Protein 4BKR (pdb70)

Radius of gyration: 20.58 Å; Cα contacts (8 Å, |Δi|>4): 963; chains: 1; bounding box: 48×58×63 Å

Sequence (404 aa):
SHMLEMIIKPRVRGFICVTAHPTGCEANVKKQIDYVTTEGPIANGPKRVLVIGASTGYGLAARITAAFGCGADTLGVFFERPGEEGKPGTSSGWYNSAAFHKFAAQKGLYAKSINGDAFSDEIKQLTIDAIKQDLGQVDQVIYSSLASPRRTHPKTGEVFNSALKPIGNAVVNLRGLDTDKEVIKESVLQPATQSEIDSTVAVMGGEDWQMWIDALLDAGVVLAAEEGGAAQQTTAFTYLGEKITHDIYWNGSIGAAKKDLDQKKVVLLAAIIRREESSLLAAAAHHGGGGGGDDAARRVSVLKAVVTQQASSAIPMMPLYLSLLFKVMKEKGTHEGCIEQVYSLYKDSLCGDSPHMDQEGRLRADYKELDPEVQNQVQQLWDQVVTNDNIYQLTDFVGYKSSEFLNLFGFGIDGVDYDADVNPDVKIPNLIQG

CATH classification: 3.40.50.720

Foldseek 3Di:
DLQQWDQWDWDDDQLDTQAFDLVLLLLLLVVLLVVQVVVHAFPQAWAEEEQEACQFFQNVLLQSCCCSHDVHAYEYEHAWAFFGGPGFTFSSNSNLQSVLVVSVVVVHHYFYEHDDLQEPVSLVVVLVVLVVPPQATQEYEYEDDDQWHQHRPPRDIFGADQAFADAWDWAWAARLVVLFIDTDIGGADDPSNLVSLLVVQACPSVLVNLVSSVVSVRHDQQGEYEYEDECAEPSCCRRDCRGSNVSNRVNNLVSQVVSQVSRCVRNHHHYAYEYFADADISRQSPGGRRLVLVQQLQVLCVVVVRDDGSNVQSSCCVRAAVRHPHFDADPSRHGYSHVSRHPPVSSVLSVVLVVVDGSPCSPVRTNSVVSVCVSCSSSSPPHPPDDSVDIDRSRRDHPNYHYD

Structure (mmCIF, N/CA/C/O backbone):
data_4BKR
#
_entry.id   4BKR
#
_cell.length_a   102.590
_cell.length_b   102.590
_cell.length_c   84.990
_cell.angle_alpha   90.00
_cell.angle_beta   90.00
_cell.angle_gamma   120.00
#
_symmetry.space_group_name_H-M   'P 31 2 1'
#
loop_
_entity.id
_entity.type
_entity.pdbx_description
1 polymer 'PUTATIVE REDUCTASE YPZ3_3519'
2 non-polymer '1,4-DIHYDRONICOTINAMIDE ADENINE DINUCLEOTIDE'
3 non-polymer GLYCEROL
4 non-polymer 'DIMETHYL SULFOXIDE'
5 non-polymer 'SODIUM ION'
6 water water
#
loop_
_atom_site.group_PDB
_atom_site.id
_atom_site.type_symbol
_atom_site.label_atom_id
_atom_site.label_alt_id
_atom_site.label_comp_id
_atom_site.label_asym_id
_atom_site.label_entity_id
_atom_site.label_seq_id
_atom_site.pdbx_PDB_ins_code
_atom_site.Cartn_x
_atom_site.Cartn_y
_atom_site.Cartn_z
_atom_site.occupancy
_atom_site.B_iso_or_equiv
_atom_site.auth_seq_id
_atom_site.auth_comp_id
_atom_site.auth_asym_id
_atom_site.auth_atom_id
_atom_site.pdbx_PDB_model_num
ATOM 1 N N . SER A 1 3 ? 41.466 -11.674 45.410 1.00 25.14 -4 SER A N 1
ATOM 2 C CA . SER A 1 3 ? 42.894 -11.509 45.681 1.00 39.84 -4 SER A CA 1
ATOM 3 C C . SER A 1 3 ? 43.696 -11.653 44.391 1.00 32.87 -4 SER A C 1
ATOM 4 O O . SER A 1 3 ? 44.268 -10.679 43.891 1.00 30.90 -4 SER A O 1
ATOM 7 N N . HIS A 1 4 ? 43.728 -12.868 43.847 1.00 34.81 -3 HIS A N 1
ATOM 8 C CA . HIS A 1 4 ? 44.333 -13.095 42.531 1.00 40.10 -3 HIS A CA 1
ATOM 9 C C . HIS A 1 4 ? 43.253 -13.366 41.491 1.00 32.17 -3 HIS A C 1
ATOM 10 O O . HIS A 1 4 ? 43.543 -13.764 40.351 1.00 30.14 -3 HIS A O 1
ATOM 17 N N . MET A 1 5 ? 42.003 -13.141 41.896 1.00 31.50 -2 MET A N 1
ATOM 18 C CA . MET A 1 5 ? 40.831 -13.486 41.078 1.00 33.07 -2 MET A CA 1
ATOM 19 C C . MET A 1 5 ? 40.725 -12.694 39.792 1.00 26.97 -2 MET A C 1
ATOM 20 O O . MET A 1 5 ? 39.984 -13.088 38.870 1.00 28.94 -2 MET A O 1
ATOM 25 N N . LEU A 1 6 ? 41.449 -11.579 39.696 1.00 19.75 -1 LEU A N 1
ATOM 26 C CA . LEU A 1 6 ? 41.321 -10.768 38.481 1.00 18.33 -1 LEU A CA 1
ATOM 27 C C . LEU A 1 6 ? 42.048 -11.361 37.279 1.00 17.39 -1 LEU A C 1
ATOM 28 O O . LEU A 1 6 ? 41.755 -11.003 36.141 1.00 18.88 -1 LEU A O 1
ATOM 33 N N . GLU A 1 7 ? 43.006 -12.245 37.521 1.00 18.17 0 GLU A N 1
ATOM 34 C CA . GLU A 1 7 ? 43.741 -12.832 36.403 1.00 17.53 0 GLU A CA 1
ATOM 35 C C . GLU A 1 7 ? 43.567 -14.335 36.321 1.00 20.42 0 GLU A C 1
ATOM 36 O O . GLU A 1 7 ? 43.089 -14.971 37.260 1.00 22.14 0 GLU A O 1
ATOM 42 N N . MET A 1 8 ? 43.959 -14.904 35.189 1.00 18.89 1 MET A N 1
ATOM 43 C CA . MET A 1 8 ? 43.844 -16.341 35.016 1.00 20.21 1 MET A CA 1
ATOM 44 C C . MET A 1 8 ? 44.868 -16.855 34.011 1.00 17.15 1 MET A C 1
ATOM 45 O O . MET A 1 8 ? 45.425 -16.090 33.214 1.00 15.58 1 MET A O 1
ATOM 50 N N . ILE A 1 9 ? 45.116 -18.162 34.068 1.00 16.18 2 ILE A N 1
ATOM 51 C CA . ILE A 1 9 ? 45.890 -18.843 33.039 1.00 21.50 2 ILE A CA 1
ATOM 52 C C . ILE A 1 9 ? 44.875 -19.393 32.037 1.00 18.74 2 ILE A C 1
ATOM 53 O O . ILE A 1 9 ? 43.934 -20.102 32.407 1.00 23.34 2 ILE A O 1
ATOM 58 N N . ILE A 1 10 ? 45.045 -19.040 30.774 1.00 15.06 3 ILE A N 1
ATOM 59 C CA . ILE A 1 10 ? 44.059 -19.377 29.762 1.00 13.35 3 ILE A CA 1
ATOM 60 C C . ILE A 1 10 ? 44.632 -20.451 28.851 1.00 15.85 3 ILE A C 1
ATOM 61 O O . ILE A 1 10 ? 45.699 -20.269 28.278 1.00 14.31 3 ILE A O 1
ATOM 66 N N . LYS A 1 11 ? 43.926 -21.570 28.744 1.00 13.22 4 LYS A N 1
ATOM 67 C CA . LYS A 1 11 ? 44.340 -22.673 27.870 1.00 13.05 4 LYS A CA 1
ATOM 68 C C . LYS A 1 11 ? 43.224 -22.935 26.857 1.00 12.43 4 LYS A C 1
ATOM 69 O O . LYS A 1 11 ? 42.079 -22.514 27.066 1.00 15.37 4 LYS A O 1
ATOM 75 N N . PRO A 1 12 ? 43.552 -23.602 25.741 1.00 12.78 5 PRO A N 1
ATOM 76 C CA . PRO A 1 12 ? 42.490 -23.892 24.773 1.00 15.20 5 PRO A CA 1
ATOM 77 C C . PRO A 1 12 ? 41.469 -24.896 25.316 1.00 16.44 5 PRO A C 1
ATOM 78 O O . PRO A 1 12 ? 41.819 -25.822 26.055 1.00 14.26 5 PRO A O 1
ATOM 82 N N . ARG A 1 13 ? 40.211 -24.688 24.939 1.00 16.19 6 ARG A N 1
ATOM 83 C CA . ARG A 1 13 ? 39.129 -25.617 25.249 1.00 21.93 6 ARG A CA 1
ATOM 84 C C . ARG A 1 13 ? 38.369 -25.871 23.954 1.00 27.58 6 ARG A C 1
ATOM 85 O O . ARG A 1 13 ? 37.495 -25.087 23.575 1.00 22.27 6 ARG A O 1
ATOM 93 N N . VAL A 1 14 ? 38.737 -26.951 23.266 1.00 26.78 7 VAL A N 1
ATOM 94 C CA . VAL A 1 14 ? 38.309 -27.188 21.889 1.00 25.56 7 VAL A CA 1
ATOM 95 C C . VAL A 1 14 ? 37.395 -28.389 21.764 1.00 27.48 7 VAL A C 1
ATOM 96 O O . VAL A 1 14 ? 37.687 -29.466 22.288 1.00 26.51 7 VAL A O 1
ATOM 100 N N . ARG A 1 15 ? 36.284 -28.185 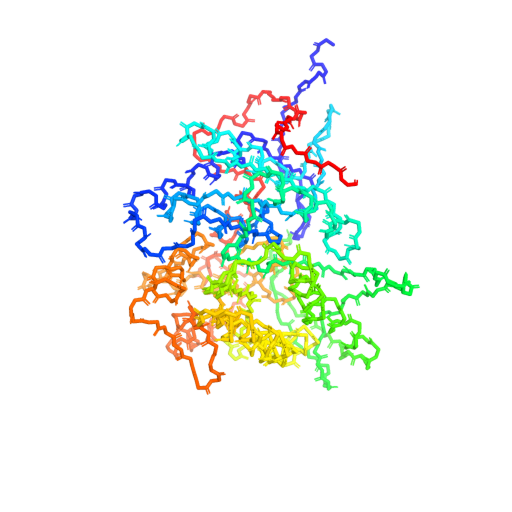21.064 1.00 27.50 8 ARG A N 1
ATOM 101 C CA . ARG A 1 15 ? 35.357 -29.249 20.711 1.00 31.95 8 ARG A CA 1
ATOM 102 C C . ARG A 1 15 ? 35.035 -29.061 19.240 1.00 24.20 8 ARG A C 1
ATOM 103 O O . ARG A 1 15 ? 34.457 -28.046 18.854 1.00 26.24 8 ARG A O 1
ATOM 111 N N . GLY A 1 16 ? 35.417 -30.027 18.420 1.00 24.75 9 GLY A N 1
ATOM 112 C CA . GLY A 1 16 ? 35.179 -29.924 16.993 1.00 22.46 9 GLY A CA 1
ATOM 113 C C . GLY A 1 16 ? 35.873 -28.701 16.430 1.00 21.67 9 GLY A C 1
ATOM 114 O O . GLY A 1 16 ? 37.088 -28.541 16.576 1.00 18.11 9 GLY A O 1
ATOM 115 N N . PHE A 1 17 ? 35.098 -27.825 15.799 1.00 24.97 10 PHE A N 1
ATOM 116 C CA . PHE A 1 17 ? 35.658 -26.603 15.229 1.00 22.42 10 PHE A CA 1
ATOM 117 C C . PHE A 1 17 ? 35.381 -25.402 16.127 1.00 16.22 10 PHE A C 1
ATOM 118 O O . PHE A 1 17 ? 35.445 -24.254 15.685 1.00 20.93 10 PHE A O 1
ATOM 126 N N . ILE A 1 18 ? 35.098 -25.685 17.396 1.00 20.17 11 ILE A N 1
ATOM 127 C CA . ILE A 1 18 ? 34.814 -24.644 18.384 1.00 17.60 11 ILE A CA 1
ATOM 128 C C . ILE A 1 18 ? 35.890 -24.585 19.471 1.00 20.20 11 ILE A C 1
ATOM 129 O O . ILE A 1 18 ? 36.155 -25.583 20.133 1.00 26.35 11 ILE A O 1
ATOM 134 N N . CYS A 1 19 ? 36.488 -23.409 19.666 1.00 15.76 12 CYS A N 1
ATOM 135 C CA . CYS A 1 19 ? 37.344 -23.161 20.830 1.00 14.06 12 CYS A CA 1
ATOM 136 C C . CYS A 1 19 ? 36.692 -22.078 21.674 1.00 10.70 12 CYS A C 1
ATOM 137 O O . CYS A 1 19 ? 36.514 -20.954 21.216 1.00 12.23 12 CYS A O 1
ATOM 14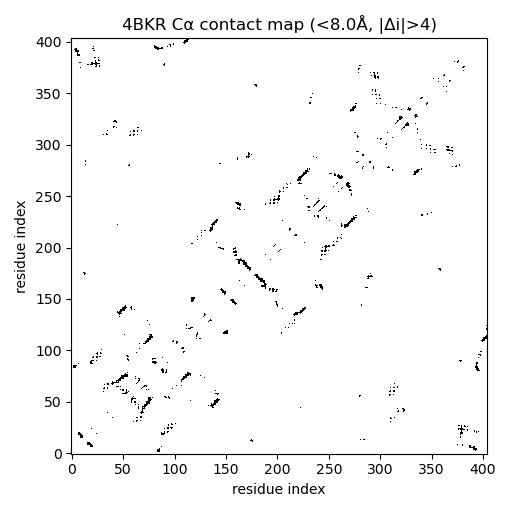0 N N . VAL A 1 20 ? 36.320 -22.404 22.907 1.00 10.96 13 VAL A N 1
ATOM 141 C CA . VAL A 1 20 ? 35.550 -21.451 23.709 1.00 15.00 13 VAL A CA 1
ATOM 142 C C . VAL A 1 20 ? 36.416 -20.469 24.509 1.00 17.45 13 VAL A C 1
ATOM 143 O O . VAL A 1 20 ? 35.894 -19.600 25.216 1.00 14.52 13 VAL A O 1
ATOM 147 N N . THR A 1 21 ? 37.733 -20.592 24.374 1.00 13.13 14 THR A N 1
ATOM 148 C CA . THR A 1 21 ? 38.649 -19.624 24.988 1.00 11.16 14 THR A CA 1
ATOM 149 C C . THR A 1 21 ? 39.508 -18.915 23.948 1.00 13.55 14 THR A C 1
ATOM 150 O O . THR A 1 21 ? 39.644 -19.376 22.807 1.00 11.42 14 THR A O 1
ATOM 154 N N . ALA A 1 22 ? 40.085 -17.780 24.339 1.00 11.86 15 ALA A N 1
ATOM 155 C CA . ALA A 1 22 ? 41.013 -17.052 23.473 1.00 10.65 15 ALA A CA 1
ATOM 156 C C . ALA A 1 22 ? 42.037 -16.390 24.380 1.00 11.72 15 ALA A C 1
ATOM 157 O O . ALA A 1 22 ? 41.709 -15.984 25.504 1.00 10.45 15 ALA A O 1
ATOM 159 N N . HIS A 1 23 ? 43.270 -16.280 23.895 1.00 11.37 16 HIS A N 1
ATOM 160 C CA . HIS A 1 23 ? 44.362 -15.764 24.715 1.00 12.13 16 HIS A CA 1
ATOM 161 C C . HIS A 1 23 ? 44.737 -14.349 24.283 1.00 13.13 16 HIS A C 1
ATOM 162 O O . HIS A 1 23 ? 45.191 -14.144 23.163 1.00 14.25 16 HIS A O 1
ATOM 169 N N . PRO A 1 24 ? 44.561 -13.369 25.181 1.00 13.74 17 PRO A N 1
ATOM 170 C CA . PRO A 1 24 ? 44.779 -11.974 24.774 1.00 18.20 17 PRO A CA 1
ATOM 171 C C . PRO A 1 24 ? 46.210 -11.697 24.299 1.00 19.52 17 PRO A C 1
ATOM 172 O O . PRO A 1 24 ? 46.393 -11.007 23.286 1.00 13.57 17 PRO A O 1
ATOM 176 N N . THR A 1 25 ? 47.207 -12.238 24.996 1.00 16.74 18 THR A N 1
ATOM 177 C CA . THR A 1 25 ? 48.603 -12.003 24.624 1.00 15.43 18 THR A CA 1
ATOM 178 C C . THR A 1 25 ? 48.910 -12.667 23.291 1.00 15.14 18 THR A C 1
ATOM 179 O O . THR A 1 25 ? 49.604 -12.101 22.430 1.00 14.59 18 THR A O 1
ATOM 183 N N . GLY A 1 26 ? 48.391 -13.879 23.126 1.00 12.74 19 GLY A N 1
ATOM 184 C CA . GLY A 1 26 ? 48.614 -14.640 21.910 1.00 11.27 19 GLY A CA 1
ATOM 185 C C . GLY A 1 26 ? 47.937 -13.979 20.716 1.00 10.73 19 GLY A C 1
ATOM 186 O O . GLY A 1 26 ? 48.487 -13.939 19.617 1.00 12.51 19 GLY A O 1
ATOM 187 N N . CYS A 1 27 ? 46.731 -13.465 20.921 1.00 10.18 20 CYS A N 1
ATOM 188 C CA . CYS A 1 27 ? 46.042 -12.782 19.822 1.00 8.93 20 CYS A CA 1
ATOM 189 C C . CYS A 1 27 ? 46.807 -11.525 19.443 1.00 9.60 20 CYS A C 1
ATOM 190 O O . CYS A 1 27 ? 46.913 -11.190 18.258 1.00 11.50 20 CYS A O 1
ATOM 193 N N . GLU A 1 28 ? 47.336 -10.822 20.446 1.00 16.07 21 GLU A N 1
ATOM 194 C CA . GLU A 1 28 ? 48.133 -9.630 20.164 1.00 13.28 21 GLU A CA 1
ATOM 195 C C . GLU A 1 28 ? 49.353 -9.999 19.329 1.00 11.81 21 GLU A C 1
ATOM 196 O O . GLU A 1 28 ? 49.688 -9.314 18.370 1.00 14.22 21 GLU A O 1
ATOM 202 N N . ALA A 1 29 ? 50.002 -11.103 19.674 1.00 16.25 22 ALA A N 1
ATOM 203 C CA . ALA A 1 29 ? 51.205 -11.509 18.966 1.00 16.65 22 ALA A CA 1
ATOM 204 C C . ALA A 1 29 ? 50.884 -11.980 17.551 1.00 16.92 22 ALA A C 1
ATOM 205 O O . ALA A 1 29 ? 51.702 -11.865 16.642 1.00 15.61 22 ALA A O 1
ATOM 207 N N . ASN A 1 30 ? 49.694 -12.548 17.384 1.00 14.19 23 ASN A N 1
ATOM 208 C CA . ASN A 1 30 ? 49.242 -13.002 16.078 1.00 12.93 23 ASN A CA 1
ATOM 209 C C . ASN A 1 30 ? 48.969 -11.801 15.171 1.00 15.16 23 ASN A C 1
ATOM 210 O O . ASN A 1 30 ? 49.323 -11.798 13.993 1.00 11.58 23 ASN A O 1
ATOM 215 N N . VAL A 1 31 ? 48.356 -10.765 15.733 1.00 12.67 24 VAL A N 1
ATOM 216 C CA . VAL A 1 31 ? 48.126 -9.544 14.980 1.00 11.17 24 VAL A CA 1
ATOM 217 C C . VAL A 1 31 ? 49.456 -8.898 14.631 1.00 18.18 24 VAL A C 1
ATOM 218 O O . VAL A 1 31 ? 49.634 -8.413 13.519 1.00 13.90 24 VAL A O 1
ATOM 222 N N . LYS A 1 32 ? 50.407 -8.925 15.566 1.00 14.99 25 LYS A N 1
ATOM 223 C CA . LYS A 1 32 ? 51.708 -8.307 15.309 1.00 14.17 25 LYS A CA 1
ATOM 224 C C . LYS A 1 32 ? 52.432 -9.044 14.179 1.00 15.18 25 LYS A C 1
ATOM 225 O O . LYS A 1 32 ? 53.066 -8.420 13.326 1.00 15.40 25 LYS A O 1
ATOM 231 N N . LYS A 1 33 ? 52.340 -10.373 14.187 1.00 14.65 26 LYS A N 1
ATOM 232 C CA . LYS A 1 33 ? 52.928 -11.192 13.123 1.00 15.19 26 LYS A CA 1
ATOM 233 C C . LYS A 1 33 ? 52.399 -10.803 11.739 1.00 10.69 26 LYS A C 1
ATOM 234 O O . LYS A 1 33 ? 53.169 -10.672 10.788 1.00 17.52 26 LYS A O 1
ATOM 240 N N . GLN A 1 34 ? 51.085 -10.614 11.624 1.00 12.00 27 GLN A N 1
ATOM 241 C CA . GLN A 1 34 ? 50.477 -10.210 10.353 1.00 13.00 27 GLN A CA 1
ATOM 242 C C . GLN A 1 34 ? 50.905 -8.792 9.948 1.00 18.13 27 GLN A C 1
ATOM 243 O O . GLN A 1 34 ? 51.205 -8.537 8.777 1.00 14.02 27 GLN A O 1
ATOM 249 N N . ILE A 1 35 ? 50.949 -7.876 10.923 1.00 14.47 28 ILE A N 1
ATOM 250 C CA . ILE A 1 35 ? 51.462 -6.534 10.671 1.00 12.05 28 ILE A CA 1
ATOM 251 C C . ILE A 1 35 ? 52.906 -6.586 10.159 1.00 17.88 28 ILE A C 1
ATOM 252 O O . ILE A 1 35 ? 53.243 -5.950 9.156 1.00 18.43 28 ILE A O 1
ATOM 257 N N . ASP A 1 36 ? 53.746 -7.361 10.833 1.00 17.00 29 ASP A N 1
ATOM 258 C CA . ASP A 1 36 ? 55.152 -7.464 10.446 1.00 20.91 29 ASP A CA 1
ATOM 259 C C . ASP A 1 36 ? 55.326 -8.111 9.076 1.00 22.77 29 ASP A C 1
ATOM 260 O O . ASP A 1 36 ? 56.280 -7.794 8.364 1.00 20.53 29 ASP A O 1
ATOM 265 N N . TYR A 1 37 ? 54.423 -9.024 8.705 1.00 19.25 30 TYR A N 1
ATOM 266 C CA . TYR A 1 37 ? 54.450 -9.546 7.346 1.00 17.54 30 TYR A CA 1
ATOM 267 C C . TYR A 1 37 ? 54.257 -8.420 6.332 1.00 15.93 30 TYR A C 1
ATOM 268 O O . TYR A 1 37 ? 55.010 -8.300 5.364 1.00 17.87 30 TYR A O 1
ATOM 277 N N . VAL A 1 38 ? 53.230 -7.604 6.546 1.00 14.55 31 VAL A N 1
ATOM 278 C CA . VAL A 1 38 ? 52.925 -6.504 5.639 1.00 16.86 31 VAL A CA 1
ATOM 279 C C . VAL A 1 38 ? 54.077 -5.496 5.553 1.00 20.48 31 VAL A C 1
ATOM 280 O O . VAL A 1 38 ? 54.495 -5.126 4.462 1.00 19.27 31 VAL A O 1
ATOM 284 N N . THR A 1 39 ? 54.595 -5.062 6.695 1.00 21.19 32 THR A N 1
ATOM 285 C CA . THR A 1 39 ? 55.674 -4.072 6.658 1.00 24.41 32 THR A CA 1
ATOM 286 C C . THR A 1 39 ? 56.963 -4.649 6.058 1.00 25.71 32 THR A C 1
ATOM 287 O O . THR A 1 39 ? 57.733 -3.923 5.444 1.00 21.10 32 THR A O 1
ATOM 291 N N . THR A 1 40 ? 57.183 -5.953 6.214 1.00 22.77 33 THR A N 1
ATOM 292 C CA . THR A 1 40 ? 58.349 -6.604 5.622 1.00 24.75 33 THR A CA 1
ATOM 293 C C . THR A 1 40 ? 58.203 -6.725 4.106 1.00 27.22 33 THR A C 1
ATOM 294 O O . THR A 1 40 ? 59.159 -6.508 3.367 1.00 29.30 33 THR A O 1
ATOM 298 N N . GLU A 1 41 ? 57.005 -7.063 3.639 1.00 24.15 34 GLU A N 1
ATOM 299 C CA . GLU A 1 41 ? 56.758 -7.091 2.204 1.00 24.46 34 GLU A CA 1
ATOM 300 C C . GLU A 1 41 ? 56.885 -5.679 1.628 1.00 28.32 34 GLU A C 1
ATOM 301 O O . GLU A 1 41 ? 57.400 -5.491 0.523 1.00 27.78 34 GLU A O 1
ATOM 307 N N . GLY A 1 42 ? 56.407 -4.691 2.381 1.00 20.07 35 GLY A N 1
ATOM 308 C CA . GLY A 1 42 ? 56.618 -3.302 2.007 1.00 20.02 35 GLY A CA 1
ATOM 309 C C . GLY A 1 42 ? 55.346 -2.556 1.662 1.00 22.10 35 GLY A C 1
ATOM 310 O O . GLY A 1 42 ? 54.272 -3.154 1.562 1.00 21.50 35 GLY A O 1
ATOM 311 N N . PRO A 1 43 ? 55.461 -1.233 1.470 1.00 21.26 36 PRO A N 1
ATOM 312 C CA . PRO A 1 43 ? 54.298 -0.382 1.215 1.00 21.92 36 PRO A CA 1
ATOM 313 C C . PRO A 1 43 ? 53.572 -0.769 -0.065 1.00 17.97 36 PRO A C 1
ATOM 314 O O . PRO A 1 43 ? 54.167 -1.345 -0.982 1.00 20.95 36 PRO A O 1
ATOM 318 N N . ILE A 1 44 ? 52.287 -0.440 -0.126 1.00 18.27 37 ILE A N 1
ATOM 319 C CA . ILE A 1 44 ? 51.508 -0.588 -1.349 1.00 20.37 37 ILE A CA 1
ATOM 320 C C . ILE A 1 44 ? 51.083 0.797 -1.839 1.00 20.03 37 ILE A C 1
ATOM 321 O O . ILE A 1 44 ? 50.395 1.534 -1.118 1.00 19.80 37 ILE A O 1
ATOM 326 N N . ALA A 1 45 ? 51.510 1.158 -3.051 1.00 19.78 38 ALA A N 1
ATOM 327 C CA . ALA A 1 45 ? 51.231 2.482 -3.598 1.00 25.98 38 ALA A CA 1
ATOM 328 C C . ALA A 1 45 ? 49.821 2.614 -4.169 1.00 22.01 38 ALA A C 1
ATOM 329 O O . ALA A 1 45 ? 49.244 1.640 -4.669 1.00 21.49 38 ALA A O 1
ATOM 331 N N . ASN A 1 46 ? 49.289 3.829 -4.079 1.00 22.80 39 ASN A N 1
ATOM 332 C CA . ASN A 1 46 ? 47.984 4.191 -4.625 1.00 23.92 39 ASN A CA 1
ATOM 333 C C . ASN A 1 46 ? 46.789 3.463 -3.998 1.00 26.64 39 ASN A C 1
ATOM 334 O O . ASN A 1 46 ? 45.782 3.205 -4.658 1.00 26.28 39 ASN A O 1
ATOM 339 N N . GLY A 1 47 ? 46.908 3.162 -2.711 1.00 27.33 40 GLY A N 1
ATOM 340 C CA . GLY A 1 47 ? 45.815 2.572 -1.962 1.00 30.13 40 GLY A CA 1
ATOM 341 C C . GLY A 1 47 ? 44.853 3.617 -1.426 1.00 27.48 40 GLY A C 1
ATOM 342 O O . GLY A 1 47 ? 45.115 4.820 -1.498 1.00 23.65 40 GLY A O 1
ATOM 343 N N . PRO A 1 48 ? 43.717 3.163 -0.886 1.00 23.24 41 PRO A N 1
ATOM 344 C CA . PRO A 1 48 ? 42.753 4.093 -0.295 1.00 17.54 41 PRO A CA 1
ATOM 345 C C . PRO A 1 48 ? 43.354 4.630 0.988 1.00 21.62 41 PRO A C 1
ATOM 346 O O . PRO A 1 48 ? 44.145 3.932 1.619 1.00 23.26 41 PRO A O 1
ATOM 350 N N . LYS A 1 49 ? 43.014 5.852 1.364 1.00 24.94 42 LYS A N 1
ATOM 351 C CA . LYS A 1 49 ? 43.589 6.399 2.590 1.00 23.92 42 LYS A CA 1
ATOM 352 C C . LYS A 1 49 ? 42.599 6.416 3.756 1.00 16.65 42 LYS A C 1
ATOM 353 O O . LYS A 1 49 ? 42.982 6.668 4.902 1.00 16.27 42 LYS A O 1
ATOM 359 N N . ARG A 1 50 ? 41.334 6.147 3.446 1.00 22.98 43 ARG A N 1
ATOM 360 C CA . ARG A 1 50 ? 40.272 6.101 4.440 1.00 16.19 43 ARG A CA 1
ATOM 361 C C . ARG A 1 50 ? 39.388 4.893 4.155 1.00 17.80 43 ARG A C 1
ATOM 362 O O . ARG A 1 50 ? 38.675 4.852 3.148 1.00 17.03 43 ARG A O 1
ATOM 370 N N . VAL A 1 51 ? 39.456 3.895 5.032 1.00 16.13 44 VAL A N 1
ATOM 371 C CA . VAL A 1 51 ? 38.878 2.588 4.736 1.00 14.31 44 VAL A CA 1
ATOM 372 C C . VAL A 1 51 ? 37.896 2.137 5.806 1.00 13.84 44 VAL A C 1
ATOM 373 O O . VAL A 1 51 ? 38.214 2.184 7.002 1.00 13.33 44 VAL A O 1
ATOM 377 N N . LEU A 1 52 ? 36.707 1.730 5.372 1.00 14.03 45 LEU A N 1
ATOM 378 C CA . LEU A 1 52 ? 35.754 1.049 6.241 1.00 13.76 45 LEU A CA 1
ATOM 379 C C . LEU A 1 52 ? 35.804 -0.457 5.980 1.00 15.64 45 LEU A C 1
ATOM 380 O O . LEU A 1 52 ? 35.603 -0.902 4.843 1.00 14.77 45 LEU A O 1
ATOM 385 N N . VAL A 1 53 ? 36.083 -1.241 7.018 1.00 12.29 46 VAL A N 1
ATOM 386 C CA . VAL A 1 53 ? 36.031 -2.700 6.895 1.00 11.79 46 VAL A CA 1
ATOM 387 C C . VAL A 1 53 ? 34.860 -3.243 7.716 1.00 16.41 46 VAL A C 1
ATOM 388 O O . VAL A 1 53 ? 34.807 -3.063 8.937 1.00 12.10 46 VAL A O 1
ATOM 392 N N . ILE A 1 54 ? 33.927 -3.902 7.036 1.00 11.97 47 ILE A N 1
ATOM 393 C CA . ILE A 1 54 ? 32.788 -4.523 7.685 1.00 12.02 47 ILE A CA 1
ATOM 394 C C . ILE A 1 54 ? 33.103 -6.007 7.906 1.00 14.18 47 ILE A C 1
ATOM 395 O O . ILE A 1 54 ? 33.193 -6.764 6.952 1.00 12.57 47 ILE A O 1
ATOM 400 N N . GLY A 1 55 ? 33.315 -6.399 9.167 1.00 10.91 48 GLY A N 1
ATOM 401 C CA . GLY A 1 55 ? 33.843 -7.716 9.498 1.00 10.33 48 GLY A CA 1
ATOM 402 C C . GLY A 1 55 ? 35.354 -7.623 9.704 1.00 9.83 48 GLY A C 1
ATOM 403 O O . GLY A 1 55 ? 36.122 -8.331 9.056 1.00 11.43 48 GLY A O 1
ATOM 404 N N . ALA A 1 56 ? 35.789 -6.744 10.605 1.00 9.77 49 ALA A N 1
ATOM 405 C CA . ALA A 1 56 ? 37.198 -6.345 10.645 1.00 9.53 49 ALA A CA 1
ATOM 406 C C . ALA A 1 56 ? 38.063 -7.038 11.706 1.00 9.25 49 ALA A C 1
ATOM 407 O O . ALA A 1 56 ? 39.264 -6.769 11.827 1.00 8.95 49 ALA A O 1
ATOM 409 N N . SER A 1 57 ? 37.470 -7.935 12.479 1.00 9.06 50 SER A N 1
ATOM 410 C CA . SER A 1 57 ? 38.142 -8.409 13.685 1.00 10.15 50 SER A CA 1
ATOM 411 C C . SER A 1 57 ? 38.915 -9.728 13.547 1.00 8.32 50 SER A C 1
ATOM 412 O O . SER A 1 57 ? 39.795 -10.008 14.361 1.00 8.22 50 SER A O 1
ATOM 415 N N . THR A 1 58 ? 38.554 -10.562 12.574 1.00 8.28 51 THR A N 1
ATOM 416 C CA . THR A 1 58 ? 39.225 -11.854 12.430 1.00 8.05 51 THR A CA 1
ATOM 417 C C . THR A 1 58 ? 39.375 -12.162 10.946 1.00 8.11 51 THR A C 1
ATOM 418 O O . THR A 1 58 ? 38.811 -11.462 10.121 1.00 8.35 51 THR A O 1
ATOM 422 N N . GLY A 1 59 ? 40.135 -13.207 10.630 1.00 7.97 52 GLY A N 1
ATOM 423 C CA . GLY A 1 59 ? 40.185 -13.743 9.279 1.00 8.08 52 GLY A CA 1
ATOM 424 C C . GLY A 1 59 ? 40.556 -12.757 8.195 1.00 8.34 52 GLY A C 1
ATOM 425 O O . GLY A 1 59 ? 41.460 -11.943 8.365 1.00 9.06 52 GLY A O 1
ATOM 426 N N . TYR A 1 60 ? 39.876 -12.864 7.056 1.00 8.60 53 TYR A N 1
ATOM 427 C CA . TYR A 1 60 ? 40.225 -12.049 5.901 1.00 8.98 53 TYR A CA 1
ATOM 428 C C . TYR A 1 60 ? 39.994 -10.537 6.098 1.00 9.20 53 TYR A C 1
ATOM 429 O O . TYR A 1 60 ? 40.713 -9.699 5.557 1.00 9.48 53 TYR A O 1
ATOM 438 N N . GLY A 1 61 ? 38.975 -10.187 6.858 1.00 9.16 54 GLY A N 1
ATOM 439 C CA . GLY A 1 61 ? 38.641 -8.788 7.108 1.00 9.43 54 GLY A CA 1
ATOM 440 C C . GLY A 1 61 ? 39.683 -8.142 8.000 1.00 9.24 54 GLY A C 1
ATOM 441 O O . GLY A 1 61 ? 40.068 -6.998 7.769 1.00 9.54 54 GLY A O 1
ATOM 442 N N . LEU A 1 62 ? 40.134 -8.867 9.028 1.00 8.83 55 LEU A N 1
ATOM 443 C CA . LEU A 1 62 ? 41.262 -8.392 9.843 1.00 10.19 55 LEU A CA 1
ATOM 444 C C . LEU A 1 62 ? 42.486 -8.194 8.952 1.00 8.95 55 LEU A C 1
ATOM 445 O O . LEU A 1 62 ? 43.194 -7.182 9.048 1.00 9.19 55 LEU A O 1
ATOM 450 N N . ALA A 1 63 ? 42.735 -9.164 8.071 1.00 8.94 56 ALA A N 1
ATOM 451 C CA . ALA A 1 63 ? 43.858 -9.052 7.140 1.00 11.47 56 ALA A CA 1
ATOM 452 C C . ALA A 1 63 ? 43.698 -7.846 6.198 1.00 9.84 56 ALA A C 1
ATOM 453 O O . ALA A 1 63 ? 44.680 -7.165 5.886 1.00 10.15 56 ALA A O 1
ATOM 455 N N . ALA A 1 64 ? 42.474 -7.578 5.737 1.00 9.91 57 ALA A N 1
ATOM 456 C CA . ALA A 1 64 ? 42.235 -6.376 4.941 1.00 10.49 57 ALA A CA 1
ATOM 457 C C . ALA A 1 64 ? 42.490 -5.103 5.757 1.00 15.69 57 ALA A C 1
ATOM 458 O O . ALA A 1 64 ? 43.085 -4.147 5.261 1.00 14.97 57 ALA A O 1
ATOM 460 N N . ARG A 1 65 ? 42.051 -5.083 7.010 1.00 10.22 58 ARG A N 1
ATOM 461 C CA . ARG A 1 65 ? 42.301 -3.902 7.839 1.00 10.36 58 ARG A CA 1
ATOM 462 C C . ARG A 1 65 ? 43.789 -3.658 8.058 1.00 10.47 58 ARG A C 1
ATOM 463 O O . ARG A 1 65 ? 44.260 -2.511 8.012 1.00 13.05 58 ARG A O 1
ATOM 471 N N . ILE A 1 66 ? 44.521 -4.736 8.312 1.00 10.14 59 ILE A N 1
ATOM 472 C CA . ILE A 1 66 ? 45.968 -4.658 8.525 1.00 11.00 59 ILE A CA 1
ATOM 473 C C . ILE A 1 66 ? 46.674 -4.253 7.221 1.00 17.00 59 ILE A C 1
ATOM 474 O O . ILE A 1 66 ? 47.560 -3.394 7.208 1.00 12.02 59 ILE A O 1
ATOM 479 N N . THR A 1 67 ? 46.265 -4.863 6.113 1.00 15.57 60 THR A N 1
ATOM 480 C CA . THR A 1 67 ? 46.833 -4.490 4.818 1.00 12.28 60 THR A CA 1
ATOM 481 C C . THR A 1 67 ? 46.577 -3.022 4.493 1.00 13.30 60 THR A C 1
ATOM 482 O O . THR A 1 67 ? 47.500 -2.293 4.121 1.00 15.42 60 THR A O 1
ATOM 486 N N . ALA A 1 68 ? 45.335 -2.577 4.646 1.00 12.29 61 ALA A N 1
ATOM 487 C CA . ALA A 1 68 ? 45.012 -1.172 4.362 1.00 14.07 61 ALA A CA 1
ATOM 488 C C . ALA A 1 68 ? 45.791 -0.217 5.251 1.00 15.48 61 ALA A C 1
ATOM 489 O O . ALA A 1 68 ? 46.354 0.770 4.778 1.00 13.74 61 ALA A O 1
ATOM 491 N N . ALA A 1 69 ? 45.830 -0.509 6.545 1.00 12.75 62 ALA A N 1
ATOM 492 C CA . ALA A 1 69 ? 46.520 0.369 7.486 1.00 12.55 62 ALA A CA 1
ATOM 493 C C . ALA A 1 69 ? 48.040 0.358 7.361 1.00 13.36 62 ALA A C 1
ATOM 494 O O . ALA A 1 69 ? 48.656 1.408 7.190 1.00 16.07 62 ALA A O 1
ATOM 496 N N . PHE A 1 70 ? 48.650 -0.822 7.458 1.00 15.86 63 PHE A N 1
ATOM 497 C CA . PHE A 1 70 ? 50.106 -0.910 7.542 1.00 13.51 63 PHE A CA 1
ATOM 498 C C . PHE A 1 70 ? 50.787 -1.090 6.192 1.00 17.83 63 PHE A C 1
ATOM 499 O O . PHE A 1 70 ? 52.004 -0.908 6.073 1.00 17.60 63 PHE A O 1
ATOM 507 N N . GLY A 1 71 ? 49.986 -1.424 5.186 1.00 17.64 64 GLY A N 1
ATOM 508 C CA . GLY A 1 71 ? 50.446 -1.501 3.812 1.00 19.37 64 GLY A CA 1
ATOM 509 C C . GLY A 1 71 ? 50.147 -0.248 3.015 1.00 19.38 64 GLY A C 1
ATOM 510 O O . GLY A 1 71 ? 51.052 0.322 2.403 1.00 20.77 64 GLY A O 1
ATOM 511 N N . CYS A 1 72 ? 48.890 0.189 3.009 1.00 17.60 65 CYS A N 1
ATOM 512 C CA . CYS A 1 72 ? 48.500 1.380 2.234 1.00 16.80 65 CYS A CA 1
ATOM 513 C C . CYS A 1 72 ? 48.565 2.680 3.029 1.00 23.10 65 CYS A C 1
ATOM 514 O O . CYS A 1 72 ? 48.407 3.759 2.455 1.00 23.80 65 CYS A O 1
ATOM 517 N N . GLY A 1 73 ? 48.759 2.578 4.343 1.00 15.72 66 GLY A N 1
ATOM 518 C CA . GLY A 1 73 ? 48.816 3.750 5.202 1.00 17.46 66 GLY A CA 1
ATOM 519 C C . GLY A 1 73 ? 47.469 4.383 5.513 1.00 22.37 66 GLY A C 1
ATOM 520 O O . GLY A 1 73 ? 47.393 5.576 5.834 1.00 19.19 66 GLY A O 1
ATOM 521 N N . ALA A 1 74 ? 46.406 3.586 5.464 1.00 14.76 67 ALA A N 1
ATOM 522 C CA . ALA A 1 74 ? 45.058 4.119 5.622 1.00 14.74 67 ALA A CA 1
ATOM 523 C C . ALA A 1 74 ? 44.625 4.294 7.078 1.00 14.21 67 ALA A C 1
ATOM 524 O O . ALA A 1 74 ? 45.025 3.513 7.958 1.00 16.61 67 ALA A O 1
ATOM 526 N N . ASP A 1 75 ? 43.823 5.336 7.314 1.00 16.40 68 ASP A N 1
ATOM 527 C CA . ASP A 1 75 ? 42.982 5.413 8.507 1.00 16.18 68 ASP A CA 1
ATOM 528 C C . ASP A 1 75 ? 41.898 4.358 8.344 1.00 13.65 68 ASP A C 1
ATOM 529 O O . ASP A 1 75 ? 41.300 4.249 7.261 1.00 13.97 68 ASP A O 1
ATOM 534 N N . THR A 1 76 ? 41.623 3.591 9.401 1.00 12.96 69 THR A N 1
ATOM 535 C CA . THR A 1 76 ? 40.627 2.517 9.293 1.00 12.51 69 THR A CA 1
ATOM 536 C C . THR A 1 76 ? 39.525 2.544 10.354 1.00 12.35 69 THR A C 1
ATOM 537 O O . THR A 1 76 ? 39.773 2.753 11.540 1.00 12.16 69 THR A O 1
ATOM 541 N N . LEU A 1 77 ? 38.302 2.325 9.894 1.00 12.52 70 LEU A N 1
ATOM 542 C CA . LEU A 1 77 ? 37.141 2.209 10.756 1.00 12.49 70 LEU A CA 1
ATOM 543 C C . LEU A 1 77 ? 36.642 0.790 10.562 1.00 12.03 70 LEU A C 1
ATOM 544 O O . LEU A 1 77 ? 36.339 0.388 9.435 1.00 12.20 70 LEU A O 1
ATOM 549 N N . GLY A 1 78 ? 36.586 0.026 11.649 1.00 11.53 71 GLY A N 1
ATOM 550 C CA . GLY A 1 78 ? 36.154 -1.359 11.582 1.00 11.13 71 GLY A CA 1
ATOM 551 C C . GLY A 1 78 ? 34.824 -1.592 12.272 1.00 12.49 71 GLY A C 1
ATOM 552 O O . GLY A 1 78 ? 34.505 -0.950 13.291 1.00 13.20 71 GLY A O 1
ATOM 553 N N . VAL A 1 79 ? 34.050 -2.506 11.704 1.00 11.78 72 VAL A N 1
ATOM 554 C CA . VAL A 1 79 ? 32.809 -2.976 12.294 1.00 11.59 72 VAL A CA 1
ATOM 555 C C . VAL A 1 79 ? 32.954 -4.469 12.506 1.00 11.06 72 VAL A C 1
ATOM 556 O O . VAL A 1 79 ? 33.458 -5.188 11.638 1.00 10.77 72 VAL A O 1
ATOM 560 N N . PHE A 1 80 ? 32.525 -4.934 13.672 1.00 11.01 73 PHE A N 1
ATOM 561 C CA . PHE A 1 80 ? 32.572 -6.356 13.962 1.00 10.63 73 PHE A CA 1
ATOM 562 C C . PHE A 1 80 ? 31.576 -6.682 15.061 1.00 15.10 73 PHE A C 1
ATOM 563 O O . PHE A 1 80 ? 30.899 -5.789 15.574 1.00 15.52 73 PHE A O 1
ATOM 571 N N . PHE A 1 81 ? 31.488 -7.963 15.411 1.00 11.58 74 PHE A N 1
ATOM 572 C CA . PHE A 1 81 ? 30.519 -8.424 16.399 1.00 12.33 74 PHE A CA 1
ATOM 573 C C . PHE A 1 81 ? 31.249 -9.403 17.308 1.00 14.39 74 PHE A C 1
ATOM 574 O O . PHE A 1 81 ? 31.376 -10.594 16.989 1.00 15.14 74 PHE A O 1
ATOM 582 N N . GLU A 1 82 ? 31.758 -8.890 18.427 1.00 11.19 75 GLU A N 1
ATOM 583 C CA . GLU A 1 82 ? 32.659 -9.655 19.288 1.00 10.99 75 GLU A CA 1
ATOM 584 C C . GLU A 1 82 ? 32.285 -9.499 20.764 1.00 14.77 75 GLU A C 1
ATOM 585 O O . GLU A 1 82 ? 31.572 -8.570 21.133 1.00 13.62 75 GLU A O 1
ATOM 591 N N . ARG A 1 83 ? 32.773 -10.411 21.599 1.00 10.78 76 ARG A N 1
ATOM 592 C CA . ARG A 1 83 ? 32.444 -10.379 23.026 1.00 11.31 76 ARG A CA 1
ATOM 593 C C . ARG A 1 83 ? 33.645 -9.887 23.816 1.00 11.13 76 ARG A C 1
ATOM 594 O O . ARG A 1 83 ? 34.710 -10.480 23.763 1.00 10.72 76 ARG A O 1
ATOM 602 N N . PRO A 1 84 ? 33.479 -8.780 24.554 1.00 11.56 77 PRO A N 1
ATOM 603 C CA . PRO A 1 84 ? 34.572 -8.323 25.408 1.00 11.87 77 PRO A CA 1
ATOM 604 C C . PRO A 1 84 ? 34.901 -9.357 26.472 1.00 13.90 77 PRO A C 1
ATOM 605 O O . PRO A 1 84 ? 34.050 -10.177 26.834 1.00 14.55 77 PRO A O 1
ATOM 609 N N . GLY A 1 85 ? 36.130 -9.326 26.964 1.00 11.63 78 GLY A N 1
ATOM 610 C CA . GLY A 1 85 ? 36.498 -10.159 28.096 1.00 12.46 78 GLY A CA 1
ATOM 611 C C . GLY A 1 85 ? 35.914 -9.621 29.383 1.00 16.85 78 GLY A C 1
ATOM 612 O O . GLY A 1 85 ? 35.533 -8.457 29.470 1.00 17.67 78 GLY A O 1
ATOM 613 N N . GLU A 1 86 ? 35.820 -10.493 30.382 1.00 18.78 79 GLU A N 1
ATOM 614 C CA . GLU A 1 86 ? 35.535 -10.068 31.735 1.00 22.64 79 GLU A CA 1
ATOM 615 C C . GLU A 1 86 ? 36.228 -11.015 32.683 1.00 17.15 79 GLU A C 1
ATOM 616 O O . GLU A 1 86 ? 36.756 -12.038 32.262 1.00 14.97 79 GLU A O 1
ATOM 622 N N . GLU A 1 87 ? 36.271 -10.648 33.955 1.00 17.85 80 GLU A N 1
ATOM 623 C CA . GLU A 1 87 ? 36.935 -11.473 34.944 1.00 16.43 80 GLU A CA 1
ATOM 624 C C . GLU A 1 87 ? 36.502 -12.930 34.823 1.00 17.57 80 GLU A C 1
ATOM 625 O O . GLU A 1 87 ? 35.306 -13.227 34.777 1.00 19.90 80 GLU A O 1
ATOM 631 N N . GLY A 1 88 ? 37.482 -13.829 34.733 1.00 16.02 81 GLY A N 1
ATOM 632 C CA . GLY A 1 88 ? 37.223 -15.253 34.665 1.00 17.83 81 GLY A CA 1
ATOM 633 C C . GLY A 1 88 ? 36.671 -15.773 33.338 1.00 19.29 81 GLY A C 1
ATOM 634 O O . GLY A 1 88 ? 36.485 -16.980 33.183 1.00 17.45 81 GLY A O 1
ATOM 635 N N . LYS A 1 89 ? 36.405 -14.873 32.389 1.00 16.95 82 LYS A N 1
ATOM 636 C CA . LYS A 1 89 ? 35.736 -15.232 31.134 1.00 18.17 82 LYS A CA 1
ATOM 637 C C . LYS A 1 89 ? 36.376 -14.563 29.922 1.00 16.21 82 LYS A C 1
ATOM 638 O O . LYS A 1 89 ? 35.995 -13.445 29.557 1.00 16.46 82 LYS A O 1
ATOM 644 N N . PRO A 1 90 ? 37.341 -15.251 29.289 1.00 13.34 83 PRO A N 1
ATOM 645 C CA . PRO A 1 90 ? 38.019 -14.686 28.114 1.00 13.30 83 PRO A CA 1
ATOM 646 C C . PRO A 1 90 ? 37.021 -14.212 27.062 1.00 15.10 83 PRO A C 1
ATOM 647 O O . PRO A 1 90 ? 35.994 -14.873 26.851 1.00 13.67 83 PRO A O 1
ATOM 651 N N . GLY A 1 91 ? 37.319 -13.069 26.451 1.00 12.39 84 GLY A N 1
ATOM 652 C CA . GLY A 1 91 ? 36.540 -12.525 25.353 1.00 10.77 84 GLY A CA 1
ATOM 653 C C . GLY A 1 91 ? 36.799 -13.335 24.092 1.00 15.19 84 GLY A C 1
ATOM 654 O O . GLY A 1 91 ? 37.569 -14.293 24.105 1.00 10.12 84 GLY A O 1
ATOM 655 N N . THR A 1 92 ? 36.156 -12.966 22.997 1.00 10.01 85 THR A N 1
ATOM 656 C CA . THR A 1 92 ? 36.414 -13.688 21.741 1.00 9.56 85 THR A CA 1
ATOM 657 C C . THR A 1 92 ? 37.742 -13.256 21.133 1.00 9.13 85 THR A C 1
ATOM 658 O O . THR A 1 92 ? 38.258 -12.180 21.455 1.00 9.31 85 THR A O 1
ATOM 662 N N . SER A 1 93 ? 38.297 -14.084 20.249 1.00 8.81 86 SER A N 1
ATOM 663 C CA A SER A 1 93 ? 39.574 -13.760 19.625 0.67 8.52 86 SER A CA 1
ATOM 664 C CA B SER A 1 93 ? 39.569 -13.765 19.597 0.33 10.37 86 SER A CA 1
ATOM 665 C C . SER A 1 93 ? 39.505 -12.424 18.877 1.00 8.41 86 SER A C 1
ATOM 666 O O . SER A 1 93 ? 40.446 -11.626 18.930 1.00 8.81 86 SER A O 1
ATOM 671 N N . GLY A 1 94 ? 38.386 -12.172 18.201 1.00 8.44 87 GLY A N 1
ATOM 672 C CA . GLY A 1 94 ? 38.227 -10.930 17.457 1.00 10.31 87 GLY A CA 1
ATOM 673 C C . GLY A 1 94 ? 38.273 -9.686 18.325 1.00 11.11 87 GLY A C 1
ATOM 674 O O . GLY A 1 94 ? 38.732 -8.638 17.886 1.00 8.69 87 GLY A O 1
ATOM 675 N N . TRP A 1 95 ? 37.796 -9.795 19.564 1.00 9.24 88 TRP A N 1
ATOM 676 C CA . TRP A 1 95 ? 37.920 -8.689 20.510 1.00 11.78 88 TRP A CA 1
ATOM 677 C C . TRP A 1 95 ? 39.397 -8.400 20.788 1.00 11.03 88 TRP A C 1
ATOM 678 O O . TRP A 1 95 ? 39.879 -7.254 20.666 1.00 9.21 88 TRP A O 1
ATOM 689 N N . TYR A 1 96 ? 40.132 -9.449 21.126 1.00 9.62 89 TYR A N 1
ATOM 690 C CA . TYR A 1 96 ? 41.533 -9.308 21.480 1.00 9.07 89 TYR A CA 1
ATOM 691 C C . TYR A 1 96 ? 42.352 -8.885 20.268 1.00 9.69 89 TYR A C 1
ATOM 692 O O . TYR A 1 96 ? 43.288 -8.091 20.400 1.00 10.80 89 TYR A O 1
ATOM 701 N N . ASN A 1 97 ? 42.006 -9.417 19.095 1.00 8.58 90 ASN A N 1
ATOM 702 C CA . ASN A 1 97 ? 42.683 -9.008 17.860 1.00 11.16 90 ASN A CA 1
ATOM 703 C C . ASN A 1 97 ? 42.535 -7.513 17.637 1.00 9.30 90 ASN A C 1
ATOM 704 O O . ASN A 1 97 ? 43.489 -6.825 17.236 1.00 8.80 90 ASN A O 1
ATOM 709 N N . SER A 1 98 ? 41.324 -7.015 17.876 1.00 8.75 91 SER A N 1
ATOM 710 C CA . SER A 1 98 ? 40.997 -5.623 17.586 1.00 10.53 91 SER A CA 1
ATOM 711 C C . SER A 1 98 ? 41.627 -4.696 18.619 1.00 11.15 91 SER A C 1
ATOM 712 O O . SER 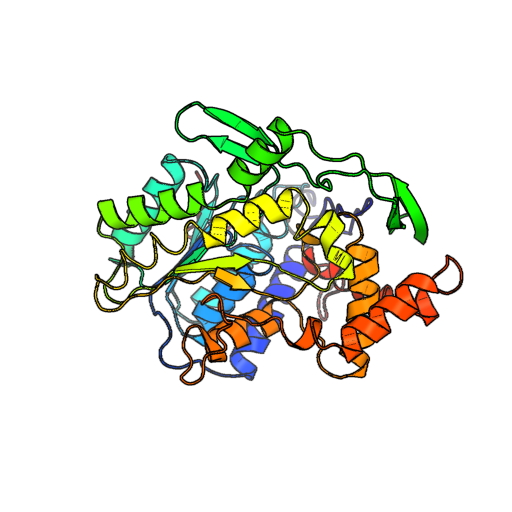A 1 98 ? 42.043 -3.583 18.292 1.00 9.51 91 SER A O 1
ATOM 715 N N . ALA A 1 99 ? 41.714 -5.162 19.863 1.00 11.71 92 ALA A N 1
ATOM 716 C CA . ALA A 1 99 ? 42.455 -4.423 20.886 1.00 12.08 92 ALA A CA 1
ATOM 717 C C . ALA A 1 99 ? 43.924 -4.229 20.461 1.00 12.39 92 ALA A C 1
ATOM 718 O O . ALA A 1 99 ? 44.466 -3.128 20.559 1.00 12.88 92 ALA A O 1
ATOM 720 N N . ALA A 1 100 ? 44.554 -5.303 19.997 1.00 10.65 93 ALA A N 1
ATOM 721 C CA . ALA A 1 100 ? 45.927 -5.248 19.498 1.00 11.54 93 ALA A CA 1
ATOM 722 C C . ALA A 1 100 ? 46.032 -4.312 18.297 1.00 11.41 93 ALA A C 1
ATOM 723 O O . ALA A 1 100 ? 46.976 -3.515 18.197 1.00 13.12 93 ALA A O 1
ATOM 725 N N . PHE A 1 101 ? 45.061 -4.394 17.388 1.00 10.87 94 PHE A N 1
ATOM 726 C CA . PHE A 1 101 ? 45.116 -3.558 16.197 1.00 9.66 94 PHE A CA 1
ATOM 727 C C . PHE A 1 101 ? 45.109 -2.083 16.606 1.00 11.88 94 PHE A C 1
ATOM 728 O O . PHE A 1 101 ? 45.910 -1.283 16.106 1.00 13.02 94 PHE A O 1
ATOM 736 N N . HIS A 1 102 ? 44.222 -1.712 17.521 1.00 10.55 95 HIS A N 1
ATOM 737 C CA . HIS A 1 102 ? 44.196 -0.311 17.968 1.00 11.64 95 HIS A CA 1
ATOM 738 C C . HIS A 1 102 ? 45.533 0.093 18.596 1.00 14.32 95 HIS A C 1
ATOM 739 O O . HIS A 1 102 ? 46.022 1.205 18.381 1.00 13.32 95 HIS A O 1
ATOM 746 N N . LYS A 1 103 ? 46.109 -0.810 19.385 1.00 13.45 96 LYS A N 1
ATOM 747 C CA . LYS A 1 103 ? 47.387 -0.546 20.036 1.00 17.92 96 LYS A CA 1
ATOM 748 C C . LYS A 1 103 ? 48.480 -0.244 19.009 1.00 18.24 96 LYS A C 1
ATOM 749 O O . LYS A 1 103 ? 49.190 0.767 19.114 1.00 16.24 96 LYS A O 1
ATOM 755 N N . PHE A 1 104 ? 48.605 -1.119 18.018 1.00 15.27 97 PHE A N 1
ATOM 756 C CA . PHE A 1 104 ? 49.674 -1.016 17.035 1.00 17.11 97 PHE A CA 1
ATOM 757 C C . PHE A 1 104 ? 49.448 0.135 16.061 1.00 20.19 97 PHE A C 1
ATOM 758 O O . PHE A 1 104 ? 50.405 0.770 15.602 1.00 16.01 97 PHE A O 1
ATOM 766 N N . ALA A 1 105 ? 48.182 0.414 15.756 1.00 14.09 98 ALA A N 1
ATOM 767 C CA . ALA A 1 105 ? 47.871 1.534 14.875 1.00 12.84 98 ALA A CA 1
ATOM 768 C C . ALA A 1 105 ? 48.287 2.846 15.548 1.00 20.81 98 ALA A C 1
ATOM 769 O O . ALA A 1 105 ? 48.948 3.691 14.932 1.00 22.68 98 ALA A O 1
ATOM 771 N N . ALA A 1 106 ? 47.927 2.997 16.820 1.00 18.64 99 ALA A N 1
ATOM 772 C CA . ALA A 1 106 ? 48.247 4.216 17.562 1.00 20.10 99 ALA A CA 1
ATOM 773 C C . ALA A 1 106 ? 49.753 4.407 17.708 1.00 29.33 99 ALA A C 1
ATOM 774 O O . ALA A 1 106 ? 50.249 5.535 17.703 1.00 30.54 99 ALA A O 1
ATOM 776 N N . GLN A 1 107 ? 50.478 3.305 17.836 1.00 21.26 100 GLN A N 1
ATOM 777 C CA . GLN A 1 107 ? 51.932 3.361 17.881 1.00 26.84 100 GLN A CA 1
ATOM 778 C C . GLN A 1 107 ? 52.490 3.947 16.590 1.00 32.17 100 GLN A C 1
ATOM 779 O O . GLN A 1 107 ? 53.495 4.655 16.604 1.00 33.04 100 GLN A O 1
ATOM 785 N N . LYS A 1 108 ? 51.824 3.644 15.479 1.00 26.26 101 LYS A N 1
ATOM 786 C CA . LYS A 1 108 ? 52.260 4.087 14.158 1.00 30.19 101 LYS A CA 1
ATOM 787 C C . LYS A 1 108 ? 51.632 5.417 13.750 1.00 31.28 101 LYS A C 1
ATOM 788 O O . LYS A 1 108 ? 51.839 5.888 12.637 1.00 34.08 101 LYS A O 1
ATOM 794 N N . GLY A 1 109 ? 50.856 6.011 14.651 1.00 29.62 102 GLY A N 1
ATOM 795 C CA . GLY A 1 109 ? 50.193 7.274 14.382 1.00 31.39 102 GLY A CA 1
ATOM 796 C C . GLY A 1 109 ? 49.047 7.179 13.394 1.00 33.55 102 GLY A C 1
ATOM 797 O O . GLY A 1 109 ? 48.719 8.152 12.716 1.00 31.58 102 GLY A O 1
ATOM 798 N N . LEU A 1 110 ? 48.432 6.003 13.300 1.00 25.81 103 LEU A N 1
ATOM 799 C CA . LEU A 1 110 ? 47.293 5.825 12.407 1.00 21.39 103 LEU A CA 1
ATOM 800 C C . LEU A 1 110 ? 45.989 5.802 13.190 1.00 19.62 103 LEU A C 1
ATOM 801 O O . LEU A 1 110 ? 45.897 5.176 14.245 1.00 18.41 103 LEU A O 1
ATOM 806 N N . TYR A 1 111 ? 44.992 6.502 12.671 1.00 18.64 104 TYR A N 1
ATOM 807 C CA . TYR A 1 111 ? 43.627 6.404 13.168 1.00 14.28 104 TYR A CA 1
ATOM 808 C C . TYR A 1 111 ? 43.106 4.958 13.133 1.00 16.85 104 TYR A C 1
ATOM 809 O O . TYR A 1 111 ? 43.247 4.227 12.137 1.00 13.10 104 TYR A O 1
ATOM 818 N N . ALA A 1 112 ? 42.478 4.567 14.231 1.00 14.66 105 ALA A N 1
ATOM 819 C CA . ALA A 1 112 ? 41.799 3.288 14.334 1.00 16.31 105 ALA A CA 1
ATOM 820 C C . ALA A 1 112 ? 40.633 3.476 15.287 1.00 12.89 105 ALA A C 1
ATOM 821 O O . ALA A 1 112 ? 40.824 3.763 16.479 1.00 13.52 105 ALA A O 1
ATOM 823 N N . LYS A 1 113 ? 39.429 3.332 14.758 1.00 12.02 106 LYS A N 1
ATOM 824 C CA . LYS A 1 113 ? 38.210 3.347 15.556 1.00 12.44 106 LYS A CA 1
ATOM 825 C C . LYS A 1 113 ? 37.401 2.124 15.174 1.00 14.06 106 LYS A C 1
ATOM 826 O O . LYS A 1 113 ? 37.454 1.683 14.026 1.00 12.55 106 LYS A O 1
ATOM 832 N N . SER A 1 114 ? 36.674 1.549 16.128 1.00 11.94 107 SER A N 1
ATOM 833 C CA . SER A 1 114 ? 35.869 0.360 15.824 1.00 11.42 107 SER A CA 1
ATOM 834 C C . SER A 1 114 ? 34.464 0.476 16.392 1.00 12.06 107 SER A C 1
ATOM 835 O O . SER A 1 114 ? 34.225 1.207 17.357 1.00 14.70 107 SER A O 1
ATOM 838 N N . ILE A 1 115 ? 33.542 -0.240 15.762 1.00 12.05 108 ILE A N 1
ATOM 839 C CA . ILE A 1 115 ? 32.150 -0.278 16.186 1.00 13.70 108 ILE A CA 1
ATOM 840 C C . ILE A 1 115 ? 31.773 -1.744 16.383 1.00 14.83 108 ILE A C 1
ATOM 841 O O . ILE A 1 115 ? 31.915 -2.571 15.477 1.00 13.75 108 ILE A O 1
ATOM 846 N N . ASN A 1 116 ? 31.339 -2.071 17.589 1.00 13.50 109 ASN A N 1
ATOM 847 C CA . ASN A 1 116 ?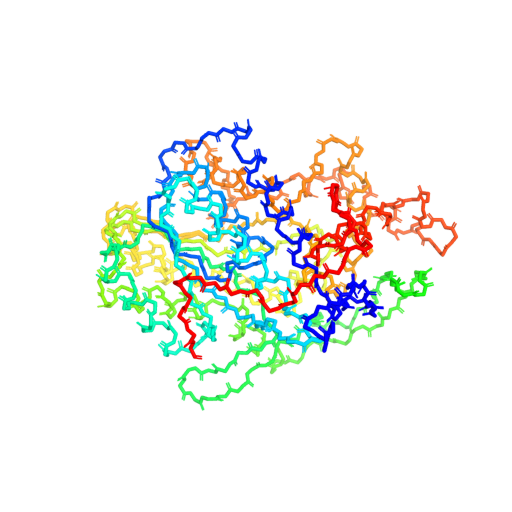 30.986 -3.439 17.917 1.00 12.12 109 ASN A CA 1
ATOM 848 C C . ASN A 1 116 ? 29.469 -3.585 17.959 1.00 16.53 109 ASN A C 1
ATOM 849 O O . ASN A 1 116 ? 28.807 -2.926 18.749 1.00 16.32 109 ASN A O 1
ATOM 854 N N . GLY A 1 117 ? 28.920 -4.429 17.087 1.00 12.91 110 GLY A N 1
ATOM 855 C CA . GLY A 1 117 ? 27.480 -4.621 17.019 1.00 19.60 110 GLY A CA 1
ATOM 856 C C . GLY A 1 117 ? 27.049 -5.278 15.721 1.00 23.64 110 GLY A C 1
ATOM 857 O O . GLY A 1 117 ? 27.879 -5.665 14.900 1.00 17.76 110 GLY A O 1
ATOM 858 N N . ASP A 1 118 ? 25.742 -5.412 15.536 1.00 20.00 111 ASP A N 1
ATOM 859 C CA . ASP A 1 118 ? 25.205 -6.127 14.390 1.00 19.94 111 ASP A CA 1
ATOM 860 C C . ASP A 1 118 ? 25.245 -5.280 13.114 1.00 21.02 111 ASP A C 1
ATOM 861 O O . ASP A 1 118 ? 24.444 -4.355 12.944 1.00 22.68 111 ASP A O 1
ATOM 866 N N . ALA A 1 119 ? 26.161 -5.621 12.207 1.00 18.51 112 ALA A N 1
ATOM 867 C CA . ALA A 1 119 ? 26.338 -4.889 10.952 1.00 18.02 112 ALA A CA 1
ATOM 868 C C . ALA A 1 119 ? 25.115 -4.978 10.036 1.00 18.50 112 ALA A C 1
ATOM 869 O O . ALA A 1 119 ? 25.009 -4.226 9.073 1.00 19.07 112 ALA A O 1
ATOM 871 N N . PHE A 1 120 ? 24.219 -5.919 10.322 1.00 17.92 113 PHE A N 1
ATOM 872 C CA . PHE A 1 120 ? 22.998 -6.075 9.540 1.00 21.94 113 PHE A CA 1
ATOM 873 C C . PHE A 1 120 ? 21.942 -5.039 9.929 1.00 28.25 113 PHE A C 1
ATOM 874 O O . PHE A 1 120 ? 20.943 -4.878 9.224 1.00 24.12 113 PHE A O 1
ATOM 882 N N . SER A 1 121 ? 22.163 -4.353 11.049 1.00 24.19 114 SER A N 1
ATOM 883 C CA . SER A 1 121 ? 21.171 -3.412 11.581 1.00 24.45 114 SER A CA 1
ATOM 884 C C . SER A 1 121 ? 21.325 -1.977 11.065 1.00 28.35 114 SER A C 1
ATOM 885 O O . SER A 1 121 ? 22.423 -1.531 10.718 1.00 24.40 114 SER A O 1
ATOM 888 N N . ASP A 1 122 ? 20.217 -1.244 11.030 1.00 24.74 115 ASP A N 1
ATOM 889 C CA . ASP A 1 122 ? 20.264 0.156 10.632 1.00 30.04 115 ASP A CA 1
ATOM 890 C C . ASP A 1 122 ? 21.019 0.990 11.663 1.00 24.93 115 ASP A C 1
ATOM 891 O O . ASP A 1 122 ? 21.718 1.942 11.308 1.00 29.88 115 ASP A O 1
ATOM 896 N N . GLU A 1 123 ? 20.879 0.623 12.933 1.00 25.75 116 GLU A N 1
ATOM 897 C CA . GLU A 1 123 ? 21.531 1.354 14.021 1.00 29.62 116 GLU A CA 1
ATOM 898 C C . GLU A 1 123 ? 23.043 1.390 13.835 1.00 26.57 116 GLU A C 1
ATOM 899 O O . GLU A 1 123 ? 23.678 2.433 13.993 1.00 26.10 116 GLU A O 1
ATOM 905 N N . ILE A 1 124 ? 23.621 0.245 13.488 1.00 27.14 117 ILE A N 1
ATOM 906 C CA . ILE A 1 124 ? 25.071 0.160 13.336 1.00 26.25 117 ILE A CA 1
ATOM 907 C C . ILE A 1 124 ? 25.542 0.903 12.084 1.00 19.96 117 ILE A C 1
ATOM 908 O O . ILE A 1 124 ? 26.631 1.491 12.065 1.00 20.29 117 ILE A O 1
ATOM 913 N N . LYS A 1 125 ? 24.712 0.891 11.044 1.00 18.42 118 LYS A N 1
ATOM 914 C CA . LYS A 1 125 ? 25.013 1.651 9.847 1.00 18.34 118 LYS A CA 1
ATOM 915 C C . LYS A 1 125 ? 25.047 3.146 10.183 1.00 22.02 118 LYS A C 1
ATOM 916 O O . LYS A 1 125 ? 25.921 3.872 9.717 1.00 23.47 118 LYS A O 1
ATOM 922 N N . GLN A 1 126 ? 24.108 3.596 11.008 1.00 23.03 119 GLN A N 1
ATOM 923 C CA . GLN A 1 126 ? 24.060 5.012 11.384 1.00 24.72 119 GLN A CA 1
ATOM 924 C C . GLN A 1 126 ? 25.240 5.411 12.284 1.00 20.76 119 GLN A C 1
ATOM 925 O O . GLN A 1 126 ? 25.839 6.476 12.099 1.00 27.82 119 GLN A O 1
ATOM 931 N N . LEU A 1 127 ? 25.574 4.557 13.248 1.00 23.63 120 LEU A N 1
ATOM 932 C CA . LEU A 1 127 ? 26.745 4.783 14.098 1.00 26.11 120 LEU A CA 1
ATOM 933 C C . LEU A 1 127 ? 28.011 4.885 13.255 1.00 24.04 120 LEU A C 1
ATOM 934 O O . LEU A 1 127 ? 28.893 5.692 13.533 1.00 19.69 120 LEU A O 1
ATOM 939 N N . THR A 1 128 ? 28.089 4.055 12.219 1.00 24.29 121 THR A N 1
ATOM 940 C CA . THR A 1 128 ? 29.225 4.058 11.309 1.00 16.33 121 THR A CA 1
ATOM 941 C C . THR A 1 128 ? 29.256 5.349 10.504 1.00 19.98 121 THR A C 1
ATOM 942 O O . THR A 1 128 ? 30.309 5.977 10.324 1.00 19.37 121 THR A O 1
ATOM 946 N N . ILE A 1 129 ? 28.086 5.737 10.018 1.00 21.50 122 ILE A N 1
ATOM 947 C CA . ILE A 1 129 ? 27.934 7.005 9.325 1.00 21.37 122 ILE A CA 1
ATOM 948 C C . ILE A 1 129 ? 28.381 8.151 10.235 1.00 19.31 122 ILE A C 1
ATOM 949 O O . ILE A 1 129 ? 29.140 9.025 9.805 1.00 27.24 122 ILE A O 1
ATOM 954 N N . ASP A 1 130 ? 27.930 8.137 11.487 1.00 26.01 123 ASP A N 1
ATOM 955 C CA . ASP A 1 130 ? 28.295 9.200 12.433 1.00 26.35 123 ASP A CA 1
ATOM 956 C C . ASP A 1 130 ? 29.815 9.287 12.617 1.00 28.78 123 ASP A C 1
ATOM 957 O O . ASP A 1 130 ? 30.386 10.379 12.617 1.00 26.05 123 ASP A O 1
ATOM 962 N N . ALA A 1 131 ? 30.463 8.130 12.755 1.00 24.68 124 ALA A N 1
ATOM 963 C CA . ALA A 1 131 ? 31.912 8.060 12.928 1.00 20.07 124 ALA A CA 1
ATOM 964 C C . ALA A 1 131 ? 32.681 8.622 11.737 1.00 21.74 124 ALA A C 1
ATOM 965 O O . ALA A 1 131 ? 33.632 9.385 11.918 1.00 21.34 124 ALA A O 1
ATOM 967 N N . ILE A 1 132 ? 32.282 8.239 10.521 1.00 18.80 125 ILE A N 1
ATOM 968 C CA . ILE A 1 132 ? 32.921 8.779 9.325 1.00 18.81 125 ILE A CA 1
ATOM 969 C C . ILE A 1 132 ? 32.761 10.303 9.274 1.00 24.73 125 ILE A C 1
ATOM 970 O O . ILE A 1 132 ? 33.716 11.029 9.001 1.00 22.75 125 ILE A O 1
ATOM 975 N N . LYS A 1 133 ? 31.556 10.783 9.559 1.00 24.05 126 LYS A N 1
ATOM 976 C CA . LYS A 1 133 ? 31.282 12.223 9.475 1.00 31.16 126 LYS A CA 1
ATOM 977 C C . LYS A 1 133 ? 32.141 13.022 10.450 1.00 31.64 126 LYS A C 1
ATOM 978 O O . LYS A 1 133 ? 32.623 14.113 10.125 1.00 27.79 126 LYS A O 1
ATOM 984 N N . GLN A 1 134 ? 32.330 12.464 11.642 1.00 23.56 127 GLN A N 1
ATOM 985 C CA . GLN A 1 134 ? 33.085 13.130 12.699 1.00 25.91 127 GLN A CA 1
ATOM 986 C C . GLN A 1 134 ? 34.584 13.168 12.405 1.00 23.03 127 GLN A C 1
ATOM 987 O O . GLN A 1 134 ? 35.245 14.186 12.628 1.00 26.37 127 GLN A O 1
ATOM 993 N N . ASP A 1 135 ? 35.104 12.063 11.883 1.00 19.51 128 ASP A N 1
ATOM 994 C CA . ASP A 1 135 ? 36.532 11.768 11.928 1.00 23.19 128 ASP A CA 1
ATOM 995 C C . ASP A 1 135 ? 37.214 11.882 10.580 1.00 22.55 128 ASP A C 1
ATOM 996 O O . ASP A 1 135 ? 38.319 12.411 10.472 1.00 26.55 128 ASP A O 1
ATOM 1001 N N . LEU A 1 136 ? 36.561 11.354 9.554 1.00 18.02 129 LEU A N 1
ATOM 1002 C CA . LEU A 1 136 ? 37.219 11.147 8.278 1.00 18.18 129 LEU A CA 1
ATOM 1003 C C . LEU A 1 136 ? 36.638 11.991 7.158 1.00 22.07 129 LEU A C 1
ATOM 1004 O O . LEU A 1 136 ? 37.323 12.248 6.172 1.00 24.86 129 LEU A O 1
ATOM 1009 N N . GLY A 1 137 ? 35.381 12.403 7.295 1.00 21.36 130 GLY A N 1
ATOM 1010 C CA . GLY A 1 137 ? 34.711 13.117 6.222 1.00 25.73 130 GLY A CA 1
ATOM 1011 C C . GLY A 1 137 ? 34.031 12.119 5.306 1.00 21.05 130 GLY A C 1
ATOM 1012 O O . GLY A 1 137 ? 32.807 12.019 5.271 1.00 23.00 130 GLY A O 1
ATOM 1013 N N . GLN A 1 138 ? 34.834 11.363 4.572 1.00 20.60 131 GLN A N 1
ATOM 1014 C CA . GLN A 1 138 ? 34.318 10.290 3.736 1.00 20.46 131 GLN A CA 1
ATOM 1015 C C . GLN A 1 138 ? 35.268 9.104 3.800 1.00 19.32 131 GLN A C 1
ATOM 1016 O O . GLN A 1 138 ? 36.370 9.217 4.338 1.00 21.47 131 GLN A O 1
ATOM 1022 N N . VAL A 1 139 ? 34.843 7.964 3.258 1.00 18.99 132 VAL A N 1
ATOM 1023 C CA . VAL A 1 139 ? 35.747 6.836 3.094 1.00 18.10 132 VAL A CA 1
ATOM 1024 C C . VAL A 1 139 ? 35.934 6.553 1.609 1.00 18.68 132 VAL A C 1
ATOM 1025 O O . VAL A 1 139 ? 35.031 6.798 0.794 1.00 20.48 132 VAL A O 1
ATOM 1029 N N . ASP A 1 140 ? 37.110 6.047 1.266 1.00 18.77 133 ASP A N 1
ATOM 1030 C CA . ASP A 1 140 ? 37.458 5.783 -0.124 1.00 20.33 133 ASP A CA 1
ATOM 1031 C C . ASP A 1 140 ? 37.248 4.320 -0.488 1.00 20.15 133 ASP A C 1
ATOM 1032 O O . ASP A 1 140 ? 37.074 3.992 -1.656 1.00 20.63 133 ASP A O 1
ATOM 1037 N N . GLN A 1 141 ? 37.285 3.439 0.505 1.00 17.17 134 GLN A N 1
ATOM 1038 C CA . GLN A 1 141 ? 37.109 2.012 0.226 1.00 19.74 134 GLN A CA 1
ATOM 1039 C C . GLN A 1 141 ? 36.241 1.372 1.298 1.00 17.33 134 GLN A C 1
ATOM 1040 O O . GLN A 1 141 ? 36.358 1.709 2.475 1.00 15.40 134 GLN A O 1
ATOM 1046 N N . VAL A 1 142 ? 35.362 0.463 0.878 1.00 15.90 135 VAL A N 1
ATOM 1047 C CA . VAL A 1 142 ? 34.542 -0.301 1.805 1.00 15.30 135 VAL A CA 1
ATOM 1048 C C . VAL A 1 142 ? 34.803 -1.782 1.546 1.00 14.69 135 VAL A C 1
ATOM 1049 O O . VAL A 1 142 ? 34.587 -2.265 0.436 1.00 16.28 135 VAL A O 1
ATOM 1053 N N . ILE A 1 143 ? 35.301 -2.484 2.556 1.00 13.76 136 ILE A N 1
ATOM 1054 C CA . ILE A 1 143 ? 35.557 -3.925 2.449 1.00 13.18 136 ILE A CA 1
ATOM 1055 C C . ILE A 1 143 ? 34.394 -4.637 3.126 1.00 19.04 136 ILE A C 1
ATOM 1056 O O . ILE A 1 143 ? 34.045 -4.316 4.267 1.00 15.25 136 ILE A O 1
ATOM 1061 N N . TYR A 1 144 ? 33.781 -5.586 2.421 1.00 14.44 137 TYR A N 1
ATOM 1062 C CA . TYR A 1 144 ? 32.638 -6.307 2.954 1.00 14.05 137 TYR A CA 1
ATOM 1063 C C . TYR A 1 144 ? 33.074 -7.731 3.220 1.00 14.27 137 TYR A C 1
ATOM 1064 O O . TYR A 1 144 ? 33.290 -8.510 2.290 1.00 12.53 137 TYR A O 1
ATOM 1073 N N . SER A 1 145 ? 33.203 -8.062 4.497 1.00 13.88 138 SER A N 1
ATOM 1074 C CA A SER A 1 145 ? 33.815 -9.325 4.883 0.92 14.33 138 SER A CA 1
ATOM 1075 C CA B SER A 1 145 ? 33.811 -9.325 4.902 0.08 14.32 138 SER A CA 1
ATOM 1076 C C . SER A 1 145 ? 33.081 -9.971 6.064 1.00 15.83 138 SER A C 1
ATOM 1077 O O . SER A 1 145 ? 33.703 -10.376 7.036 1.00 12.28 138 SER A O 1
ATOM 1082 N N . LEU A 1 146 ? 31.761 -10.073 5.968 1.00 15.33 139 LEU A N 1
ATOM 1083 C CA . LEU A 1 146 ? 30.968 -10.708 7.021 1.00 14.81 139 LEU A CA 1
ATOM 1084 C C . LEU A 1 146 ? 30.838 -12.209 6.803 1.00 15.17 139 LEU A C 1
ATOM 1085 O O . LEU A 1 146 ? 30.580 -12.667 5.683 1.00 13.78 139 LEU A O 1
ATOM 1090 N N . ALA A 1 147 ? 31.025 -12.981 7.868 1.00 11.65 140 ALA A N 1
ATOM 1091 C CA . ALA A 1 147 ? 30.642 -14.387 7.853 1.00 11.31 140 ALA A CA 1
ATOM 1092 C C . ALA A 1 147 ? 29.710 -14.603 9.044 1.00 11.19 140 ALA A C 1
ATOM 1093 O O . ALA A 1 147 ? 30.112 -14.391 10.179 1.00 15.23 140 ALA A O 1
ATOM 1095 N N . SER A 1 148 ? 28.464 -14.986 8.778 1.00 13.98 141 SER A N 1
ATOM 1096 C CA . SER A 1 148 ? 27.478 -15.140 9.839 1.00 17.06 141 SER A CA 1
ATOM 1097 C C . SER A 1 148 ? 26.486 -16.255 9.530 1.00 18.81 141 SER A C 1
ATOM 1098 O O . SER A 1 148 ? 26.126 -16.466 8.373 1.00 19.30 141 SER A O 1
ATOM 1101 N N . PRO A 1 149 ? 26.033 -16.973 10.570 1.00 21.84 142 PRO A N 1
ATOM 1102 C CA . PRO A 1 149 ? 25.025 -18.021 10.384 1.00 23.59 142 PRO A CA 1
ATOM 1103 C C . PRO A 1 149 ? 23.609 -17.452 10.381 1.00 25.80 142 PRO A C 1
ATOM 1104 O O . PRO A 1 149 ? 22.657 -18.176 10.067 1.00 23.91 142 PRO A O 1
ATOM 1108 N N . ARG A 1 150 ? 23.466 -16.176 10.725 1.00 23.08 143 ARG A N 1
ATOM 1109 C CA . ARG A 1 150 ? 22.136 -15.590 10.794 1.00 24.81 143 ARG A CA 1
ATOM 1110 C C . ARG A 1 150 ? 22.111 -14.099 10.507 1.00 27.21 143 ARG A C 1
ATOM 1111 O O . ARG A 1 150 ? 23.121 -13.406 10.634 1.00 24.75 143 ARG A O 1
ATOM 1119 N N . ARG A 1 151 ? 20.942 -13.618 10.103 1.00 25.30 144 ARG A N 1
ATOM 1120 C CA . ARG A 1 151 ? 20.732 -12.206 9.847 1.00 27.70 144 ARG A CA 1
ATOM 1121 C C . ARG A 1 151 ? 19.306 -11.820 10.214 1.00 34.62 144 ARG A C 1
ATOM 1122 O O . ARG A 1 151 ? 18.348 -12.426 9.729 1.00 33.32 144 ARG A O 1
ATOM 1130 N N . THR A 1 152 ? 19.169 -10.826 11.088 1.00 28.25 145 THR A N 1
ATOM 1131 C CA . THR A 1 152 ? 17.862 -10.250 11.376 1.00 28.72 145 THR A CA 1
ATOM 1132 C C . THR A 1 152 ? 17.616 -9.154 10.360 1.00 31.01 145 THR A C 1
ATOM 1133 O O . THR A 1 152 ? 18.391 -8.204 10.270 1.00 32.56 145 THR A O 1
ATOM 1137 N N . HIS A 1 153 ? 16.546 -9.285 9.581 1.00 30.90 146 HIS A N 1
ATOM 1138 C CA . HIS A 1 153 ? 16.233 -8.274 8.588 1.00 28.26 146 HIS A CA 1
ATOM 1139 C C . HIS A 1 153 ? 15.964 -6.955 9.300 1.00 36.54 146 HIS A C 1
ATOM 1140 O O . HIS A 1 153 ? 15.228 -6.920 10.287 1.00 38.88 146 HIS A O 1
ATOM 1147 N N . PRO A 1 154 ? 16.574 -5.866 8.809 1.00 40.17 147 PRO A N 1
ATOM 1148 C CA . PRO A 1 154 ? 16.516 -4.577 9.509 1.00 42.14 147 PRO A CA 1
ATOM 1149 C C . PRO A 1 154 ? 15.121 -3.949 9.501 1.00 49.82 147 PRO A C 1
ATOM 1150 O O . PRO A 1 154 ? 14.889 -2.975 10.215 1.00 54.27 147 PRO A O 1
ATOM 1154 N N . LYS A 1 155 ? 14.207 -4.517 8.719 1.00 50.24 148 LYS A N 1
ATOM 1155 C CA . LYS A 1 155 ? 12.850 -3.993 8.610 1.00 51.47 148 LYS A CA 1
ATOM 1156 C C . LYS A 1 155 ? 11.835 -4.916 9.276 1.00 56.96 148 LYS A C 1
ATOM 1157 O O . LYS A 1 155 ? 11.243 -4.577 10.308 1.00 57.90 148 LYS A O 1
ATOM 1163 N N . THR A 1 156 ? 11.648 -6.086 8.673 1.00 51.69 149 THR A N 1
ATOM 1164 C CA . THR A 1 156 ? 10.629 -7.032 9.101 1.00 47.10 149 THR A CA 1
ATOM 1165 C C . THR A 1 156 ? 10.957 -7.634 10.458 1.00 49.07 149 THR A C 1
ATOM 1166 O O . THR A 1 156 ? 10.076 -8.144 11.151 1.00 55.82 149 THR A O 1
ATOM 1170 N N . GLY A 1 157 ? 12.233 -7.580 10.829 1.00 43.07 150 GLY A N 1
ATOM 1171 C CA . GLY A 1 157 ? 12.692 -8.220 12.045 1.00 38.84 150 GLY A CA 1
ATOM 1172 C C . GLY A 1 157 ? 12.792 -9.730 11.908 1.00 39.03 150 GLY A C 1
ATOM 1173 O O . GLY A 1 157 ? 13.126 -10.419 12.872 1.00 43.90 150 GLY A O 1
ATOM 1174 N N . GLU A 1 158 ? 12.501 -10.253 10.719 1.00 36.88 151 GLU A N 1
ATOM 1175 C CA . GLU A 1 158 ? 12.582 -11.694 10.505 1.00 39.11 151 GLU A CA 1
ATOM 1176 C C . GLU A 1 158 ? 14.017 -12.174 10.663 1.00 39.53 151 GLU A C 1
ATOM 1177 O O . GLU A 1 158 ? 14.946 -11.542 10.165 1.00 36.97 151 GLU A O 1
ATOM 1183 N N . VAL A 1 159 ? 14.190 -13.287 11.367 1.00 40.84 152 VAL A N 1
ATOM 1184 C CA . VAL A 1 159 ? 15.502 -13.891 11.527 1.00 41.43 152 VAL A CA 1
ATOM 1185 C C . VAL A 1 159 ? 15.723 -14.981 10.479 1.00 39.67 152 VAL A C 1
ATOM 1186 O O . VAL A 1 159 ? 15.020 -15.994 10.467 1.00 39.22 152 VAL A O 1
ATOM 1190 N N . PHE A 1 160 ? 16.685 -14.758 9.588 1.00 30.22 153 PHE A N 1
ATOM 1191 C CA . PHE A 1 160 ? 17.076 -15.777 8.621 1.00 31.07 153 PHE A CA 1
ATOM 1192 C C . PHE A 1 160 ? 18.243 -16.576 9.185 1.00 30.82 153 PHE A C 1
ATOM 1193 O O . PHE A 1 160 ? 19.115 -16.025 9.862 1.00 29.76 153 PHE A O 1
ATOM 1201 N N . ASN A 1 161 ? 18.243 -17.876 8.922 1.00 27.79 154 ASN A N 1
ATOM 1202 C CA . ASN A 1 161 ? 19.345 -18.739 9.323 1.00 29.52 154 ASN A CA 1
ATOM 1203 C C . ASN A 1 161 ? 19.946 -19.402 8.103 1.00 28.26 154 ASN A C 1
ATOM 1204 O O . ASN A 1 161 ? 19.218 -19.963 7.284 1.00 26.13 154 ASN A O 1
ATOM 1209 N N . SER A 1 162 ? 21.268 -19.332 7.977 1.00 25.27 155 SER A N 1
ATOM 1210 C CA . SER A 1 162 ? 21.961 -19.980 6.866 1.00 25.02 155 SER A CA 1
ATOM 1211 C C . SER A 1 162 ? 21.903 -21.490 6.971 1.00 31.03 155 SER A C 1
ATOM 1212 O O . SER A 1 162 ? 21.850 -22.050 8.066 1.00 37.96 155 SER A O 1
ATOM 1215 N N . ALA A 1 163 ? 21.917 -22.142 5.816 1.00 29.14 156 ALA A N 1
ATOM 1216 C CA . ALA A 1 163 ? 22.054 -23.589 5.742 1.00 34.80 156 ALA A CA 1
ATOM 1217 C C . ALA A 1 163 ? 23.286 -23.906 4.903 1.00 33.72 156 ALA A C 1
ATOM 1218 O O . ALA A 1 163 ? 23.559 -23.227 3.914 1.00 33.27 156 ALA A O 1
ATOM 1220 N N . LEU A 1 164 ? 24.038 -24.921 5.311 1.00 30.69 157 LEU A N 1
ATOM 1221 C CA . LEU A 1 164 ? 25.194 -25.372 4.544 1.00 27.62 157 LEU A CA 1
ATOM 1222 C C . LEU A 1 164 ? 24.909 -26.764 4.009 1.00 33.14 157 LEU A C 1
ATOM 1223 O O . LEU A 1 164 ? 25.361 -27.768 4.562 1.00 35.80 157 LEU A O 1
ATOM 1228 N N . LYS A 1 165 ? 24.131 -26.816 2.934 1.00 26.64 158 LYS A N 1
ATOM 1229 C CA . LYS A 1 165 ? 23.681 -28.075 2.382 1.00 29.99 158 LYS A CA 1
ATOM 1230 C C . LYS A 1 165 ? 23.856 -28.021 0.882 1.00 30.63 158 LYS A C 1
ATOM 1231 O O . LYS A 1 165 ? 23.942 -26.926 0.305 1.00 25.49 158 LYS A O 1
ATOM 1237 N N . PRO A 1 166 ? 23.922 -29.197 0.240 1.00 29.59 159 PRO A N 1
ATOM 1238 C CA . PRO A 1 166 ? 23.949 -29.209 -1.222 1.00 28.32 159 PRO A CA 1
ATOM 1239 C C . PRO A 1 166 ? 22.577 -28.854 -1.759 1.00 24.55 159 PRO A C 1
ATOM 1240 O O . PRO A 1 166 ? 21.624 -28.730 -0.988 1.00 28.13 159 PRO A O 1
ATOM 1244 N N . ILE A 1 167 ? 22.479 -28.698 -3.073 1.00 26.28 160 ILE A N 1
ATOM 1245 C CA . ILE A 1 167 ? 21.208 -28.432 -3.730 1.00 21.68 160 ILE A CA 1
ATOM 1246 C C . ILE A 1 167 ? 20.913 -29.536 -4.741 1.00 33.31 160 ILE A C 1
ATOM 1247 O O . ILE A 1 167 ? 21.816 -29.992 -5.444 1.00 32.47 160 ILE A O 1
ATOM 1252 N N . GLY A 1 168 ? 19.653 -29.964 -4.808 1.00 31.28 161 GLY A N 1
ATOM 1253 C CA . GLY A 1 168 ? 19.247 -31.018 -5.719 1.00 34.87 161 GLY A CA 1
ATOM 1254 C C . GLY A 1 168 ? 19.292 -32.380 -5.053 1.00 39.08 161 GLY A C 1
ATOM 1255 O O . GLY A 1 168 ? 18.315 -32.826 -4.449 1.00 46.08 161 GLY A O 1
ATOM 1256 N N . ASN A 1 169 ? 20.439 -33.040 -5.160 1.00 37.49 162 ASN A N 1
ATOM 1257 C CA . ASN A 1 169 ? 20.629 -34.365 -4.580 1.00 35.41 162 ASN A CA 1
ATOM 1258 C C . ASN A 1 169 ? 21.340 -34.329 -3.236 1.00 32.09 162 ASN A C 1
ATOM 1259 O O . ASN A 1 169 ? 22.153 -33.440 -2.974 1.00 25.46 162 ASN A O 1
ATOM 1264 N N . ALA A 1 170 ? 21.038 -35.309 -2.390 1.00 31.50 163 ALA A N 1
ATOM 1265 C CA . ALA A 1 170 ? 21.817 -35.534 -1.184 1.00 28.91 163 ALA A CA 1
ATOM 1266 C C . ALA A 1 170 ? 23.229 -35.912 -1.618 1.00 21.85 163 ALA A C 1
ATOM 1267 O O . ALA A 1 170 ? 23.413 -36.433 -2.727 1.00 24.39 163 ALA A O 1
ATOM 1269 N N . VAL A 1 171 ? 24.214 -35.674 -0.755 1.00 19.62 164 VAL A N 1
ATOM 1270 C CA A VAL A 1 171 ? 25.614 -35.939 -1.080 0.51 23.23 164 VAL A CA 1
ATOM 1271 C CA B VAL A 1 171 ? 25.598 -35.986 -1.094 0.49 23.40 164 VAL A CA 1
ATOM 1272 C C . VAL A 1 171 ? 26.335 -36.741 0.006 1.00 18.22 164 VAL A C 1
ATOM 1273 O O . VAL A 1 171 ? 26.178 -36.461 1.195 1.00 25.30 164 VAL A O 1
ATOM 1280 N N . ASN A 1 172 ? 27.127 -37.722 -0.411 1.00 18.18 165 ASN A N 1
ATOM 1281 C CA . ASN A 1 172 ? 28.024 -38.419 0.491 1.00 20.79 165 ASN A CA 1
ATOM 1282 C C . ASN A 1 172 ? 29.275 -37.555 0.624 1.00 25.78 165 ASN A C 1
ATOM 1283 O O . ASN A 1 172 ? 30.067 -37.448 -0.307 1.00 23.96 165 ASN A O 1
ATOM 1288 N N . LEU A 1 173 ? 29.447 -36.942 1.784 1.00 24.28 166 LEU A N 1
ATOM 1289 C CA . LEU A 1 173 ? 30.568 -36.041 1.988 1.00 27.65 166 LEU A CA 1
ATOM 1290 C C . LEU A 1 173 ? 31.570 -36.637 2.967 1.00 23.85 166 LEU A C 1
ATOM 1291 O O . LEU A 1 173 ? 31.221 -37.019 4.078 1.00 22.32 166 LEU A O 1
ATOM 1296 N N . ARG A 1 174 ? 32.814 -36.743 2.526 1.00 20.08 167 ARG A N 1
ATOM 1297 C CA . ARG A 1 174 ? 33.870 -37.259 3.370 1.00 21.32 167 ARG A CA 1
ATOM 1298 C C . ARG A 1 174 ? 34.424 -36.097 4.183 1.00 24.32 167 ARG A C 1
ATOM 1299 O O . ARG A 1 174 ? 34.349 -34.937 3.759 1.00 16.93 167 ARG A O 1
ATOM 1307 N N . GLY A 1 175 ? 34.960 -36.400 5.358 1.00 18.15 168 GLY A N 1
ATOM 1308 C CA . GLY A 1 175 ? 35.518 -35.360 6.202 1.00 17.79 168 GLY A CA 1
ATOM 1309 C C . GLY A 1 175 ? 36.449 -35.935 7.246 1.00 18.85 168 GLY A C 1
ATOM 1310 O O . GLY A 1 175 ? 36.595 -37.161 7.390 1.00 19.29 168 GLY A O 1
ATOM 1311 N N . LEU A 1 176 ? 37.080 -35.035 7.986 1.00 16.41 169 LEU A N 1
ATOM 1312 C CA . LEU A 1 176 ? 37.950 -35.423 9.077 1.00 16.95 169 LEU A CA 1
ATOM 1313 C C . LEU A 1 176 ? 37.325 -34.906 10.368 1.00 13.99 169 LEU A C 1
ATOM 1314 O O . LEU A 1 176 ? 37.134 -33.705 10.516 1.00 16.78 169 LEU A O 1
ATOM 1319 N N . ASP A 1 177 ? 36.980 -35.820 11.278 1.00 13.63 170 ASP A N 1
ATOM 1320 C CA . ASP A 1 177 ? 36.477 -35.468 12.606 1.00 20.32 170 ASP A CA 1
ATOM 1321 C C . ASP A 1 177 ? 37.713 -35.105 13.415 1.00 13.85 170 ASP A C 1
ATOM 1322 O O . ASP A 1 177 ? 38.507 -35.974 13.724 1.00 15.07 170 ASP A O 1
ATOM 1327 N N . THR A 1 178 ? 37.878 -33.830 13.736 1.00 12.76 171 THR A N 1
ATOM 1328 C CA . THR A 1 178 ? 39.122 -33.357 14.331 1.00 14.30 171 THR A CA 1
ATOM 1329 C C . THR A 1 178 ? 39.235 -33.723 15.819 1.00 21.71 171 THR A C 1
ATOM 1330 O O . THR A 1 178 ? 40.320 -33.696 16.390 1.00 24.05 171 THR A O 1
ATOM 1334 N N . ASP A 1 179 ? 38.110 -34.065 16.437 1.00 18.58 172 ASP A N 1
ATOM 1335 C CA . ASP A 1 179 ? 38.117 -34.530 17.831 1.00 17.84 172 ASP A CA 1
ATOM 1336 C C . ASP A 1 179 ? 38.633 -35.943 17.928 1.00 21.14 172 ASP A C 1
ATOM 1337 O O . ASP A 1 179 ? 39.527 -36.234 18.722 1.00 23.60 172 ASP A O 1
ATOM 1342 N N . LYS A 1 180 ? 38.040 -36.830 17.129 1.00 17.25 173 LYS A N 1
ATOM 1343 C CA . LYS A 1 180 ? 38.358 -38.243 17.166 1.00 14.98 173 LYS A CA 1
ATOM 1344 C C . LYS A 1 180 ? 39.473 -38.627 16.198 1.00 14.25 173 LYS A C 1
ATOM 1345 O O . LYS A 1 180 ? 39.952 -39.746 16.249 1.00 16.07 173 LYS A O 1
ATOM 1351 N N . GLU A 1 181 ? 39.877 -37.705 15.327 1.00 13.50 174 GLU A N 1
ATOM 1352 C CA . GLU A 1 181 ? 40.901 -38.000 14.325 1.00 17.62 174 GLU A CA 1
ATOM 1353 C C . GLU A 1 181 ? 40.534 -39.231 13.511 1.00 16.29 174 GLU A C 1
ATOM 1354 O O . GLU A 1 181 ? 41.343 -40.158 13.330 1.00 17.34 174 GLU A O 1
ATOM 1360 N N . VAL A 1 182 ? 39.300 -39.239 13.018 1.00 14.62 175 VAL A N 1
ATOM 1361 C CA . VAL A 1 182 ? 38.883 -40.295 12.110 1.00 15.79 175 VAL A CA 1
ATOM 1362 C C . VAL A 1 182 ? 38.403 -39.694 10.809 1.00 18.57 175 VAL A C 1
ATOM 1363 O O . VAL A 1 182 ? 37.802 -38.612 10.790 1.00 16.95 175 VAL A O 1
ATOM 1367 N N . ILE A 1 183 ? 38.703 -40.394 9.723 1.00 17.13 176 ILE A N 1
ATOM 1368 C CA . ILE A 1 183 ? 38.185 -40.028 8.424 1.00 22.74 176 ILE A CA 1
ATOM 1369 C C . ILE A 1 183 ? 36.860 -40.742 8.330 1.00 23.93 176 ILE A C 1
ATOM 1370 O O . ILE A 1 183 ? 36.812 -41.962 8.435 1.00 26.14 176 ILE A O 1
ATOM 1375 N N . LYS A 1 184 ? 35.779 -39.993 8.166 1.00 22.93 177 LYS A N 1
ATOM 1376 C CA . LYS A 1 184 ? 34.484 -40.627 7.984 1.00 33.12 177 LYS A CA 1
ATOM 1377 C C . LYS A 1 184 ? 33.586 -39.820 7.061 1.00 31.30 177 LYS A C 1
ATOM 1378 O O . LYS A 1 184 ? 33.840 -38.642 6.798 1.00 26.34 177 LYS A O 1
ATOM 1384 N N . GLU A 1 185 ? 32.539 -40.474 6.571 1.00 26.49 178 GLU A N 1
ATOM 1385 C CA . GLU A 1 185 ? 31.591 -39.860 5.652 1.00 21.92 178 GLU A CA 1
ATOM 1386 C C . GLU A 1 185 ? 30.225 -39.724 6.312 1.00 19.18 178 GLU A C 1
ATOM 1387 O O . GLU A 1 185 ? 29.873 -40.507 7.196 1.00 21.73 178 GLU A O 1
ATOM 1393 N N . SER A 1 186 ? 29.455 -38.730 5.883 1.00 16.14 179 SER A N 1
ATOM 1394 C CA . SER A 1 186 ? 28.038 -38.678 6.213 1.00 26.74 179 SER A CA 1
ATOM 1395 C C . SER A 1 186 ? 27.232 -38.155 5.026 1.00 28.75 179 SER A C 1
ATOM 1396 O O . SER A 1 186 ? 27.773 -37.478 4.142 1.00 25.96 179 SER A O 1
ATOM 1399 N N . VAL A 1 187 ? 25.938 -38.465 5.009 1.00 22.90 180 VAL A N 1
ATOM 1400 C CA . VAL A 1 187 ? 25.080 -37.998 3.932 1.00 25.75 180 VAL A CA 1
ATOM 1401 C C . VAL A 1 187 ? 24.366 -36.712 4.311 1.00 26.51 180 VAL A C 1
ATOM 1402 O O . VAL A 1 187 ? 23.623 -36.666 5.292 1.00 27.23 180 VAL A O 1
ATOM 1406 N N . LEU A 1 188 ? 24.607 -35.662 3.532 1.00 21.04 181 LEU A N 1
ATOM 1407 C CA . LEU A 1 188 ? 23.937 -34.384 3.727 1.00 24.14 181 LEU A CA 1
ATOM 1408 C C . LEU A 1 188 ? 22.737 -34.269 2.807 1.00 24.28 181 LEU A C 1
ATOM 1409 O O . LEU A 1 188 ? 22.868 -34.385 1.587 1.00 23.54 181 LEU A O 1
ATOM 1414 N N . GLN A 1 189 ? 21.568 -34.029 3.389 1.00 20.25 182 GLN A N 1
ATOM 1415 C CA . GLN A 1 189 ? 20.356 -33.834 2.607 1.00 21.46 182 GLN A CA 1
ATOM 1416 C C . GLN A 1 189 ? 20.384 -32.480 1.908 1.00 35.00 182 GLN A C 1
ATOM 1417 O O . GLN A 1 189 ? 21.046 -31.542 2.377 1.00 33.75 182 GLN A O 1
ATOM 1423 N N . PRO A 1 190 ? 19.678 -32.374 0.774 1.00 33.66 183 PRO A N 1
ATOM 1424 C CA . PRO A 1 190 ? 19.703 -31.123 0.011 1.00 33.76 183 PRO A CA 1
ATOM 1425 C C . PRO A 1 190 ? 18.894 -30.040 0.704 1.00 36.81 183 PRO A C 1
ATOM 1426 O O . PRO A 1 190 ? 18.003 -30.343 1.492 1.00 39.10 183 PRO A O 1
ATOM 1430 N N . ALA A 1 191 ? 19.207 -28.786 0.410 1.00 32.58 184 ALA A N 1
ATOM 1431 C CA . ALA A 1 191 ? 18.476 -27.673 0.992 1.00 34.92 184 ALA A CA 1
ATOM 1432 C C . ALA A 1 191 ? 17.096 -27.549 0.369 1.00 34.08 184 ALA A C 1
ATOM 1433 O O . ALA A 1 191 ? 16.916 -27.807 -0.822 1.00 36.94 184 ALA A O 1
ATOM 1435 N N . THR A 1 192 ? 16.118 -27.166 1.184 1.00 34.44 185 THR A N 1
ATOM 1436 C CA . THR A 1 192 ? 14.795 -26.820 0.688 1.00 34.65 185 THR A CA 1
ATOM 1437 C C . THR A 1 192 ? 14.860 -25.401 0.145 1.00 37.43 185 THR A C 1
ATOM 1438 O O . THR A 1 192 ? 15.824 -24.679 0.410 1.00 36.42 185 THR A O 1
ATOM 1442 N N . GLN A 1 193 ? 13.836 -24.991 -0.596 1.00 32.37 186 GLN A N 1
ATOM 1443 C CA . GLN A 1 193 ? 13.815 -23.644 -1.158 1.00 35.42 186 GLN A CA 1
ATOM 1444 C C . GLN A 1 193 ? 13.911 -22.581 -0.066 1.00 38.38 186 GLN A C 1
ATOM 1445 O O . GLN A 1 193 ? 14.629 -21.591 -0.213 1.00 35.98 186 GLN A O 1
ATOM 1451 N N . SER A 1 194 ? 13.193 -22.804 1.030 1.00 37.53 187 SER A N 1
ATOM 1452 C CA . SER A 1 194 ? 13.234 -21.908 2.181 1.00 37.42 187 SER A CA 1
ATOM 1453 C C . SER A 1 194 ? 14.653 -21.789 2.738 1.00 37.70 187 SER A C 1
ATOM 1454 O O . SER A 1 194 ? 15.118 -20.691 3.060 1.00 39.92 187 SER A O 1
ATOM 1457 N N . GLU A 1 195 ? 15.339 -22.922 2.852 1.00 30.32 188 GLU A N 1
ATOM 1458 C CA . GLU A 1 195 ? 16.710 -22.924 3.359 1.00 30.37 188 GLU A CA 1
ATOM 1459 C C . GLU A 1 195 ? 17.650 -22.171 2.418 1.00 27.79 188 GLU A C 1
ATOM 1460 O O . GLU A 1 195 ? 18.551 -21.458 2.865 1.00 27.63 188 GLU A O 1
ATOM 1466 N N . ILE A 1 196 ? 17.433 -22.322 1.115 1.00 28.85 189 ILE A N 1
ATOM 1467 C CA . ILE A 1 196 ? 18.220 -21.606 0.116 1.00 31.98 189 ILE A CA 1
ATOM 1468 C C . ILE A 1 196 ? 17.962 -20.099 0.181 1.00 31.16 189 ILE A C 1
ATOM 1469 O O . ILE A 1 196 ? 18.901 -19.302 0.133 1.00 26.07 189 ILE A O 1
ATOM 1474 N N . ASP A 1 197 ? 16.691 -19.714 0.275 1.00 31.56 190 ASP A N 1
ATOM 1475 C CA . ASP A 1 197 ? 16.329 -18.299 0.360 1.00 31.32 190 ASP A CA 1
ATOM 1476 C C . ASP A 1 197 ? 16.936 -17.675 1.605 1.00 27.18 190 ASP A C 1
ATOM 1477 O O . ASP A 1 197 ? 17.471 -16.567 1.558 1.00 28.18 190 ASP A O 1
ATOM 1482 N N . SER A 1 198 ? 16.837 -18.385 2.722 1.00 25.44 191 SER A N 1
ATOM 1483 C CA . SER A 1 198 ? 17.394 -17.895 3.976 1.00 31.46 191 SER A CA 1
ATOM 1484 C C . SER A 1 198 ? 18.901 -17.696 3.869 1.00 28.14 191 SER A C 1
ATOM 1485 O O . SER A 1 198 ? 19.433 -16.720 4.383 1.00 25.37 191 SER A O 1
ATOM 1488 N N . THR A 1 199 ? 19.581 -18.608 3.181 1.00 22.83 192 THR A N 1
ATOM 1489 C CA . THR A 1 199 ? 21.034 -18.510 3.017 1.00 22.42 192 THR A CA 1
ATOM 1490 C C . THR A 1 199 ? 21.435 -17.318 2.140 1.00 24.73 192 THR A C 1
ATOM 1491 O O . THR A 1 199 ? 22.374 -16.586 2.461 1.00 25.05 192 THR A O 1
ATOM 1495 N N . VAL A 1 200 ? 20.704 -17.116 1.046 1.00 23.86 193 VAL A N 1
ATOM 1496 C CA . VAL A 1 200 ? 20.904 -15.951 0.195 1.00 25.88 193 VAL A CA 1
ATOM 1497 C C . VAL A 1 200 ? 20.625 -14.671 0.983 1.00 24.60 193 VAL A C 1
ATOM 1498 O O . VAL A 1 200 ? 21.320 -13.665 0.819 1.00 21.69 193 VAL A O 1
ATOM 1502 N N . ALA A 1 201 ? 19.612 -14.711 1.844 1.00 23.38 194 ALA A N 1
ATOM 1503 C CA . ALA A 1 201 ? 19.295 -13.558 2.690 1.00 26.26 194 ALA A CA 1
ATOM 1504 C C . ALA A 1 201 ? 20.437 -13.205 3.649 1.00 27.66 194 ALA A C 1
ATOM 1505 O O . ALA A 1 201 ? 20.689 -12.031 3.898 1.00 27.77 194 ALA A O 1
ATOM 1507 N N . VAL A 1 202 ? 21.124 -14.220 4.174 1.00 24.59 195 VAL A N 1
ATOM 1508 C CA . VAL A 1 202 ? 22.202 -13.994 5.142 1.00 23.48 195 VAL A CA 1
ATOM 1509 C C . VAL A 1 202 ? 23.527 -13.661 4.452 1.00 18.69 195 VAL A C 1
ATOM 1510 O O . VAL A 1 202 ? 24.145 -12.628 4.730 1.00 27.26 195 VAL A O 1
ATOM 1514 N N . MET A 1 203 ? 23.951 -14.531 3.532 1.00 20.46 196 MET A N 1
ATOM 1515 C CA . MET A 1 203 ? 25.287 -14.419 2.937 1.00 20.26 196 MET A CA 1
ATOM 1516 C C . MET A 1 203 ? 25.285 -13.936 1.489 1.00 21.09 196 MET A C 1
ATOM 1517 O O . MET A 1 203 ? 26.326 -13.902 0.827 1.00 20.06 196 MET A O 1
ATOM 1522 N N . GLY A 1 204 ? 24.110 -13.556 0.999 1.00 20.94 197 GLY A N 1
ATOM 1523 C CA . GLY A 1 204 ? 24.018 -12.925 -0.300 1.00 19.88 197 GLY A CA 1
ATOM 1524 C C . GLY A 1 204 ? 24.405 -11.460 -0.211 1.00 25.03 197 GLY A C 1
ATOM 1525 O O . GLY A 1 204 ? 25.070 -11.034 0.741 1.00 22.56 197 GLY A O 1
ATOM 1526 N N . GLY A 1 205 ? 23.979 -10.680 -1.198 1.00 24.63 198 GLY A N 1
ATOM 1527 C CA . GLY A 1 205 ? 24.464 -9.324 -1.310 1.00 24.32 198 GLY A CA 1
ATOM 1528 C C . GLY A 1 205 ? 23.528 -8.202 -0.904 1.00 23.02 198 GLY A C 1
ATOM 1529 O O . GLY A 1 205 ? 23.873 -7.035 -1.108 1.00 25.11 198 GLY A O 1
ATOM 1530 N N . GLU A 1 206 ? 22.371 -8.522 -0.325 1.00 24.07 199 GLU A N 1
ATOM 1531 C CA . GLU A 1 206 ? 21.406 -7.475 0.052 1.00 24.39 199 GLU A CA 1
ATOM 1532 C C . GLU A 1 206 ? 21.988 -6.491 1.061 1.00 25.70 199 GLU A C 1
ATOM 1533 O O . GLU A 1 206 ? 21.890 -5.274 0.893 1.00 30.11 199 GLU A O 1
ATOM 1539 N N . ASP A 1 207 ? 22.585 -7.018 2.123 1.00 25.38 200 ASP A N 1
ATOM 1540 C CA . ASP A 1 207 ? 23.121 -6.149 3.165 1.00 26.67 200 ASP A CA 1
ATOM 1541 C C . ASP A 1 207 ? 24.278 -5.275 2.670 1.00 18.63 200 ASP A C 1
ATOM 1542 O O . ASP A 1 207 ? 24.372 -4.104 3.031 1.00 21.03 200 ASP A O 1
ATOM 1547 N N . TRP A 1 208 ? 25.145 -5.848 1.840 1.00 19.08 201 TRP A N 1
ATOM 1548 C CA . TRP A 1 208 ? 26.232 -5.115 1.200 1.00 19.74 201 TRP A CA 1
ATOM 1549 C C . TRP A 1 208 ? 25.652 -3.940 0.427 1.00 28.38 201 TRP A C 1
ATOM 1550 O O . TRP A 1 208 ? 26.158 -2.816 0.496 1.00 28.51 201 TRP A O 1
ATOM 1561 N N . GLN A 1 209 ? 24.574 -4.215 -0.299 1.00 22.00 202 GLN A N 1
ATOM 1562 C CA . GLN A 1 209 ? 23.847 -3.188 -1.032 1.00 25.72 202 GLN A CA 1
ATOM 1563 C C . GLN A 1 209 ? 23.292 -2.147 -0.085 1.00 24.14 202 GLN A C 1
ATOM 1564 O O . GLN A 1 209 ? 23.452 -0.945 -0.320 1.00 29.81 202 GLN A O 1
ATOM 1570 N N . MET A 1 210 ? 22.642 -2.607 0.984 1.00 25.31 203 MET A N 1
ATOM 1571 C CA . MET A 1 210 ? 22.103 -1.703 1.999 1.00 25.17 203 MET A CA 1
ATOM 1572 C C . MET A 1 210 ? 23.190 -0.775 2.557 1.00 31.69 203 MET A C 1
ATOM 1573 O O . MET A 1 210 ? 22.952 0.427 2.727 1.00 27.80 203 MET A O 1
ATOM 1578 N N . TRP A 1 211 ? 24.381 -1.329 2.817 1.00 28.96 204 TRP A N 1
ATOM 1579 C CA . TRP A 1 211 ? 25.524 -0.541 3.304 1.00 28.98 204 TRP A CA 1
ATOM 1580 C C . TRP A 1 211 ? 25.943 0.562 2.338 1.00 30.86 204 TRP A C 1
ATOM 1581 O O . TRP A 1 211 ? 26.090 1.719 2.732 1.00 28.78 204 TRP A O 1
ATOM 1592 N N . ILE A 1 212 ? 26.145 0.206 1.074 1.00 26.88 205 ILE A N 1
ATOM 1593 C CA . ILE A 1 212 ? 26.670 1.162 0.111 1.00 28.12 205 ILE A CA 1
ATOM 1594 C C . ILE A 1 212 ? 25.654 2.279 -0.135 1.00 29.95 205 ILE A C 1
ATOM 1595 O O . ILE A 1 212 ? 26.020 3.453 -0.205 1.00 31.12 205 ILE A O 1
ATOM 1600 N N . ASP A 1 213 ? 24.379 1.913 -0.221 1.00 31.11 206 ASP A N 1
ATOM 1601 C CA . ASP A 1 213 ? 23.314 2.901 -0.392 1.00 35.76 206 ASP A CA 1
ATOM 1602 C C . ASP A 1 213 ? 23.211 3.850 0.806 1.00 35.55 206 ASP A C 1
ATOM 1603 O O . ASP A 1 213 ? 23.036 5.060 0.628 1.00 36.07 206 ASP A O 1
ATOM 1608 N N . ALA A 1 214 ? 23.319 3.308 2.020 1.00 24.91 207 ALA A N 1
ATOM 1609 C CA . ALA A 1 214 ? 23.238 4.127 3.233 1.00 31.88 207 ALA A CA 1
ATOM 1610 C C . ALA A 1 214 ? 24.388 5.122 3.333 1.00 32.48 207 ALA A C 1
ATOM 1611 O O . ALA A 1 214 ? 24.178 6.284 3.708 1.00 30.61 207 ALA A O 1
ATOM 1613 N N . LEU A 1 215 ? 25.597 4.667 3.003 1.00 30.30 208 LEU A N 1
ATOM 1614 C CA . LEU A 1 215 ? 26.770 5.542 2.978 1.00 30.22 208 LEU A CA 1
ATOM 1615 C C . LEU A 1 215 ? 26.616 6.605 1.893 1.00 32.80 208 LEU A C 1
ATOM 1616 O O . LEU A 1 215 ? 26.978 7.763 2.087 1.00 27.58 208 LEU A O 1
ATOM 1621 N N . LEU A 1 216 ? 26.087 6.187 0.749 1.00 29.38 209 LEU A N 1
ATOM 1622 C CA . LEU A 1 216 ? 25.818 7.077 -0.371 1.00 31.16 209 LEU A CA 1
ATOM 1623 C C . LEU A 1 216 ? 24.829 8.161 0.006 1.00 29.82 209 LEU A C 1
ATOM 1624 O O . LEU A 1 216 ? 25.088 9.350 -0.200 1.00 34.75 209 LEU A O 1
ATOM 1629 N N . ASP A 1 217 ? 23.694 7.741 0.557 1.00 29.01 210 ASP A N 1
ATOM 1630 C CA . ASP A 1 217 ? 22.645 8.671 0.947 1.00 34.81 210 ASP A CA 1
ATOM 1631 C C . ASP A 1 217 ? 23.167 9.696 1.940 1.00 39.93 210 ASP A C 1
ATOM 1632 O O . ASP A 1 217 ? 22.808 10.866 1.861 1.00 37.27 210 ASP A O 1
ATOM 1637 N N . ALA A 1 218 ? 24.026 9.256 2.861 1.00 32.99 211 ALA A N 1
ATOM 1638 C CA . ALA A 1 218 ? 24.583 10.146 3.877 1.00 31.58 211 ALA A CA 1
ATOM 1639 C C . ALA A 1 218 ? 25.761 10.979 3.363 1.00 31.16 211 ALA A C 1
ATOM 1640 O O . ALA A 1 218 ? 26.295 11.819 4.084 1.00 36.85 211 ALA A O 1
ATOM 1642 N N . GLY A 1 219 ? 26.173 10.737 2.127 1.00 29.98 212 GLY A N 1
ATOM 1643 C CA . GLY A 1 219 ? 27.260 11.493 1.523 1.00 28.62 212 GLY A CA 1
ATOM 1644 C C . GLY A 1 219 ? 28.651 11.231 2.089 1.00 32.50 212 GLY A C 1
ATOM 1645 O O . GLY A 1 219 ? 29.551 12.067 1.938 1.00 31.73 212 GLY A O 1
ATOM 1646 N N A VAL A 1 220 ? 28.837 10.076 2.728 0.49 31.23 213 VAL A N 1
ATOM 1647 N N B VAL A 1 220 ? 28.837 10.076 2.728 0.51 31.22 213 VAL A N 1
ATOM 1648 C CA A VAL A 1 220 ? 30.131 9.740 3.325 0.49 30.86 213 VAL A CA 1
ATOM 1649 C CA B VAL A 1 220 ? 30.131 9.739 3.325 0.51 30.89 213 VAL A CA 1
ATOM 1650 C C A VAL A 1 220 ? 30.928 8.733 2.494 0.49 28.93 213 VAL A C 1
ATOM 1651 C C B VAL A 1 220 ? 30.926 8.730 2.495 0.51 28.98 213 VAL A C 1
ATOM 1652 O O A VAL A 1 220 ? 31.861 8.098 2.992 0.49 24.38 213 VAL A O 1
ATOM 1653 O O B VAL A 1 220 ? 31.855 8.091 2.994 0.51 24.27 213 VAL A O 1
ATOM 1660 N N . LEU A 1 221 ? 30.555 8.591 1.227 1.00 26.19 214 LEU A N 1
ATOM 1661 C CA . LEU A 1 221 ? 31.324 7.787 0.301 1.00 25.59 214 LEU A CA 1
ATOM 1662 C C . LEU A 1 221 ? 31.984 8.745 -0.678 1.00 32.86 214 LEU A C 1
ATOM 1663 O O . LEU A 1 221 ? 31.292 9.529 -1.340 1.00 31.59 214 LEU A O 1
ATOM 1668 N N A ALA A 1 222 ? 33.311 8.661 -0.800 0.58 22.42 215 ALA A N 1
ATOM 1669 N N B ALA A 1 222 ? 33.313 8.717 -0.724 0.42 28.16 215 ALA A N 1
ATOM 1670 C CA A ALA A 1 222 ? 34.100 9.576 -1.641 0.58 29.26 215 ALA A CA 1
ATOM 1671 C CA B ALA A 1 222 ? 34.064 9.626 -1.581 0.42 28.35 215 ALA A CA 1
ATOM 1672 C C A ALA A 1 222 ? 34.099 9.262 -3.145 0.58 37.27 215 ALA A C 1
ATOM 1673 C C B ALA A 1 222 ? 33.597 9.514 -3.025 0.42 35.82 215 ALA A C 1
ATOM 1674 O O A ALA A 1 222 ? 33.603 8.223 -3.576 0.58 23.99 215 ALA A O 1
ATOM 1675 O O B ALA A 1 222 ? 33.054 8.480 -3.424 0.42 36.22 215 ALA A O 1
ATOM 1678 N N A GLU A 1 223 ? 34.677 10.175 -3.929 0.58 35.76 216 GLU A N 1
ATOM 1679 N N B GLU A 1 223 ? 33.790 10.578 -3.800 0.42 25.80 216 GLU A N 1
ATOM 1680 C CA A GLU A 1 223 ? 34.785 10.013 -5.377 0.58 27.75 216 GLU A CA 1
ATOM 1681 C CA B GLU A 1 223 ? 33.580 10.489 -5.231 0.42 26.98 216 GLU A CA 1
ATOM 1682 C C A GLU A 1 223 ? 35.923 9.065 -5.762 0.58 29.27 216 GLU A C 1
ATOM 1683 C C B GLU A 1 223 ? 34.498 9.391 -5.754 0.42 29.04 216 GLU A C 1
ATOM 1684 O O A GLU A 1 223 ? 37.013 9.114 -5.187 0.58 24.87 216 GLU A O 1
ATOM 1685 O O B GLU A 1 223 ? 35.691 9.384 -5.465 0.42 29.29 216 GLU A O 1
ATOM 1696 N N A GLY A 1 224 ? 35.668 8.208 -6.745 0.58 25.88 217 GLY A N 1
ATOM 1697 N N B GLY A 1 224 ? 33.929 8.448 -6.498 0.42 26.40 217 GLY A N 1
ATOM 1698 C CA A GLY A 1 224 ? 36.653 7.237 -7.175 0.58 30.88 217 GLY A CA 1
ATOM 1699 C CA B GLY A 1 224 ? 34.694 7.356 -7.074 0.42 25.86 217 GLY A CA 1
ATOM 1700 C C A GLY A 1 224 ? 36.777 6.093 -6.182 0.58 30.51 217 GLY A C 1
ATOM 1701 C C B GLY A 1 224 ? 35.047 6.274 -6.068 0.42 24.14 217 GLY A C 1
ATOM 1702 O O A GLY A 1 224 ? 37.675 5.257 -6.289 0.58 22.98 217 GLY A O 1
ATOM 1703 O O B GLY A 1 224 ? 35.946 5.463 -6.310 0.42 23.54 217 GLY A O 1
ATOM 1704 N N A ALA A 1 225 ? 35.861 6.058 -5.220 0.58 23.06 218 ALA A N 1
ATOM 1705 N N B ALA A 1 225 ? 34.345 6.260 -4.939 0.42 23.44 218 ALA A N 1
ATOM 1706 C CA A ALA A 1 225 ? 35.869 5.038 -4.175 0.58 23.90 218 ALA A CA 1
ATOM 1707 C CA B ALA A 1 225 ? 34.631 5.287 -3.888 0.42 21.90 218 ALA A CA 1
ATOM 1708 C C A ALA A 1 225 ? 35.703 3.626 -4.740 0.58 24.22 218 ALA A C 1
ATOM 1709 C C B ALA A 1 225 ? 34.437 3.855 -4.369 0.42 21.44 218 ALA A C 1
ATOM 1710 O O A ALA A 1 225 ? 35.202 3.450 -5.850 0.58 22.10 218 ALA A O 1
ATOM 1711 O O B ALA A 1 225 ? 33.618 3.580 -5.251 0.42 22.25 218 ALA A O 1
ATOM 1714 N N A GLN A 1 226 ? 36.113 2.620 -3.970 0.58 24.69 219 GLN A N 1
ATOM 1715 N N B GLN A 1 226 ? 35.210 2.950 -3.777 0.42 20.22 219 GLN A N 1
ATOM 1716 C CA A GLN A 1 226 ? 35.883 1.234 -4.376 0.58 24.78 219 GLN A CA 1
ATOM 1717 C CA B GLN A 1 226 ? 35.269 1.572 -4.227 0.42 19.75 219 GLN A CA 1
ATOM 1718 C C A GLN A 1 226 ? 35.390 0.349 -3.232 0.58 20.88 219 GLN A C 1
ATOM 1719 C C B GLN A 1 226 ? 34.784 0.628 -3.150 0.42 21.19 219 GLN A C 1
ATOM 1720 O O A GLN A 1 226 ? 35.784 0.545 -2.086 0.58 17.58 219 GLN A O 1
ATOM 1721 O O B GLN A 1 226 ? 34.664 0.997 -1.980 0.42 18.09 219 GLN A O 1
ATOM 1732 N N . THR A 1 227 ? 34.507 -0.603 -3.548 1.00 22.63 220 THR A N 1
ATOM 1733 C CA . THR A 1 227 ? 34.058 -1.586 -2.578 1.00 19.09 220 THR A CA 1
ATOM 1734 C C . THR A 1 227 ? 34.212 -2.978 -3.145 1.00 21.30 220 THR A C 1
ATOM 1735 O O . THR A 1 227 ? 34.025 -3.201 -4.340 1.00 17.95 220 THR A O 1
ATOM 1739 N N . THR A 1 228 ? 34.573 -3.914 -2.278 1.00 16.16 221 THR A N 1
ATOM 1740 C CA . THR A 1 228 ? 34.689 -5.297 -2.688 1.00 15.69 221 THR A CA 1
ATOM 1741 C C . THR A 1 228 ? 34.149 -6.188 -1.587 1.00 14.88 221 THR A C 1
ATOM 1742 O O . THR A 1 228 ? 34.277 -5.868 -0.401 1.00 14.29 221 THR A O 1
ATOM 1746 N N . ALA A 1 229 ? 33.504 -7.276 -1.996 1.00 14.98 222 ALA A N 1
ATOM 1747 C CA . ALA A 1 229 ? 33.049 -8.296 -1.065 1.00 14.43 222 ALA A CA 1
ATOM 1748 C C . ALA A 1 229 ? 33.801 -9.574 -1.399 1.00 15.20 222 ALA A C 1
ATOM 1749 O O . ALA A 1 229 ? 34.033 -9.878 -2.566 1.00 16.38 222 ALA A O 1
ATOM 1751 N N . PHE A 1 230 ? 34.190 -10.318 -0.373 1.00 12.97 223 PHE A N 1
ATOM 1752 C CA . PHE A 1 230 ? 34.983 -11.532 -0.572 1.00 12.53 223 PHE A CA 1
ATOM 1753 C C . PHE A 1 230 ? 34.103 -12.747 -0.910 1.00 16.41 223 PHE A C 1
ATOM 1754 O O . PHE A 1 230 ? 32.994 -12.881 -0.384 1.00 18.00 223 PHE A O 1
ATOM 1762 N N . THR A 1 231 ? 34.601 -13.629 -1.784 1.00 15.63 224 THR A N 1
ATOM 1763 C CA . THR A 1 231 ? 33.848 -14.824 -2.194 1.00 14.86 224 THR A CA 1
ATOM 1764 C C . THR A 1 231 ? 34.792 -16.016 -2.356 1.00 17.74 224 THR A C 1
ATOM 1765 O O . THR A 1 231 ? 36.009 -15.858 -2.355 1.00 13.35 224 THR A O 1
ATOM 1769 N N . TYR A 1 232 ? 34.219 -17.209 -2.487 1.00 19.88 225 TYR A N 1
ATOM 1770 C CA . TYR A 1 232 ? 35.001 -18.433 -2.681 1.00 15.01 225 TYR A CA 1
ATOM 1771 C C . TYR A 1 232 ? 34.358 -19.239 -3.792 1.00 13.72 225 TYR A C 1
ATOM 1772 O O . TYR A 1 232 ? 33.155 -19.447 -3.778 1.00 16.74 225 TYR A O 1
ATOM 1781 N N . LEU A 1 233 ? 35.145 -19.658 -4.776 1.00 13.58 226 LEU A N 1
ATOM 1782 C CA . LEU A 1 233 ? 34.616 -20.511 -5.844 1.00 14.32 226 LEU A CA 1
ATOM 1783 C C . LEU A 1 233 ? 35.117 -21.929 -5.627 1.00 17.54 226 LEU A C 1
ATOM 1784 O O . LEU A 1 233 ? 34.352 -22.888 -5.744 1.00 15.29 226 LEU A O 1
ATOM 1789 N N . GLY A 1 234 ? 36.406 -22.054 -5.318 1.00 14.50 227 GLY A N 1
ATOM 1790 C CA . GLY A 1 234 ? 36.983 -23.331 -4.908 1.00 13.10 227 GLY A CA 1
ATOM 1791 C C . GLY A 1 234 ? 37.270 -24.355 -5.987 1.00 23.76 227 GLY A C 1
ATOM 1792 O O . GLY A 1 234 ? 36.873 -24.198 -7.143 1.00 18.20 227 GLY A O 1
ATOM 1793 N N . GLU A 1 235 ? 37.998 -25.401 -5.598 1.00 18.25 228 GLU A N 1
ATOM 1794 C CA . GLU A 1 235 ? 38.267 -26.526 -6.486 1.00 25.50 228 GLU A CA 1
ATOM 1795 C C . GLU A 1 235 ? 36.964 -27.279 -6.742 1.00 23.68 228 GLU A C 1
ATOM 1796 O O . GLU A 1 235 ? 36.009 -27.181 -5.967 1.00 22.95 228 GLU A O 1
ATOM 1802 N N . LYS A 1 236 ? 36.926 -28.035 -7.827 1.00 17.93 229 LYS A N 1
ATOM 1803 C CA . LYS A 1 236 ? 35.718 -28.766 -8.188 1.00 20.01 229 LYS A CA 1
ATOM 1804 C C . LYS A 1 236 ? 35.279 -29.725 -7.093 1.00 20.00 229 LYS A C 1
ATOM 1805 O O . LYS A 1 236 ? 34.089 -30.001 -6.941 1.00 20.27 229 LYS A O 1
ATOM 1811 N N . ILE A 1 237 ? 36.233 -30.206 -6.299 1.00 17.93 230 ILE A N 1
ATOM 1812 C CA . ILE A 1 237 ? 35.907 -31.144 -5.225 1.00 18.97 230 ILE A CA 1
ATOM 1813 C C . ILE A 1 237 ? 35.008 -30.535 -4.131 1.00 17.84 230 ILE A C 1
ATOM 1814 O O . ILE A 1 237 ? 34.271 -31.258 -3.455 1.00 18.58 230 ILE A O 1
ATOM 1819 N N . THR A 1 238 ? 35.043 -29.209 -3.988 1.00 17.91 231 THR A N 1
ATOM 1820 C CA . THR A 1 238 ? 34.208 -28.494 -3.025 1.00 18.12 231 THR A CA 1
ATOM 1821 C C . THR A 1 238 ? 32.850 -28.033 -3.577 1.00 20.47 231 THR A C 1
ATOM 1822 O O . THR A 1 238 ? 32.024 -27.506 -2.839 1.00 18.44 231 THR A O 1
ATOM 1826 N N . HIS A 1 239 ? 32.615 -28.229 -4.870 1.00 14.75 232 HIS A N 1
ATOM 1827 C CA . HIS A 1 239 ? 31.444 -27.648 -5.532 1.00 16.22 232 HIS A CA 1
ATOM 1828 C C . HIS A 1 239 ? 30.072 -28.115 -5.014 1.00 18.59 232 HIS A C 1
ATOM 1829 O O . HIS A 1 239 ? 29.138 -27.326 -4.958 1.00 20.10 232 HIS A O 1
ATOM 1836 N N . ASP A 1 240 ? 29.937 -29.398 -4.682 1.00 19.76 233 ASP A N 1
ATOM 1837 C CA . ASP A 1 240 ? 28.666 -29.913 -4.170 1.00 23.01 233 ASP A CA 1
ATOM 1838 C C . ASP A 1 240 ? 28.240 -29.233 -2.862 1.00 23.59 233 ASP A C 1
ATOM 1839 O O . ASP A 1 240 ? 27.066 -28.919 -2.682 1.00 28.02 233 ASP A O 1
ATOM 1844 N N . ILE A 1 241 ? 29.190 -29.019 -1.952 1.00 21.41 234 ILE A N 1
ATOM 1845 C CA . ILE A 1 241 ? 28.876 -28.430 -0.646 1.00 26.19 234 ILE A CA 1
ATOM 1846 C C . ILE A 1 241 ? 28.957 -26.912 -0.665 1.00 25.70 234 ILE A C 1
ATOM 1847 O O . ILE A 1 241 ? 28.259 -26.235 0.095 1.00 27.88 234 ILE A O 1
ATOM 1852 N N . TYR A 1 242 ? 29.818 -26.364 -1.517 1.00 20.10 235 TYR A N 1
ATOM 1853 C CA . TYR A 1 242 ? 30.005 -24.922 -1.498 1.00 21.61 235 TYR A CA 1
ATOM 1854 C C . TYR A 1 242 ? 29.395 -24.219 -2.712 1.00 22.34 235 TYR A C 1
ATOM 1855 O O . TYR A 1 242 ? 28.243 -23.798 -2.661 1.00 22.31 235 TYR A O 1
ATOM 1864 N N . TRP A 1 243 ? 30.167 -24.089 -3.787 1.00 19.02 236 TRP A N 1
ATOM 1865 C CA . TRP A 1 243 ? 29.739 -23.291 -4.941 1.00 20.18 236 TRP A CA 1
ATOM 1866 C C . TRP A 1 243 ? 28.362 -23.667 -5.492 1.00 26.08 236 TRP A C 1
ATOM 1867 O O . TRP A 1 243 ? 27.545 -22.793 -5.793 1.00 26.76 236 TRP A O 1
ATOM 1878 N N . ASN A 1 244 ? 28.093 -24.959 -5.624 1.00 24.66 237 ASN A N 1
ATOM 1879 C CA . ASN A 1 244 ? 26.782 -25.369 -6.112 1.00 22.60 237 ASN A CA 1
ATOM 1880 C C . ASN A 1 244 ? 25.794 -25.743 -4.997 1.00 27.65 237 ASN A C 1
ATOM 1881 O O . ASN A 1 244 ? 24.705 -26.253 -5.265 1.00 28.93 237 ASN A O 1
ATOM 1886 N N . GLY A 1 245 ? 26.178 -25.473 -3.751 1.00 26.70 238 GLY A N 1
ATOM 1887 C CA . GLY A 1 245 ? 25.288 -25.667 -2.619 1.00 22.04 238 GLY A CA 1
ATOM 1888 C C . GLY A 1 245 ? 24.570 -24.379 -2.247 1.00 29.42 238 GLY A C 1
ATOM 1889 O O . GLY A 1 245 ? 24.668 -23.379 -2.956 1.00 30.60 238 GLY A O 1
ATOM 1890 N N . SER A 1 246 ? 23.857 -24.401 -1.126 1.00 25.01 239 SER A N 1
ATOM 1891 C CA . SER A 1 246 ? 23.117 -23.236 -0.659 1.00 24.13 239 SER A CA 1
ATOM 1892 C C . SER A 1 246 ? 23.999 -22.014 -0.410 1.00 23.35 239 SER A C 1
ATOM 1893 O O . SER A 1 246 ? 23.597 -20.897 -0.732 1.00 26.41 239 SER A O 1
ATOM 1896 N N . ILE A 1 247 ? 25.189 -22.211 0.156 1.00 20.48 240 ILE A N 1
ATOM 1897 C CA . ILE A 1 247 ? 26.082 -21.074 0.421 1.00 22.04 240 ILE A CA 1
ATOM 1898 C C . ILE A 1 247 ? 26.576 -20.507 -0.902 1.00 25.91 240 ILE A C 1
ATOM 1899 O O . ILE A 1 247 ? 26.829 -19.302 -1.022 1.00 29.06 240 ILE A O 1
ATOM 1904 N N . GLY A 1 248 ? 26.684 -21.377 -1.904 1.00 19.09 241 GLY A N 1
ATOM 1905 C CA . GLY A 1 248 ? 27.034 -20.951 -3.246 1.00 24.72 241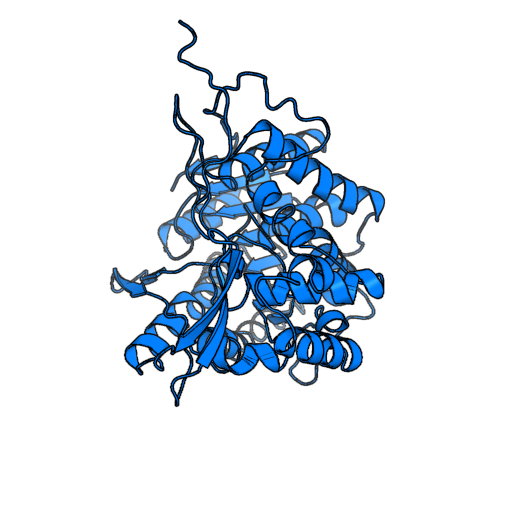 GLY A CA 1
ATOM 1906 C C . GLY A 1 248 ? 25.956 -20.097 -3.892 1.00 30.40 241 GLY A C 1
ATOM 1907 O O . GLY A 1 248 ? 26.266 -19.137 -4.606 1.00 27.19 241 GLY A O 1
ATOM 1908 N N . ALA A 1 249 ? 24.692 -20.452 -3.662 1.00 31.61 242 ALA A N 1
ATOM 1909 C CA . ALA A 1 249 ? 23.568 -19.643 -4.136 1.00 27.87 242 ALA A CA 1
ATOM 1910 C C . ALA A 1 249 ? 23.662 -18.213 -3.590 1.00 29.56 242 ALA A C 1
ATOM 1911 O O . ALA A 1 249 ? 23.337 -17.242 -4.279 1.00 24.27 242 ALA A O 1
ATOM 1913 N N . ALA A 1 250 ? 24.111 -18.100 -2.345 1.00 25.66 243 ALA A N 1
ATOM 1914 C CA . ALA A 1 250 ? 24.338 -16.808 -1.710 1.00 26.84 243 ALA A CA 1
ATOM 1915 C C . ALA A 1 250 ? 25.509 -16.073 -2.361 1.00 27.80 243 ALA A C 1
ATOM 1916 O O . ALA A 1 250 ? 25.405 -14.895 -2.691 1.00 27.26 243 ALA A O 1
ATOM 1918 N N . LYS A 1 251 ? 26.626 -16.772 -2.541 1.00 24.40 244 LYS A N 1
ATOM 1919 C CA . LYS A 1 251 ? 27.799 -16.178 -3.175 1.00 23.98 244 LYS A CA 1
ATOM 1920 C C . LYS A 1 251 ? 27.500 -15.780 -4.624 1.00 28.30 244 LYS A C 1
ATOM 1921 O O . LYS A 1 251 ? 28.009 -14.769 -5.129 1.00 25.39 244 LYS A O 1
ATOM 1927 N N . LYS A 1 252 ? 26.671 -16.573 -5.290 1.00 25.24 245 LYS A N 1
ATOM 1928 C CA . LYS A 1 252 ? 26.282 -16.262 -6.661 1.00 26.82 245 LYS A CA 1
ATOM 1929 C C . LYS A 1 252 ? 25.479 -14.967 -6.718 1.00 33.79 245 LYS A C 1
ATOM 1930 O O . LYS A 1 252 ? 25.542 -14.224 -7.705 1.00 34.05 245 LYS A O 1
ATOM 1936 N N . ASP A 1 253 ? 24.735 -14.694 -5.650 1.00 30.03 246 ASP A N 1
ATOM 1937 C CA . ASP A 1 253 ? 23.990 -13.446 -5.544 1.00 35.10 246 ASP A CA 1
ATOM 1938 C C . ASP A 1 253 ? 24.903 -12.214 -5.484 1.00 36.26 246 ASP A C 1
ATOM 1939 O O . ASP A 1 253 ? 24.537 -11.149 -5.973 1.00 35.10 246 ASP A O 1
ATOM 1944 N N . LEU A 1 254 ? 26.077 -12.356 -4.873 1.00 27.64 247 LEU A N 1
ATOM 1945 C CA . LEU A 1 254 ? 27.071 -11.283 -4.888 1.00 29.63 247 LEU A CA 1
ATOM 1946 C C . LEU A 1 254 ? 27.401 -10.863 -6.313 1.00 33.80 247 LEU A C 1
ATOM 1947 O O . LEU A 1 254 ? 27.640 -9.683 -6.581 1.00 30.00 247 LEU A O 1
ATOM 1952 N N . ASP A 1 255 ? 27.419 -11.832 -7.226 1.00 28.97 248 ASP A N 1
ATOM 1953 C CA . ASP A 1 255 ? 27.775 -11.563 -8.615 1.00 30.15 248 ASP A CA 1
ATOM 1954 C C . ASP A 1 255 ? 26.718 -10.706 -9.313 1.00 33.07 248 ASP A C 1
ATOM 1955 O O . ASP A 1 255 ? 26.996 -10.064 -10.349 1.00 26.79 248 ASP A O 1
ATOM 1960 N N . GLN A 1 256 ? 25.521 -10.710 -8.723 1.00 28.15 249 GLN A N 1
ATOM 1961 C CA . GLN A 1 256 ? 24.358 -9.992 -9.229 1.00 33.60 249 GLN A CA 1
ATOM 1962 C C . GLN A 1 256 ? 24.157 -8.655 -8.518 1.00 34.92 249 GLN A C 1
ATOM 1963 O O . GLN A 1 256 ? 23.595 -7.722 -9.086 1.00 32.93 249 GLN A O 1
ATOM 1969 N N A LYS A 1 257 ? 24.682 -8.530 -7.304 0.48 28.61 250 LYS A N 1
ATOM 1970 N N B LYS A 1 257 ? 24.508 -8.621 -7.235 0.52 28.48 250 LYS A N 1
ATOM 1971 C CA A LYS A 1 257 ? 24.660 -7.245 -6.613 0.48 27.11 250 LYS A CA 1
ATOM 1972 C CA B LYS A 1 257 ? 24.349 -7.417 -6.435 0.52 29.00 250 LYS A CA 1
ATOM 1973 C C A LYS A 1 257 ? 25.758 -6.316 -7.113 0.48 27.04 250 LYS A C 1
ATOM 1974 C C B LYS A 1 257 ? 25.453 -6.460 -6.784 0.52 26.77 250 LYS A C 1
ATOM 1975 O O A LYS A 1 257 ? 25.513 -5.138 -7.371 0.48 26.26 250 LYS A O 1
ATOM 1976 O O B LYS A 1 257 ? 25.284 -5.247 -6.701 0.52 28.30 250 LYS A O 1
ATOM 1987 N N A VAL A 1 258 ? 26.962 -6.858 -7.257 0.48 29.37 251 VAL A N 1
ATOM 1988 N N B VAL A 1 258 ? 26.580 -7.017 -7.206 0.52 22.25 251 VAL A N 1
ATOM 1989 C CA A VAL A 1 258 ? 28.137 -6.065 -7.603 0.48 32.01 251 VAL A CA 1
ATOM 1990 C CA B VAL A 1 258 ? 27.706 -6.213 -7.635 0.52 33.02 251 VAL A CA 1
ATOM 1991 C C A VAL A 1 258 ? 27.922 -5.162 -8.830 0.48 39.43 251 VAL A C 1
ATOM 1992 C C B VAL A 1 258 ? 27.325 -5.448 -8.906 0.52 40.67 251 VAL A C 1
ATOM 1993 O O A VAL A 1 258 ? 28.465 -4.058 -8.893 0.48 23.66 251 VAL A O 1
ATOM 1994 O O B VAL A 1 258 ? 28.112 -4.661 -9.413 0.52 41.86 251 VAL A O 1
ATOM 2001 N N A LEU A 1 259 ? 27.107 -5.623 -9.779 0.48 38.47 252 LEU A N 1
ATOM 2002 N N B LEU A 1 259 ? 26.113 -5.689 -9.411 0.52 24.91 252 LEU A N 1
ATOM 2003 C CA A LEU A 1 259 ? 26.835 -4.865 -10.998 0.48 31.47 252 LEU A CA 1
ATOM 2004 C CA B LEU A 1 259 ? 25.566 -4.926 -10.529 0.52 29.11 252 LEU A CA 1
ATOM 2005 C C A LEU A 1 259 ? 26.194 -3.515 -10.690 0.48 26.99 252 LEU A C 1
ATOM 2006 C C B LEU A 1 259 ? 24.828 -3.666 -10.070 0.52 27.36 252 LEU A C 1
ATOM 2007 O O A LEU A 1 259 ? 26.700 -2.473 -11.102 0.48 30.44 252 LEU A O 1
ATOM 2008 O O B LEU A 1 259 ? 25.124 -2.569 -10.529 0.52 28.10 252 LEU A O 1
ATOM 2017 N N A ALA A 1 260 ? 25.086 -3.543 -9.957 0.48 27.12 253 ALA A N 1
ATOM 2018 N N B ALA A 1 260 ? 23.863 -3.824 -9.169 0.52 27.26 253 ALA A N 1
ATOM 2019 C CA A ALA A 1 260 ? 24.409 -2.323 -9.541 0.48 27.88 253 ALA A CA 1
ATOM 2020 C CA B ALA A 1 260 ? 23.073 -2.681 -8.718 0.52 34.66 253 ALA A CA 1
ATOM 2021 C C A ALA A 1 260 ? 25.330 -1.410 -8.733 0.48 26.94 253 ALA A C 1
ATOM 2022 C C B ALA A 1 260 ? 23.886 -1.762 -7.816 0.52 27.11 253 ALA A C 1
ATOM 2023 O O A ALA A 1 260 ? 25.292 -0.192 -8.879 0.48 27.76 253 ALA A O 1
ATOM 2024 O O B ALA A 1 260 ? 23.750 -0.542 -7.878 0.52 27.91 253 ALA A O 1
ATOM 2027 N N A ILE A 1 261 ? 26.161 -2.007 -7.883 0.48 25.31 254 ILE A N 1
ATOM 2028 N N B ILE A 1 261 ? 24.732 -2.355 -6.978 0.52 25.46 254 ILE A N 1
ATOM 2029 C CA A ILE A 1 261 ? 27.057 -1.239 -7.028 0.48 25.59 254 ILE A CA 1
ATOM 2030 C CA B ILE A 1 261 ? 25.640 -1.580 -6.142 0.52 24.50 254 ILE A CA 1
ATOM 2031 C C A ILE A 1 261 ? 28.177 -0.607 -7.846 0.48 24.67 254 ILE A C 1
ATOM 2032 C C B ILE A 1 261 ? 26.619 -0.811 -7.019 0.52 24.90 254 ILE A C 1
ATOM 2033 O O A ILE A 1 261 ? 28.582 0.527 -7.598 0.48 24.83 254 ILE A O 1
ATOM 2034 O O B ILE A 1 261 ? 26.832 0.384 -6.827 0.52 25.24 254 ILE A O 1
ATOM 2043 N N A ARG A 1 262 ? 28.671 -1.346 -8.830 0.48 24.82 255 ARG A N 1
ATOM 2044 N N B ARG A 1 262 ? 27.209 -1.500 -7.991 0.52 24.94 255 ARG A N 1
ATOM 2045 C CA A ARG A 1 262 ? 29.741 -0.843 -9.674 0.48 25.42 255 ARG A CA 1
ATOM 2046 C CA B ARG A 1 262 ? 28.130 -0.855 -8.920 0.52 25.49 255 ARG A CA 1
ATOM 2047 C C A ARG A 1 262 ? 29.227 0.320 -10.520 0.48 26.94 255 ARG A C 1
ATOM 2048 C C B ARG A 1 262 ? 27.408 0.260 -9.679 0.52 34.94 255 ARG A C 1
ATOM 2049 O O A ARG A 1 262 ? 29.946 1.287 -10.778 0.48 27.35 255 ARG A O 1
ATOM 2050 O O B ARG A 1 262 ? 27.984 1.309 -9.965 0.52 31.51 255 ARG A O 1
ATOM 2065 N N A GLU A 1 263 ? 27.969 0.203 -10.934 0.48 28.02 256 GLU A N 1
ATOM 2066 N N B GLU A 1 263 ? 26.134 0.032 -9.981 0.52 32.86 256 GLU A N 1
ATOM 2067 C CA A GLU A 1 263 ? 27.286 1.220 -11.728 0.48 32.08 256 GLU A CA 1
ATOM 2068 C CA B GLU A 1 263 ? 25.316 1.033 -10.659 0.52 34.98 256 GLU A CA 1
ATOM 2069 C C A GLU A 1 263 ? 27.279 2.567 -11.013 0.48 31.42 256 GLU A C 1
ATOM 2070 C C B GLU A 1 263 ? 25.142 2.274 -9.787 0.52 33.71 256 GLU A C 1
ATOM 2071 O O A GLU A 1 263 ? 27.533 3.609 -11.619 0.48 31.08 256 GLU A O 1
ATOM 2072 O O B GLU A 1 263 ? 25.200 3.405 -10.275 0.52 31.27 256 GLU A O 1
ATOM 2083 N N A SER A 1 264 ? 27.000 2.532 -9.713 0.48 28.90 257 SER A N 1
ATOM 2084 N N B SER A 1 264 ? 24.931 2.058 -8.493 0.52 28.99 257 SER A N 1
ATOM 2085 C CA A SER A 1 264 ? 26.856 3.751 -8.933 0.48 36.52 257 SER A CA 1
ATOM 2086 C CA B SER A 1 264 ? 24.741 3.162 -7.567 0.52 29.01 257 SER A CA 1
ATOM 2087 C C A SER A 1 264 ? 28.190 4.455 -8.699 0.48 28.42 257 SER A C 1
ATOM 2088 C C B SER A 1 264 ? 26.033 3.951 -7.407 0.52 28.40 257 SER A C 1
ATOM 2089 O O A SER A 1 264 ? 28.262 5.678 -8.695 0.48 29.20 257 SER A O 1
ATOM 2090 O O B SER A 1 264 ? 26.020 5.180 -7.339 0.52 29.15 257 SER A O 1
ATOM 2095 N N A LEU A 1 265 ? 29.247 3.680 -8.513 0.48 27.12 258 LEU A N 1
ATOM 2096 N N B LEU A 1 265 ? 27.148 3.236 -7.365 0.52 27.14 258 LEU A N 1
ATOM 2097 C CA A LEU A 1 265 ? 30.536 4.254 -8.158 0.48 26.47 258 LEU A CA 1
ATOM 2098 C CA B LEU A 1 265 ? 28.446 3.855 -7.143 0.52 26.51 258 LEU A CA 1
ATOM 2099 C C A LEU A 1 265 ? 31.329 4.713 -9.377 0.48 27.49 258 LEU A C 1
ATOM 2100 C C B LEU A 1 265 ? 28.991 4.543 -8.389 0.52 27.72 258 LEU A C 1
ATOM 2101 O O A LEU A 1 265 ? 32.136 5.639 -9.293 0.48 27.66 258 LEU A O 1
ATOM 2102 O O B LEU A 1 265 ? 29.628 5.591 -8.301 0.52 27.97 258 LEU A O 1
ATOM 2111 N N A ALA A 1 266 ? 31.097 4.058 -10.509 0.48 28.25 259 ALA A N 1
ATOM 2112 N N B ALA A 1 266 ? 28.742 3.959 -9.551 0.52 29.78 259 ALA A N 1
ATOM 2113 C CA A ALA A 1 266 ? 31.823 4.389 -11.722 0.48 29.32 259 ALA A CA 1
ATOM 2114 C CA B ALA A 1 266 ? 29.284 4.521 -10.782 0.52 29.78 259 ALA A CA 1
ATOM 2115 C C A ALA A 1 266 ? 31.391 5.762 -12.239 0.48 31.01 259 ALA A C 1
ATOM 2116 C C B ALA A 1 266 ? 28.630 5.859 -11.145 0.52 31.46 259 ALA A C 1
ATOM 2117 O O A ALA A 1 266 ? 32.155 6.449 -12.917 0.48 31.87 259 ALA A O 1
ATOM 2118 O O B ALA A 1 266 ? 29.220 6.669 -11.858 0.52 32.42 259 ALA A O 1
ATOM 2121 N N A ALA A 1 267 ? 30.165 6.154 -11.907 0.48 31.57 260 ALA A N 1
ATOM 2122 N N B ALA A 1 267 ? 27.423 6.088 -10.634 0.52 31.87 260 ALA A N 1
ATOM 2123 C CA A ALA A 1 267 ? 29.667 7.486 -12.222 0.48 33.15 260 ALA A CA 1
ATOM 2124 C CA B ALA A 1 267 ? 26.740 7.371 -10.791 0.52 33.42 260 ALA A CA 1
ATOM 2125 C C A ALA A 1 267 ? 30.246 8.496 -11.245 0.48 33.19 260 ALA A C 1
ATOM 2126 C C B ALA A 1 267 ? 27.236 8.359 -9.745 0.52 32.78 260 ALA A C 1
ATOM 2127 O O A ALA A 1 267 ? 30.255 9.700 -11.509 0.48 33.80 260 ALA A O 1
ATOM 2128 O O B ALA A 1 267 ? 26.922 9.548 -9.799 0.52 33.97 260 ALA A O 1
ATOM 2131 N N A HIS A 1 268 ? 30.724 7.988 -10.112 0.48 30.81 261 HIS A N 1
ATOM 2132 N N B HIS A 1 268 ? 28.007 7.850 -8.790 0.52 30.99 261 HIS A N 1
ATOM 2133 C CA A HIS A 1 268 ? 31.215 8.821 -9.020 0.48 30.13 261 HIS A CA 1
ATOM 2134 C CA B HIS A 1 268 ? 28.584 8.676 -7.741 0.52 33.90 261 HIS A CA 1
ATOM 2135 C C A HIS A 1 268 ? 32.741 8.865 -9.028 0.48 29.48 261 HIS A C 1
ATOM 2136 C C B HIS A 1 268 ? 30.077 8.893 -7.963 0.52 29.78 261 HIS A C 1
ATOM 2137 O O A HIS A 1 268 ? 33.387 8.314 -8.144 0.48 27.98 261 HIS A O 1
ATOM 2138 O O B HIS A 1 268 ? 30.902 8.314 -7.260 0.52 28.29 261 HIS A O 1
ATOM 2151 N N A GLY A 1 269 ? 33.316 9.509 -10.038 0.48 30.73 262 GLY A N 1
ATOM 2152 N N B GLY A 1 269 ? 30.412 9.726 -8.944 0.52 31.16 262 GLY A N 1
ATOM 2153 C CA A GLY A 1 269 ? 34.758 9.670 -10.107 0.48 30.65 262 GLY A CA 1
ATOM 2154 C CA B GLY A 1 269 ? 31.792 10.082 -9.216 0.52 31.02 262 GLY A CA 1
ATOM 2155 C C A GLY A 1 269 ? 35.528 8.466 -10.612 0.48 29.74 262 GLY A C 1
ATOM 2156 C C B GLY A 1 269 ? 32.618 8.995 -9.876 0.52 35.22 262 GLY A C 1
ATOM 2157 O O A GLY A 1 269 ? 36.715 8.329 -10.344 0.48 29.05 262 GLY A O 1
ATOM 2158 O O B GLY A 1 269 ? 33.847 9.062 -9.871 0.52 32.01 262 GLY A O 1
ATOM 2159 N N A GLY A 1 270 ? 34.860 7.599 -11.360 0.48 30.05 263 GLY A N 1
ATOM 2160 N N B GLY A 1 270 ? 31.952 7.992 -10.445 0.52 31.26 263 GLY A N 1
ATOM 2161 C CA A GLY A 1 270 ? 35.511 6.412 -11.882 0.48 29.51 263 GLY A CA 1
ATOM 2162 C CA B GLY A 1 270 ? 32.649 6.895 -11.092 0.52 30.08 263 GLY A CA 1
ATOM 2163 C C A GLY A 1 270 ? 35.859 5.473 -10.742 0.48 40.84 263 GLY A C 1
ATOM 2164 C C B GLY A 1 270 ? 33.162 5.830 -10.135 0.52 34.90 263 GLY A C 1
ATOM 2165 O O A GLY A 1 270 ? 36.924 4.856 -10.733 0.48 26.90 263 GLY A O 1
ATOM 2166 O O B GLY A 1 270 ? 34.258 5.298 -10.314 0.52 27.56 263 GLY A O 1
ATOM 2167 N N A GLY A 1 271 ? 34.962 5.389 -9.763 0.48 26.86 264 GLY A N 1
ATOM 2168 N N B GLY A 1 271 ? 32.368 5.512 -9.118 0.52 32.42 264 GLY A N 1
ATOM 2169 C CA A GLY A 1 271 ? 35.081 4.404 -8.700 0.48 25.18 264 GLY A CA 1
ATOM 2170 C CA B GLY A 1 271 ? 32.727 4.461 -8.176 0.52 25.60 264 GLY A CA 1
ATOM 2171 C C A GLY A 1 271 ? 34.768 3.018 -9.231 0.48 24.88 264 GLY A C 1
ATOM 2172 C C B GLY A 1 271 ? 32.594 3.089 -8.815 0.52 25.35 264 GLY A C 1
ATOM 2173 O O A GLY A 1 271 ? 34.508 2.866 -10.423 0.48 26.70 264 GLY A O 1
ATOM 2174 O O B GLY A 1 271 ? 32.133 2.966 -9.948 0.52 26.52 264 GLY A O 1
ATOM 2175 N N A ASP A 1 272 ? 34.772 2.007 -8.363 0.48 23.48 265 ASP A N 1
ATOM 2176 N N B ASP A 1 272 ? 32.997 2.046 -8.098 0.52 23.92 265 ASP A N 1
ATOM 2177 C CA A ASP A 1 272 ? 34.603 0.630 -8.837 0.48 23.16 265 ASP A CA 1
ATOM 2178 C CA B ASP A 1 272 ? 32.896 0.699 -8.647 0.52 23.66 265 ASP A CA 1
ATOM 2179 C C A ASP A 1 272 ? 34.075 -0.312 -7.755 0.48 22.00 265 ASP A C 1
ATOM 2180 C C B ASP A 1 272 ? 32.692 -0.303 -7.527 0.52 22.23 265 ASP A C 1
ATOM 2181 O O A ASP A 1 272 ? 34.182 -0.031 -6.561 0.48 23.08 265 ASP A O 1
ATOM 2182 O O B ASP A 1 272 ? 32.878 0.018 -6.356 0.52 21.38 265 ASP A O 1
ATOM 2191 N N A ALA A 1 273 ? 33.510 -1.438 -8.180 0.48 21.86 266 ALA A N 1
ATOM 2192 N N B ALA A 1 273 ? 32.300 -1.515 -7.897 0.52 22.37 266 ALA A N 1
ATOM 2193 C CA A ALA A 1 273 ? 33.033 -2.456 -7.253 0.48 24.50 266 ALA A CA 1
ATOM 2194 C CA B ALA A 1 273 ? 32.228 -2.618 -6.955 0.52 20.79 266 ALA A CA 1
ATOM 2195 C C A ALA A 1 273 ? 33.258 -3.839 -7.845 0.48 25.09 266 ALA A C 1
ATOM 2196 C C B ALA A 1 273 ? 32.707 -3.886 -7.651 0.52 26.36 266 ALA A C 1
ATOM 2197 O O A ALA A 1 273 ? 32.910 -4.091 -9.000 0.48 21.49 266 ALA A O 1
ATOM 2198 O O B ALA A 1 273 ? 32.433 -4.090 -8.838 0.52 27.84 266 ALA A O 1
ATOM 2201 N N A ARG A 1 274 ? 33.837 -4.731 -7.047 0.48 25.85 267 ARG A N 1
ATOM 2202 N N B ARG A 1 274 ? 33.431 -4.725 -6.916 0.52 23.13 267 ARG A N 1
ATOM 2203 C CA A ARG A 1 274 ? 34.190 -6.068 -7.514 0.48 18.95 267 ARG A CA 1
ATOM 2204 C CA B ARG A 1 274 ? 33.885 -6.008 -7.443 0.52 24.56 267 ARG A CA 1
ATOM 2205 C C A ARG A 1 274 ? 33.862 -7.098 -6.447 0.48 22.36 267 ARG A C 1
ATOM 2206 C C B ARG A 1 274 ? 33.659 -7.081 -6.408 0.52 23.03 267 ARG A C 1
ATOM 2207 O O A ARG A 1 274 ? 33.874 -6.793 -5.252 0.48 20.15 267 ARG A O 1
ATOM 2208 O O B ARG A 1 274 ? 33.574 -6.800 -5.206 0.52 19.18 267 ARG A O 1
ATOM 2223 N N . VAL A 1 275 ? 33.553 -8.314 -6.880 1.00 19.41 268 VAL A N 1
ATOM 2224 C CA . VAL A 1 275 ? 33.574 -9.450 -5.978 1.00 19.35 268 VAL A CA 1
ATOM 2225 C C . VAL A 1 275 ? 35.007 -9.942 -6.081 1.00 16.25 268 VAL A C 1
ATOM 2226 O O . VAL A 1 275 ? 35.533 -10.045 -7.185 1.00 19.23 268 VAL A O 1
ATOM 2230 N N . SER A 1 276 ? 35.666 -10.186 -4.948 1.00 15.22 269 SER A N 1
ATOM 2231 C CA . SER A 1 276 ? 37.047 -10.677 -4.952 1.00 14.75 269 SER A CA 1
ATOM 2232 C C . SER A 1 276 ? 37.080 -12.130 -4.493 1.00 14.08 269 SER A C 1
ATOM 2233 O O . SER A 1 276 ? 36.603 -12.454 -3.412 1.00 13.45 269 SER A O 1
ATOM 2236 N N . VAL A 1 277 ? 37.650 -12.999 -5.322 1.00 14.82 270 VAL A N 1
ATOM 2237 C CA . VAL A 1 277 ? 37.662 -14.417 -5.020 1.00 13.81 270 VAL A CA 1
ATOM 2238 C C . VAL A 1 277 ? 38.977 -14.815 -4.367 1.00 13.13 270 VAL A C 1
ATOM 2239 O O . VAL A 1 277 ? 40.051 -14.641 -4.958 1.00 13.42 270 VAL A O 1
ATOM 2243 N N . LEU A 1 278 ? 38.884 -15.376 -3.161 1.00 12.35 271 LEU A N 1
ATOM 2244 C CA . LEU A 1 278 ? 40.060 -15.721 -2.378 1.00 11.76 271 LEU A CA 1
ATOM 2245 C C . LEU A 1 278 ? 40.187 -17.230 -2.187 1.00 11.48 271 LEU A C 1
ATOM 2246 O O . LEU A 1 278 ? 39.241 -17.986 -2.423 1.00 13.66 271 LEU A O 1
ATOM 2251 N N . LYS A 1 279 ? 41.366 -17.657 -1.753 1.00 11.18 272 LYS A N 1
ATOM 2252 C CA . LYS A 1 279 ? 41.610 -19.070 -1.473 1.00 10.94 272 LYS A CA 1
ATOM 2253 C C . LYS A 1 279 ? 41.025 -19.532 -0.143 1.00 10.34 272 LYS A C 1
ATOM 2254 O O . LYS A 1 279 ? 40.775 -18.731 0.767 1.00 10.01 272 LYS A O 1
ATOM 2260 N N . ALA A 1 280 ? 40.872 -20.844 -0.033 1.00 10.28 273 ALA A N 1
ATOM 2261 C CA . ALA A 1 280 ? 40.486 -21.472 1.222 1.00 11.59 273 ALA A CA 1
ATOM 2262 C C . ALA A 1 280 ? 41.600 -21.308 2.259 1.00 11.79 273 ALA A C 1
ATOM 2263 O O . ALA A 1 280 ? 42.772 -21.599 1.985 1.00 12.01 273 ALA A O 1
ATOM 2265 N N . VAL A 1 281 ? 41.218 -20.851 3.447 1.00 9.07 274 VAL A N 1
ATOM 2266 C CA . VAL A 1 281 ? 42.139 -20.697 4.574 1.00 8.77 274 VAL A CA 1
ATOM 2267 C C . VAL A 1 281 ? 41.426 -21.144 5.847 1.00 12.32 274 VAL A C 1
ATOM 2268 O O . VAL A 1 281 ? 40.197 -21.277 5.869 1.00 11.92 274 VAL A O 1
ATOM 2272 N N . VAL A 1 282 ? 42.188 -21.398 6.911 1.00 11.15 275 VAL A N 1
ATOM 2273 C CA . VAL A 1 282 ? 41.587 -21.768 8.185 1.00 8.17 275 VAL A CA 1
ATOM 2274 C C . VAL A 1 282 ? 41.088 -20.500 8.872 1.00 8.01 275 VAL A C 1
ATOM 2275 O O . VAL A 1 282 ? 41.877 -19.609 9.174 1.00 11.42 275 VAL A O 1
ATOM 2279 N N . THR A 1 283 ? 39.783 -20.410 9.085 1.00 12.02 276 THR A N 1
ATOM 2280 C CA . THR A 1 283 ? 39.208 -19.298 9.837 1.00 11.82 276 THR A CA 1
ATOM 2281 C C . THR A 1 283 ? 38.111 -19.881 10.704 1.00 12.88 276 THR A C 1
ATOM 2282 O O . THR A 1 283 ? 37.786 -21.058 10.592 1.00 13.53 276 THR A O 1
ATOM 2286 N N . GLN A 1 284 ? 37.536 -19.059 11.574 1.00 10.94 277 GLN A N 1
ATOM 2287 C CA A GLN A 1 284 ? 36.366 -19.470 12.347 0.51 12.74 277 GLN A CA 1
ATOM 2288 C CA B GLN A 1 284 ? 36.401 -19.493 12.363 0.49 11.98 277 GLN A CA 1
ATOM 2289 C C . GLN A 1 284 ? 35.267 -19.991 11.422 1.00 14.92 277 GLN A C 1
ATOM 2290 O O . GLN A 1 284 ? 34.629 -21.037 11.681 1.00 14.92 277 GLN A O 1
ATOM 2301 N N . ALA A 1 285 ? 35.060 -19.267 10.325 1.00 15.08 278 ALA A N 1
ATOM 2302 C CA . ALA A 1 285 ? 34.043 -19.594 9.313 1.00 13.52 278 ALA A CA 1
ATOM 2303 C C . ALA A 1 285 ? 34.308 -20.890 8.533 1.00 16.95 278 ALA A C 1
ATOM 2304 O O . ALA A 1 285 ? 33.433 -21.751 8.433 1.00 19.34 278 ALA A O 1
ATOM 2306 N N . SER A 1 286 ? 35.498 -21.017 7.950 1.00 15.30 279 SER A N 1
ATOM 2307 C CA . SER A 1 286 ? 35.792 -22.204 7.136 1.00 14.86 279 SER A CA 1
ATOM 2308 C C . SER A 1 286 ? 35.818 -23.493 7.940 1.00 14.30 279 SER A C 1
ATOM 2309 O O . SER A 1 286 ? 35.361 -24.533 7.460 1.00 17.21 279 SER A O 1
ATOM 2312 N N . SER A 1 287 ? 36.344 -23.435 9.163 1.00 16.25 280 SER A N 1
ATOM 2313 C CA . SER A 1 287 ? 36.450 -24.635 9.990 1.00 15.32 280 SER A CA 1
ATOM 2314 C C . SER A 1 287 ? 35.083 -25.262 10.266 1.00 16.84 280 SER A C 1
ATOM 2315 O O . SER A 1 287 ? 34.988 -26.470 10.506 1.00 14.76 280 SER A O 1
ATOM 2318 N N . ALA A 1 288 ? 34.039 -24.435 10.208 1.00 15.50 281 ALA A N 1
ATOM 2319 C CA . ALA A 1 288 ? 32.667 -24.858 10.491 1.00 17.34 281 ALA A CA 1
ATOM 2320 C C . ALA A 1 288 ? 31.918 -25.440 9.286 1.00 20.10 281 ALA A C 1
ATOM 2321 O O . ALA A 1 288 ? 30.770 -25.888 9.416 1.00 21.52 281 ALA A O 1
ATOM 2323 N N . ILE A 1 289 ? 32.555 -25.434 8.119 1.00 15.61 282 ILE A N 1
ATOM 2324 C CA . ILE A 1 289 ? 31.902 -25.882 6.890 1.00 19.83 282 ILE A CA 1
ATOM 2325 C C . ILE A 1 289 ? 32.244 -27.344 6.634 1.00 20.77 282 ILE A C 1
ATOM 2326 O O . ILE A 1 289 ? 33.403 -27.735 6.751 1.00 23.10 282 ILE A O 1
ATOM 2331 N N . PRO A 1 290 ? 31.229 -28.173 6.329 1.00 20.04 283 PRO A N 1
ATOM 2332 C CA . PRO A 1 290 ? 31.501 -29.601 6.126 1.00 19.47 283 PRO A CA 1
ATOM 2333 C C . PRO A 1 290 ? 32.597 -29.832 5.081 1.00 21.02 283 PRO A C 1
ATOM 2334 O O . PRO A 1 290 ? 32.646 -29.079 4.107 1.00 22.34 283 PRO A O 1
ATOM 2338 N N . MET A 1 291 ? 33.456 -30.827 5.322 1.00 19.12 284 MET A N 1
ATOM 2339 C CA . MET A 1 291 ? 34.586 -31.216 4.452 1.00 16.53 284 MET A CA 1
ATOM 2340 C C . MET A 1 291 ? 35.818 -30.331 4.617 1.00 10.85 284 MET A C 1
ATOM 2341 O O . MET A 1 291 ? 36.931 -30.748 4.283 1.00 12.68 284 MET A O 1
ATOM 2346 N N . MET A 1 292 ? 35.643 -29.128 5.152 1.00 12.33 285 MET A N 1
ATOM 2347 C CA . MET A 1 292 ? 36.732 -28.152 5.071 1.00 13.69 285 MET A CA 1
ATOM 2348 C C . MET A 1 292 ? 37.990 -28.477 5.891 1.00 9.77 285 MET A C 1
ATOM 2349 O O . MET A 1 292 ? 39.101 -28.278 5.403 1.00 11.38 285 MET A O 1
ATOM 2354 N N . PRO A 1 293 ? 37.835 -29.000 7.121 1.00 10.43 286 PRO A N 1
ATOM 2355 C CA . PRO A 1 293 ? 39.080 -29.369 7.812 1.00 11.39 286 PRO A CA 1
ATOM 2356 C C . PRO A 1 293 ? 39.917 -30.418 7.044 1.00 10.62 286 PRO A C 1
ATOM 2357 O O . PRO A 1 293 ? 41.149 -30.291 6.987 1.00 12.22 286 PRO A O 1
ATOM 2361 N N . LEU A 1 294 ? 39.266 -31.399 6.426 1.00 10.30 287 LEU A N 1
ATOM 2362 C CA . LEU A 1 294 ? 39.983 -32.374 5.610 1.00 11.13 287 LEU A CA 1
ATOM 2363 C C . LEU A 1 294 ? 40.553 -31.727 4.341 1.00 14.07 287 LEU A C 1
ATOM 2364 O O . LEU A 1 294 ? 41.718 -31.919 3.993 1.00 10.69 287 LEU A O 1
ATOM 2369 N N . TYR A 1 295 ? 39.721 -30.950 3.659 1.00 15.78 288 TYR A N 1
ATOM 2370 C CA . TYR A 1 295 ? 40.140 -30.297 2.425 1.00 10.63 288 TYR A CA 1
ATOM 2371 C C . TYR A 1 295 ? 41.339 -29.379 2.670 1.00 10.82 288 TYR A C 1
ATOM 2372 O O . TYR A 1 295 ? 42.322 -29.426 1.925 1.00 11.19 288 TYR A O 1
ATOM 2381 N N . LEU A 1 296 ? 41.272 -28.574 3.734 1.00 9.91 289 LEU A N 1
ATOM 2382 C CA . LEU A 1 296 ? 42.375 -27.675 4.085 1.00 10.89 289 LEU A CA 1
ATOM 2383 C C . LEU A 1 296 ? 43.646 -28.445 4.453 1.00 10.39 289 LEU A C 1
ATOM 2384 O O . LEU A 1 296 ? 44.744 -28.056 4.049 1.00 10.81 289 LEU A O 1
ATOM 2389 N N . SER A 1 297 ? 43.505 -29.540 5.201 1.00 10.19 290 SER A N 1
ATOM 2390 C CA . SER A 1 297 ? 44.678 -30.360 5.560 1.00 11.44 290 SER A CA 1
ATOM 2391 C C . SER A 1 297 ? 45.415 -30.866 4.323 1.00 15.34 290 SER A C 1
ATOM 2392 O O . SER A 1 297 ? 46.646 -30.854 4.273 1.00 13.88 290 SER A O 1
ATOM 2395 N N . LEU A 1 298 ? 44.657 -31.296 3.322 1.00 12.29 291 LEU A N 1
ATOM 2396 C CA . LEU A 1 298 ? 45.239 -31.751 2.063 1.00 11.64 291 LEU A CA 1
ATOM 2397 C C . LEU A 1 298 ? 45.813 -30.611 1.223 1.00 13.70 291 LEU A C 1
ATOM 2398 O O . LEU A 1 298 ? 46.936 -30.709 0.712 1.00 13.84 291 LEU A O 1
ATOM 2403 N N . LEU A 1 299 ? 45.031 -29.547 1.071 1.00 11.09 292 LEU A N 1
ATOM 2404 C CA . LEU A 1 299 ? 45.454 -28.385 0.292 1.00 11.18 292 LEU A CA 1
ATOM 2405 C C . LEU A 1 299 ? 46.754 -27.797 0.838 1.00 13.44 292 LEU A C 1
ATOM 2406 O O . LEU A 1 299 ? 47.661 -27.431 0.075 1.00 13.62 292 LEU A O 1
ATOM 2411 N N . PHE A 1 300 ? 46.840 -27.700 2.162 1.00 11.19 293 PHE A N 1
ATOM 2412 C CA . PHE A 1 300 ? 48.035 -27.151 2.809 1.00 11.61 293 PHE A CA 1
ATOM 2413 C C . PHE A 1 300 ? 49.263 -27.950 2.430 1.00 11.48 293 PHE A C 1
ATOM 2414 O O . PHE A 1 300 ? 50.297 -27.374 2.118 1.00 13.72 293 PHE A O 1
ATOM 2422 N N . LYS A 1 301 ? 49.137 -29.269 2.481 1.00 11.70 294 LYS A N 1
ATOM 2423 C CA . LYS A 1 301 ? 50.239 -30.169 2.146 1.00 13.94 294 LYS A CA 1
ATOM 2424 C C . LYS A 1 301 ? 50.654 -29.984 0.682 1.00 15.91 294 LYS A C 1
ATOM 2425 O O . LYS A 1 301 ? 51.824 -29.786 0.384 1.00 13.50 294 LYS A O 1
ATOM 2431 N N . VAL A 1 302 ? 49.688 -30.036 -0.221 1.00 13.41 295 VAL A N 1
ATOM 2432 C CA . VAL A 1 302 ? 49.999 -29.919 -1.656 1.00 17.27 295 VAL A CA 1
ATOM 2433 C C . VAL A 1 302 ? 50.639 -28.566 -1.999 1.00 16.04 295 VAL A C 1
ATOM 2434 O O . VAL A 1 302 ? 51.633 -28.494 -2.745 1.00 16.62 295 VAL A O 1
ATOM 2438 N N . MET A 1 303 ? 50.076 -27.489 -1.464 1.00 13.00 296 MET A N 1
ATOM 2439 C CA . MET A 1 303 ? 50.575 -26.163 -1.786 1.00 15.25 296 MET A CA 1
ATOM 2440 C C . MET A 1 303 ? 51.928 -25.892 -1.127 1.00 13.45 296 MET A C 1
ATOM 2441 O O . MET A 1 303 ? 52.791 -25.250 -1.727 1.00 14.05 296 MET A O 1
ATOM 2446 N N . LYS A 1 304 ? 52.122 -26.409 0.089 1.00 13.33 297 LYS A N 1
ATOM 2447 C CA . LYS A 1 304 ? 53.439 -26.316 0.719 1.00 14.73 297 LYS A CA 1
ATOM 2448 C C . LYS A 1 304 ? 54.501 -27.010 -0.132 1.00 14.58 297 LYS A C 1
ATOM 2449 O O . LYS A 1 304 ? 55.613 -26.496 -0.267 1.00 17.64 297 LYS A O 1
ATOM 2455 N N . GLU A 1 305 ? 54.152 -28.144 -0.736 1.00 15.01 298 GLU A N 1
ATOM 2456 C CA . GLU A 1 305 ? 55.068 -28.845 -1.647 1.00 17.75 298 GLU A CA 1
ATOM 2457 C C . GLU A 1 305 ? 55.449 -28.019 -2.858 1.00 17.35 298 GLU A C 1
ATOM 2458 O O . GLU A 1 305 ? 56.476 -28.276 -3.482 1.00 20.01 298 GLU A O 1
ATOM 2464 N N . LYS A 1 306 ? 54.623 -27.029 -3.185 1.00 15.91 299 LYS A N 1
ATOM 2465 C CA . LYS A 1 306 ? 54.849 -26.205 -4.364 1.00 16.69 299 LYS A CA 1
ATOM 2466 C C . LYS A 1 306 ? 55.379 -24.834 -3.990 1.00 19.52 299 LYS A C 1
ATOM 2467 O O . LYS A 1 306 ? 55.729 -24.044 -4.858 1.00 23.97 299 LYS A O 1
ATOM 2473 N N . GLY A 1 307 ? 55.457 -24.572 -2.689 1.00 16.64 300 GLY A N 1
ATOM 2474 C CA . GLY A 1 307 ? 55.905 -23.285 -2.198 1.00 17.60 300 GLY A CA 1
ATOM 2475 C C . GLY A 1 307 ? 54.873 -22.190 -2.384 1.00 22.36 300 GLY A C 1
ATOM 2476 O O . GLY A 1 307 ? 55.226 -21.015 -2.451 1.00 21.76 300 GLY A O 1
ATOM 2477 N N . THR A 1 308 ? 53.597 -22.568 -2.455 1.00 16.47 301 THR A N 1
ATOM 2478 C CA . THR A 1 308 ? 52.534 -21.598 -2.727 1.00 17.88 301 THR A CA 1
ATOM 2479 C C . THR A 1 308 ? 51.515 -21.457 -1.597 1.00 17.22 301 THR A C 1
ATOM 2480 O O . THR A 1 308 ? 50.534 -20.723 -1.722 1.00 15.26 301 THR A O 1
ATOM 2484 N N . HIS A 1 309 ? 51.741 -22.147 -0.486 1.00 14.38 302 HIS A N 1
ATOM 2485 C CA . HIS A 1 309 ? 50.821 -22.043 0.649 1.00 16.19 302 HIS A CA 1
ATOM 2486 C C . HIS A 1 309 ? 50.786 -20.619 1.215 1.00 21.76 302 HIS A C 1
ATOM 2487 O O . HIS A 1 309 ? 51.829 -19.970 1.337 1.00 19.52 302 HIS A O 1
ATOM 2494 N N . GLU A 1 310 ? 49.585 -20.135 1.528 1.00 12.80 303 GLU A N 1
ATOM 2495 C CA . GLU A 1 310 ? 49.384 -18.782 2.063 1.00 14.32 303 GLU A CA 1
ATOM 2496 C C . GLU A 1 310 ? 48.267 -18.835 3.091 1.00 14.41 303 GLU A C 1
ATOM 2497 O O . GLU A 1 310 ? 47.387 -19.694 3.004 1.00 17.85 303 GLU A O 1
ATOM 2503 N N . GLY A 1 311 ? 48.294 -17.914 4.048 1.00 13.09 304 GLY A N 1
ATOM 2504 C CA . GLY A 1 311 ? 47.173 -17.702 4.949 1.00 9.94 304 GLY A CA 1
ATOM 2505 C C . GLY A 1 311 ? 46.447 -16.404 4.612 1.00 11.03 304 GLY A C 1
ATOM 2506 O O . GLY A 1 311 ? 46.574 -15.875 3.493 1.00 11.60 304 GLY A O 1
ATOM 2507 N N . CYS A 1 312 ? 45.699 -15.868 5.584 1.00 12.06 305 CYS A N 1
ATOM 2508 C CA . CYS A 1 312 ? 44.880 -14.679 5.326 1.00 11.49 305 CYS A CA 1
ATOM 2509 C C . CYS A 1 312 ? 45.691 -13.469 4.908 1.00 9.38 305 CYS A C 1
ATOM 2510 O O . CYS A 1 312 ? 45.364 -12.808 3.914 1.00 9.86 305 CYS A O 1
ATOM 2513 N N . ILE A 1 313 ? 46.737 -13.153 5.668 1.00 9.42 306 ILE A N 1
ATOM 2514 C CA . ILE A 1 313 ? 47.462 -11.909 5.424 1.00 10.36 306 ILE A CA 1
ATOM 2515 C C . ILE A 1 313 ? 48.198 -11.930 4.068 1.00 13.25 306 ILE A C 1
ATOM 2516 O O . ILE A 1 313 ? 48.191 -10.934 3.335 1.00 10.90 306 ILE A O 1
ATOM 2521 N N . GLU A 1 314 ? 48.799 -13.068 3.721 1.00 13.20 307 GLU A N 1
ATOM 2522 C CA . GLU A 1 314 ? 49.524 -13.163 2.453 1.00 14.67 307 GLU A CA 1
ATOM 2523 C C . GLU A 1 314 ? 48.565 -12.972 1.287 1.00 15.66 307 GLU A C 1
ATOM 2524 O O . GLU A 1 314 ? 48.866 -12.288 0.305 1.00 15.05 307 GLU A O 1
ATOM 2530 N N . GLN A 1 315 ? 47.398 -13.588 1.414 1.00 10.97 308 GLN A N 1
ATOM 2531 C CA . GLN A 1 315 ? 46.391 -13.545 0.371 1.00 11.19 308 GLN A CA 1
ATOM 2532 C C . GLN A 1 315 ? 45.847 -12.131 0.162 1.00 11.43 308 GLN A C 1
ATOM 2533 O O . GLN A 1 315 ? 45.727 -11.656 -0.977 1.00 12.06 308 GLN A O 1
ATOM 2539 N N . VAL A 1 316 ? 45.543 -11.444 1.262 1.00 11.07 309 VAL A N 1
ATOM 2540 C CA . VAL A 1 316 ? 44.923 -10.125 1.162 1.00 11.39 309 VAL A CA 1
ATOM 2541 C C . VAL A 1 316 ? 45.942 -9.054 0.786 1.00 11.85 309 VAL A C 1
ATOM 2542 O O . VAL A 1 316 ? 45.632 -8.105 0.064 1.00 13.04 309 VAL A O 1
ATOM 2546 N N . TYR A 1 317 ? 47.166 -9.222 1.255 1.00 11.96 310 TYR A N 1
ATOM 2547 C CA . TYR A 1 317 ? 48.235 -8.323 0.844 1.00 13.11 310 TYR A CA 1
ATOM 2548 C C . TYR A 1 317 ? 48.365 -8.351 -0.680 1.00 16.33 310 TYR A C 1
ATOM 2549 O O . TYR A 1 317 ? 48.389 -7.302 -1.330 1.00 15.96 310 TYR A O 1
ATOM 2558 N N . SER A 1 318 ? 48.409 -9.551 -1.253 1.00 15.29 311 SER A N 1
ATOM 2559 C CA . SER A 1 318 ? 48.546 -9.656 -2.698 1.00 19.18 311 SER A CA 1
ATOM 2560 C C . SER A 1 318 ? 47.288 -9.170 -3.421 1.00 21.81 311 SER A C 1
ATOM 2561 O O . SER A 1 318 ? 47.393 -8.564 -4.485 1.00 21.22 311 SER A O 1
ATOM 2564 N N . LEU A 1 319 ? 46.107 -9.400 -2.844 1.00 14.22 312 LEU A N 1
ATOM 2565 C CA . LEU A 1 319 ? 44.876 -8.839 -3.420 1.00 16.46 312 LEU A CA 1
ATOM 2566 C C . LEU A 1 319 ? 44.929 -7.301 -3.546 1.00 15.23 312 LEU A C 1
ATOM 2567 O O . LEU A 1 319 ? 44.616 -6.744 -4.602 1.00 16.46 312 LEU A O 1
ATOM 2572 N N . TYR A 1 320 ? 45.321 -6.623 -2.468 1.00 16.36 313 TYR A N 1
ATOM 2573 C CA . TYR A 1 320 ? 45.501 -5.172 -2.521 1.00 16.45 313 TYR A CA 1
ATOM 2574 C C . TYR A 1 320 ? 46.581 -4.780 -3.522 1.00 17.01 313 TYR A C 1
ATOM 2575 O O . TYR A 1 320 ? 46.371 -3.920 -4.376 1.00 16.79 313 TYR A O 1
ATOM 2584 N N . LYS A 1 321 ? 47.742 -5.410 -3.416 1.00 15.86 314 LYS A N 1
ATOM 2585 C CA . LYS A 1 321 ? 48.897 -4.993 -4.213 1.00 23.96 314 LYS A CA 1
ATOM 2586 C C . LYS A 1 321 ? 48.738 -5.267 -5.709 1.00 23.62 314 LYS A C 1
ATOM 2587 O O . LYS A 1 321 ? 49.104 -4.431 -6.544 1.00 21.26 314 LYS A O 1
ATOM 2593 N N . ASP A 1 322 ? 48.187 -6.430 -6.044 1.00 21.82 315 ASP A N 1
ATOM 2594 C CA . ASP A 1 322 ? 48.061 -6.843 -7.439 1.00 24.48 315 ASP A CA 1
ATOM 2595 C C . ASP A 1 322 ? 46.789 -6.312 -8.098 1.00 25.75 315 ASP A C 1
ATOM 2596 O O . ASP A 1 322 ? 46.800 -5.967 -9.283 1.00 26.91 315 ASP A O 1
ATOM 2601 N N . SER A 1 323 ? 45.694 -6.251 -7.338 1.00 19.47 316 SER A N 1
ATOM 2602 C CA . SER A 1 323 ? 44.368 -6.120 -7.950 1.00 21.61 316 SER A CA 1
ATOM 2603 C C . SER A 1 323 ? 43.526 -4.920 -7.523 1.00 24.48 316 SER A C 1
ATOM 2604 O O . SER A 1 323 ? 42.925 -4.260 -8.367 1.00 24.79 316 SER A O 1
ATOM 2607 N N . LEU A 1 324 ? 43.465 -4.645 -6.225 1.00 19.49 317 LEU A N 1
ATOM 2608 C CA . LEU A 1 324 ? 42.693 -3.507 -5.746 1.00 21.80 317 LEU A CA 1
ATOM 2609 C C . LEU A 1 324 ? 43.414 -2.192 -6.050 1.00 22.44 317 LEU A C 1
ATOM 2610 O O . LEU A 1 324 ? 42.775 -1.179 -6.336 1.00 24.17 317 LEU A O 1
ATOM 2615 N N . CYS A 1 325 ? 44.743 -2.213 -5.973 1.00 21.55 318 CYS A N 1
ATOM 2616 C CA . CYS A 1 325 ? 45.546 -0.997 -6.139 1.00 23.86 318 CYS A CA 1
ATOM 2617 C C . CYS A 1 325 ? 46.572 -1.101 -7.258 1.00 29.34 318 CYS A C 1
ATOM 2618 O O . CYS A 1 325 ? 47.202 -0.104 -7.616 1.00 34.38 318 CYS A O 1
ATOM 2621 N N . GLY A 1 326 ? 46.734 -2.299 -7.809 1.00 31.53 319 GLY A N 1
ATOM 2622 C CA . GLY A 1 326 ? 47.834 -2.581 -8.714 1.00 36.89 319 GLY A CA 1
ATOM 2623 C C . GLY A 1 326 ? 47.549 -2.326 -10.176 1.00 42.09 319 GLY A C 1
ATOM 2624 O O . GLY A 1 326 ? 46.389 -2.309 -10.592 1.00 36.64 319 GLY A O 1
ATOM 2625 N N . ASP A 1 327 ? 48.625 -2.145 -10.946 1.00 48.93 320 ASP A N 1
ATOM 2626 C CA . ASP A 1 327 ? 48.557 -1.780 -12.365 1.00 46.01 320 ASP A CA 1
ATOM 2627 C C . ASP A 1 327 ? 48.245 -2.962 -13.271 1.00 46.17 320 ASP A C 1
ATOM 2628 O O . ASP A 1 327 ? 47.736 -2.781 -14.381 1.00 53.08 320 ASP A O 1
ATOM 2633 N N . SER A 1 328 ? 48.570 -4.168 -12.817 1.00 37.71 321 SER A N 1
ATOM 2634 C CA . SER A 1 328 ? 48.237 -5.379 -13.567 1.00 41.07 321 SER A CA 1
ATOM 2635 C C . SER A 1 328 ? 47.314 -6.300 -12.749 1.00 41.24 321 SER A C 1
ATOM 2636 O O . SER A 1 328 ? 47.745 -7.367 -12.293 1.00 36.58 321 SER A O 1
ATOM 2639 N N . PRO A 1 329 ? 46.040 -5.891 -12.575 1.00 35.54 322 PRO A N 1
ATOM 2640 C CA . PRO A 1 329 ? 45.059 -6.661 -11.802 1.00 39.95 322 PRO A CA 1
ATOM 2641 C C . PRO A 1 329 ? 44.715 -7.967 -12.486 1.00 46.72 322 PRO A C 1
ATOM 2642 O O . PRO A 1 329 ? 44.883 -8.103 -13.702 1.00 48.41 322 PRO A O 1
ATOM 2646 N N . HIS A 1 330 ? 44.235 -8.918 -11.697 1.00 42.17 323 HIS A N 1
ATOM 2647 C CA . HIS A 1 330 ? 43.932 -10.250 -12.193 1.00 36.63 323 HIS A CA 1
ATOM 2648 C C . HIS A 1 330 ? 42.417 -10.476 -12.294 1.00 38.09 323 HIS A C 1
ATOM 2649 O O . HIS A 1 330 ? 41.776 -10.883 -11.325 1.00 47.61 323 HIS A O 1
ATOM 2656 N N . MET A 1 331 ? 41.853 -10.208 -13.470 1.00 28.60 324 MET A N 1
ATOM 2657 C CA . MET A 1 331 ? 40.407 -10.290 -13.680 1.00 26.53 324 MET A CA 1
ATOM 2658 C C . MET A 1 331 ? 40.018 -11.605 -14.337 1.00 34.08 324 MET A C 1
ATOM 2659 O O . MET A 1 331 ? 40.795 -12.173 -15.114 1.00 36.94 324 MET A O 1
ATOM 2664 N N . ASP A 1 332 ? 38.814 -12.092 -14.048 1.00 28.30 325 ASP A N 1
ATOM 2665 C CA . ASP A 1 332 ? 38.315 -13.236 -14.799 1.00 32.08 325 ASP A CA 1
ATOM 2666 C C . ASP A 1 332 ? 37.314 -12.784 -15.836 1.00 34.68 325 ASP A C 1
ATOM 2667 O O . ASP A 1 332 ? 37.070 -11.578 -15.996 1.00 24.02 325 ASP A O 1
ATOM 2672 N N . GLN A 1 333 ? 36.740 -13.762 -16.528 1.00 37.70 326 GLN A N 1
ATOM 2673 C CA . GLN A 1 333 ? 35.780 -13.521 -17.601 1.00 36.34 326 GLN A CA 1
ATOM 2674 C C . GLN A 1 333 ? 34.459 -12.962 -17.075 1.00 36.18 326 GLN A C 1
ATOM 2675 O O . GLN A 1 333 ? 33.632 -12.481 -17.845 1.00 37.07 326 GLN A O 1
ATOM 2681 N N . GLU A 1 334 ? 34.263 -13.015 -15.761 1.00 30.79 327 GLU A N 1
ATOM 2682 C CA . GLU A 1 334 ? 33.052 -12.449 -15.163 1.00 27.86 327 GLU A CA 1
ATOM 2683 C C . GLU A 1 334 ? 33.279 -11.024 -14.594 1.00 27.42 327 GLU A C 1
ATOM 2684 O O . GLU A 1 334 ? 32.345 -10.333 -14.206 1.00 25.67 327 GLU A O 1
ATOM 2690 N N . GLY A 1 335 ? 34.522 -10.568 -14.574 1.00 27.42 328 GLY A N 1
ATOM 2691 C CA . GLY A 1 335 ? 34.804 -9.258 -14.019 1.00 23.24 328 GLY A CA 1
ATOM 2692 C C . GLY A 1 335 ? 35.003 -9.351 -12.516 1.00 21.71 328 GLY A C 1
ATOM 2693 O O . GLY A 1 335 ? 34.938 -8.341 -11.811 1.00 22.08 328 GLY A O 1
ATOM 2694 N N . ARG A 1 336 ? 35.210 -10.571 -12.029 1.00 20.77 329 ARG A N 1
ATOM 2695 C CA . ARG A 1 336 ? 35.616 -10.790 -10.643 1.00 20.66 329 ARG A CA 1
ATOM 2696 C C . ARG A 1 336 ? 37.107 -10.547 -10.547 1.00 23.77 329 ARG A C 1
ATOM 2697 O O . ARG A 1 336 ? 37.832 -10.766 -11.506 1.00 23.54 329 ARG A O 1
ATOM 2705 N N . LEU A 1 337 ? 37.582 -10.089 -9.397 1.00 18.09 330 LEU A N 1
ATOM 2706 C CA . LEU A 1 337 ? 39.014 -10.089 -9.155 1.00 18.64 330 LEU A CA 1
ATOM 2707 C C . LEU A 1 337 ? 39.387 -11.457 -8.604 1.00 21.24 330 LEU A C 1
ATOM 2708 O O . LEU A 1 337 ? 38.760 -11.942 -7.661 1.00 20.38 330 LEU A O 1
ATOM 2713 N N . ARG A 1 338 ? 40.409 -12.078 -9.179 1.00 22.65 331 ARG A N 1
ATOM 2714 C CA . ARG A 1 338 ? 40.787 -13.418 -8.742 1.00 23.51 331 ARG A CA 1
ATOM 2715 C C . ARG A 1 338 ? 42.131 -13.402 -8.038 1.00 19.70 331 ARG A C 1
ATOM 2716 O O . ARG A 1 338 ? 43.120 -12.904 -8.566 1.00 24.74 331 ARG A O 1
ATOM 2724 N N . ALA A 1 339 ? 42.152 -13.955 -6.831 1.00 14.74 332 ALA A N 1
ATOM 2725 C CA . ALA A 1 339 ? 43.378 -14.084 -6.065 1.00 18.36 332 ALA A CA 1
ATOM 2726 C C . ALA A 1 339 ? 43.594 -15.535 -5.676 1.00 13.75 332 ALA A C 1
ATOM 2727 O O . ALA A 1 339 ? 44.507 -15.869 -4.904 1.00 18.17 33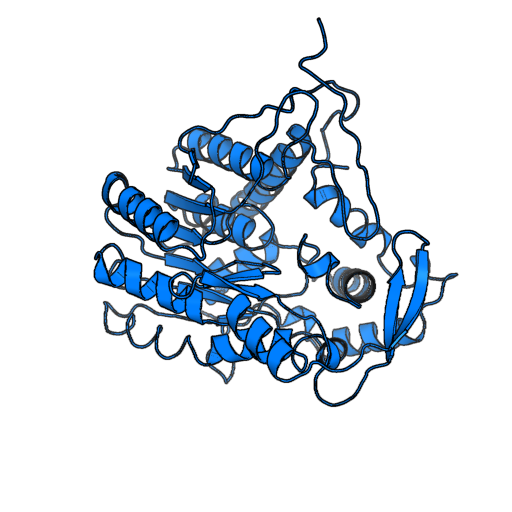2 ALA A O 1
ATOM 2729 N N . ASP A 1 340 ? 42.768 -16.409 -6.255 1.00 17.87 333 ASP A N 1
ATOM 2730 C CA . ASP A 1 340 ? 42.691 -17.801 -5.826 1.00 17.13 333 ASP A CA 1
ATOM 2731 C C . ASP A 1 340 ? 43.304 -18.805 -6.805 1.00 14.03 333 ASP A C 1
ATOM 2732 O O . ASP A 1 340 ? 43.162 -20.017 -6.621 1.00 15.54 333 ASP A O 1
ATOM 2737 N N . TYR A 1 341 ? 43.982 -18.318 -7.845 1.00 14.84 334 TYR A N 1
ATOM 2738 C CA . TYR A 1 341 ? 44.408 -19.190 -8.939 1.00 15.57 334 TYR A CA 1
ATOM 2739 C C . TYR A 1 341 ? 45.395 -20.289 -8.534 1.00 15.57 334 TYR A C 1
ATOM 2740 O O . TYR A 1 341 ? 45.407 -21.360 -9.141 1.00 16.43 334 TYR A O 1
ATOM 2749 N N . LYS A 1 342 ? 46.212 -20.039 -7.508 1.00 14.80 335 LYS A N 1
ATOM 2750 C CA . LYS A 1 342 ? 47.180 -21.050 -7.060 1.00 18.64 335 LYS A CA 1
ATOM 2751 C C . LYS A 1 342 ? 46.499 -22.269 -6.419 1.00 14.83 335 LYS A C 1
ATOM 2752 O O . LYS A 1 342 ? 47.017 -23.384 -6.471 1.00 18.79 335 LYS A O 1
ATOM 2758 N N . GLU A 1 343 ? 45.339 -22.049 -5.808 1.00 14.80 336 GLU A N 1
ATOM 2759 C CA . GLU A 1 343 ? 44.537 -23.170 -5.296 1.00 13.05 336 GLU A CA 1
ATOM 2760 C C . GLU A 1 343 ? 43.857 -23.924 -6.441 1.00 13.75 336 GLU A C 1
ATOM 2761 O O . GLU A 1 343 ? 43.667 -25.141 -6.358 1.00 13.63 336 GLU A O 1
ATOM 2767 N N . LEU A 1 344 ? 43.505 -23.217 -7.514 1.00 14.28 337 LEU A N 1
ATOM 2768 C CA . LEU A 1 344 ? 42.698 -23.823 -8.580 1.00 16.04 337 LEU A CA 1
ATOM 2769 C C . LEU A 1 344 ? 43.524 -24.432 -9.720 1.00 20.69 337 LEU A C 1
ATOM 2770 O O . LEU A 1 344 ? 42.956 -25.040 -10.640 1.00 20.42 337 LEU A O 1
ATOM 2775 N N . ASP A 1 345 ? 44.848 -24.275 -9.661 1.00 16.91 338 ASP A N 1
ATOM 2776 C CA . ASP A 1 345 ? 45.747 -24.881 -10.662 1.00 21.51 338 ASP A CA 1
ATOM 2777 C C . ASP A 1 345 ? 45.408 -26.357 -10.831 1.00 18.60 338 ASP A C 1
ATOM 2778 O O . ASP A 1 345 ? 45.220 -27.055 -9.839 1.00 19.57 338 ASP A O 1
ATOM 2783 N N . PRO A 1 346 ? 45.302 -26.832 -12.086 1.00 18.05 339 PRO A N 1
ATOM 2784 C CA . PRO A 1 346 ? 44.852 -28.199 -12.348 1.00 20.35 339 PRO A CA 1
ATOM 2785 C C . PRO A 1 346 ? 45.714 -29.251 -11.663 1.00 19.35 339 PRO A C 1
ATOM 2786 O O . PRO A 1 346 ? 45.178 -30.263 -11.218 1.00 21.84 339 PRO A O 1
ATOM 2790 N N . GLU A 1 347 ? 47.023 -29.019 -11.577 1.00 21.89 340 GLU A N 1
ATOM 2791 C CA . GLU A 1 347 ? 47.921 -30.001 -10.973 1.00 25.28 340 GLU A CA 1
ATOM 2792 C C . GLU A 1 347 ? 47.693 -30.105 -9.463 1.00 18.67 340 GLU A C 1
ATOM 2793 O O . GLU A 1 347 ? 47.788 -31.192 -8.877 1.00 20.25 340 GLU A O 1
ATOM 2799 N N . VAL A 1 348 ? 47.370 -28.973 -8.848 1.00 18.47 341 VAL A N 1
ATOM 2800 C CA . VAL A 1 348 ? 47.048 -28.935 -7.419 1.00 18.30 341 VAL A CA 1
ATOM 2801 C C . VAL A 1 348 ? 45.728 -29.661 -7.170 1.00 19.62 341 VAL A C 1
ATOM 2802 O O . VAL A 1 348 ? 45.637 -30.520 -6.282 1.00 16.76 341 VAL A O 1
ATOM 2806 N N . GLN A 1 349 ? 44.711 -29.327 -7.960 1.00 15.11 342 GLN A N 1
ATOM 2807 C CA . GLN A 1 349 ? 43.417 -30.006 -7.862 1.00 17.95 342 GLN A CA 1
ATOM 2808 C C . GLN A 1 349 ? 43.535 -31.518 -8.025 1.00 15.35 342 GLN A C 1
ATOM 2809 O O . GLN A 1 349 ? 42.905 -32.289 -7.288 1.00 15.02 342 GLN A O 1
ATOM 2815 N N . ASN A 1 350 ? 44.330 -31.940 -9.008 1.00 16.12 343 ASN A N 1
ATOM 2816 C CA . ASN A 1 350 ? 44.543 -33.354 -9.262 1.00 19.66 343 ASN A CA 1
ATOM 2817 C C . ASN A 1 350 ? 45.193 -34.054 -8.072 1.00 19.01 343 ASN A C 1
ATOM 2818 O O . ASN A 1 350 ? 44.790 -35.153 -7.701 1.00 17.82 343 ASN A O 1
ATOM 2823 N N . GLN A 1 351 ? 46.189 -33.418 -7.467 1.00 15.84 344 GLN A N 1
ATOM 2824 C CA . GLN A 1 351 ? 46.887 -34.025 -6.343 1.00 15.54 344 GLN A CA 1
ATOM 2825 C C . GLN A 1 351 ? 45.968 -34.092 -5.124 1.00 17.11 344 GLN A C 1
ATOM 2826 O O . GLN A 1 351 ? 45.900 -35.109 -4.425 1.00 16.17 344 GLN A O 1
ATOM 2832 N N . VAL A 1 352 ? 45.254 -33.002 -4.876 1.00 15.37 345 VAL A N 1
ATOM 2833 C CA . VAL A 1 352 ? 44.314 -32.986 -3.760 1.00 15.87 345 VAL A CA 1
ATOM 2834 C C . VAL A 1 352 ? 43.265 -34.095 -3.928 1.00 16.78 345 VAL A C 1
ATOM 2835 O O . VAL A 1 352 ? 42.930 -34.812 -2.971 1.00 15.54 345 VAL A O 1
ATOM 2839 N N . GLN A 1 353 ? 42.772 -34.257 -5.150 1.00 14.84 346 GLN A N 1
ATOM 2840 C CA . GLN A 1 353 ? 41.761 -35.274 -5.412 1.00 17.57 346 GLN A CA 1
ATOM 2841 C C . GLN A 1 353 ? 42.297 -36.682 -5.187 1.00 21.74 346 GLN A C 1
ATOM 2842 O O . GLN A 1 353 ? 41.623 -37.498 -4.562 1.00 22.00 346 GLN A O 1
ATOM 2848 N N . GLN A 1 354 ? 43.504 -36.966 -5.684 1.00 19.00 347 GLN A N 1
ATOM 2849 C CA . GLN A 1 354 ? 44.111 -38.291 -5.506 1.00 22.69 347 GLN A CA 1
ATOM 2850 C C . GLN A 1 354 ? 44.277 -38.641 -4.029 1.00 24.96 347 GLN A C 1
ATOM 2851 O O . GLN A 1 354 ? 43.987 -39.763 -3.599 1.00 25.77 347 GLN A O 1
ATOM 2857 N N . LEU A 1 355 ? 44.753 -37.672 -3.258 1.00 18.50 348 LEU A N 1
ATOM 2858 C CA . LEU A 1 355 ? 44.966 -37.862 -1.835 1.00 15.73 348 LEU A CA 1
ATOM 2859 C C . LEU A 1 355 ? 43.633 -38.011 -1.093 1.00 18.38 348 LEU A C 1
ATOM 2860 O O . LEU A 1 355 ? 43.523 -38.807 -0.159 1.00 20.28 348 LEU A O 1
ATOM 2865 N N . TRP A 1 356 ? 42.630 -37.251 -1.526 1.00 16.57 349 TRP A N 1
ATOM 2866 C CA . TRP A 1 356 ? 41.294 -37.294 -0.920 1.00 17.44 349 TRP A CA 1
ATOM 2867 C C . TRP A 1 356 ? 40.765 -38.727 -0.902 1.00 25.43 349 TRP A C 1
ATOM 2868 O O . TRP A 1 356 ? 40.125 -39.173 0.057 1.00 20.39 349 TRP A O 1
ATOM 2879 N N . ASP A 1 357 ? 41.058 -39.446 -1.973 1.00 24.02 350 ASP A N 1
ATOM 2880 C CA . ASP A 1 357 ? 40.576 -40.816 -2.140 1.00 27.73 350 ASP A CA 1
ATOM 2881 C C . ASP A 1 357 ? 41.487 -41.877 -1.532 1.00 25.25 350 ASP A C 1
ATOM 2882 O O . ASP A 1 357 ? 41.168 -43.063 -1.557 1.00 28.33 350 ASP A O 1
ATOM 2887 N N . GLN A 1 358 ? 42.607 -41.457 -0.954 1.00 23.06 351 GLN A N 1
ATOM 2888 C CA . GLN A 1 358 ? 43.521 -42.399 -0.310 1.00 22.77 351 GLN A CA 1
ATOM 2889 C C . GLN A 1 358 ? 43.583 -42.298 1.215 1.00 24.23 351 GLN A C 1
ATOM 2890 O O . GLN A 1 358 ? 44.032 -43.229 1.881 1.00 21.99 351 GLN A O 1
ATOM 2896 N N . VAL A 1 359 ? 43.160 -41.163 1.765 1.00 19.53 352 VAL A N 1
ATOM 2897 C CA A VAL A 1 359 ? 43.324 -40.907 3.188 0.75 17.69 352 VAL A CA 1
ATOM 2898 C CA B VAL A 1 359 ? 43.312 -40.906 3.201 0.25 18.39 352 VAL A CA 1
ATOM 2899 C C . VAL A 1 359 ? 42.448 -41.827 4.069 1.00 19.35 352 VAL A C 1
ATOM 2900 O O . VAL A 1 359 ? 41.286 -42.099 3.744 1.00 19.63 352 VAL A O 1
ATOM 2907 N N . THR A 1 360 ? 43.030 -42.312 5.171 1.00 22.95 353 THR A N 1
ATOM 2908 C CA . THR A 1 360 ? 42.356 -43.191 6.140 1.00 25.52 353 THR A CA 1
ATOM 2909 C C . THR A 1 360 ? 42.723 -42.765 7.561 1.00 20.38 353 THR A C 1
ATOM 2910 O O . THR A 1 360 ? 43.528 -41.858 7.741 1.00 25.19 353 THR A O 1
ATOM 2914 N N . ASN A 1 361 ? 42.180 -43.437 8.582 1.00 22.21 354 ASN A N 1
ATOM 2915 C CA . ASN A 1 361 ? 42.548 -43.112 9.962 1.00 19.41 354 ASN A CA 1
ATOM 2916 C C . ASN A 1 361 ? 44.041 -43.265 10.217 1.00 23.91 354 ASN A C 1
ATOM 2917 O O . ASN A 1 361 ? 44.628 -42.535 11.025 1.00 29.57 354 ASN A O 1
ATOM 2922 N N . ASP A 1 362 ? 44.651 -44.215 9.512 1.00 27.98 355 ASP A N 1
ATOM 2923 C CA . ASP A 1 362 ? 46.019 -44.619 9.813 1.00 31.30 355 ASP A CA 1
ATOM 2924 C C . ASP A 1 362 ? 47.092 -43.861 9.039 1.00 30.13 355 ASP A C 1
ATOM 2925 O O . ASP A 1 362 ? 48.264 -43.903 9.412 1.00 30.11 355 ASP A O 1
ATOM 2930 N N . ASN A 1 363 ? 46.704 -43.155 7.979 1.00 27.24 356 ASN A N 1
ATOM 2931 C CA . ASN A 1 363 ? 47.692 -42.393 7.213 1.00 26.93 356 ASN A CA 1
ATOM 2932 C C . ASN A 1 363 ? 47.475 -40.881 7.174 1.00 24.19 356 ASN A C 1
ATOM 2933 O O . ASN A 1 363 ? 48.070 -40.193 6.344 1.00 19.27 356 ASN A O 1
ATOM 2938 N N . ILE A 1 364 ? 46.635 -40.364 8.068 1.00 20.01 357 ILE A N 1
ATOM 2939 C CA . ILE A 1 364 ? 46.335 -38.934 8.095 1.00 16.85 357 ILE A CA 1
ATOM 2940 C C . ILE A 1 364 ? 47.600 -38.078 8.115 1.00 16.73 357 ILE A C 1
ATOM 2941 O O . ILE A 1 364 ? 47.700 -37.092 7.378 1.00 17.47 357 ILE A O 1
ATOM 2946 N N . TYR A 1 365 ? 48.584 -38.485 8.913 1.00 17.26 358 TYR A N 1
ATOM 2947 C CA . TYR A 1 365 ? 49.788 -37.683 9.089 1.00 20.67 358 TYR A CA 1
ATOM 2948 C C . TYR A 1 365 ? 50.845 -37.893 8.001 1.00 15.58 358 TYR A C 1
ATOM 2949 O O . TYR A 1 365 ? 51.770 -37.094 7.877 1.00 21.96 358 TYR A O 1
ATOM 2958 N N . GLN A 1 366 ? 50.692 -38.951 7.218 1.00 21.17 359 GLN A N 1
ATOM 2959 C CA . GLN A 1 366 ? 51.600 -39.222 6.107 1.00 21.36 359 GLN A CA 1
ATOM 2960 C C . GLN A 1 366 ? 51.110 -38.571 4.825 1.00 25.11 359 GLN A C 1
ATOM 2961 O O . GLN A 1 366 ? 51.906 -38.214 3.961 1.00 27.29 359 GLN A O 1
ATOM 2967 N N . LEU A 1 367 ? 49.794 -38.416 4.708 1.00 19.56 360 LEU A N 1
ATOM 2968 C CA . LEU A 1 367 ? 49.194 -37.920 3.472 1.00 18.42 360 LEU A CA 1
ATOM 2969 C C . LEU A 1 367 ? 48.767 -36.451 3.548 1.00 18.26 360 LEU A C 1
ATOM 2970 O O . LEU A 1 367 ? 48.668 -35.786 2.520 1.00 20.12 360 LEU A O 1
ATOM 2975 N N . THR A 1 368 ? 48.511 -35.952 4.753 1.00 15.45 361 THR A N 1
ATOM 2976 C CA . THR A 1 368 ? 47.980 -34.594 4.906 1.00 13.81 361 THR A CA 1
ATOM 2977 C C . THR A 1 368 ? 48.830 -33.717 5.806 1.00 17.05 361 THR A C 1
ATOM 2978 O O . THR A 1 368 ? 49.757 -34.193 6.480 1.00 15.32 361 THR A O 1
ATOM 2982 N N . ASP A 1 369 ? 48.509 -32.425 5.811 1.00 12.99 362 ASP A N 1
ATOM 2983 C CA . ASP A 1 369 ? 49.134 -31.493 6.743 1.00 16.31 362 ASP A CA 1
ATOM 2984 C C . ASP A 1 369 ? 48.150 -31.167 7.863 1.00 11.72 362 ASP A C 1
ATOM 2985 O O . ASP A 1 369 ? 47.945 -30.006 8.220 1.00 13.07 362 ASP A O 1
ATOM 2990 N N . PHE A 1 370 ? 47.548 -32.212 8.422 1.00 13.75 363 PHE A N 1
ATOM 2991 C CA . PHE A 1 370 ? 46.618 -32.038 9.542 1.00 13.41 363 PHE A CA 1
ATOM 2992 C C . PHE A 1 370 ? 47.336 -31.353 10.700 1.00 16.37 363 PHE A C 1
ATOM 2993 O O . PHE A 1 370 ? 46.733 -30.576 11.435 1.00 13.43 363 PHE A O 1
ATOM 3001 N N . VAL A 1 371 ? 48.635 -31.624 10.848 1.00 16.60 364 VAL A N 1
ATOM 3002 C CA . VAL A 1 371 ? 49.445 -30.914 11.831 1.00 11.90 364 VAL A CA 1
ATOM 3003 C C . VAL A 1 371 ? 49.378 -29.407 11.607 1.00 13.95 364 VAL A C 1
ATOM 3004 O O . VAL A 1 371 ? 49.135 -28.653 12.532 1.00 14.98 364 VAL A O 1
ATOM 3008 N N . GLY A 1 372 ? 49.589 -28.977 10.367 1.00 13.67 365 GLY A N 1
ATOM 3009 C CA . GLY A 1 372 ? 49.494 -27.572 10.026 1.00 12.97 365 GLY A CA 1
ATOM 3010 C C . GLY A 1 372 ? 48.103 -27.007 10.227 1.00 10.36 365 GLY A C 1
ATOM 3011 O O . GLY A 1 372 ? 47.959 -25.874 10.688 1.00 12.66 365 GLY A O 1
ATOM 3012 N N . TYR A 1 373 ? 47.082 -27.785 9.861 1.00 11.06 366 TYR A N 1
ATOM 3013 C CA . TYR A 1 373 ? 45.700 -27.358 10.063 1.00 9.37 366 TYR A CA 1
ATOM 3014 C C . TYR A 1 373 ? 45.480 -27.065 11.566 1.00 10.99 366 TYR A C 1
ATOM 3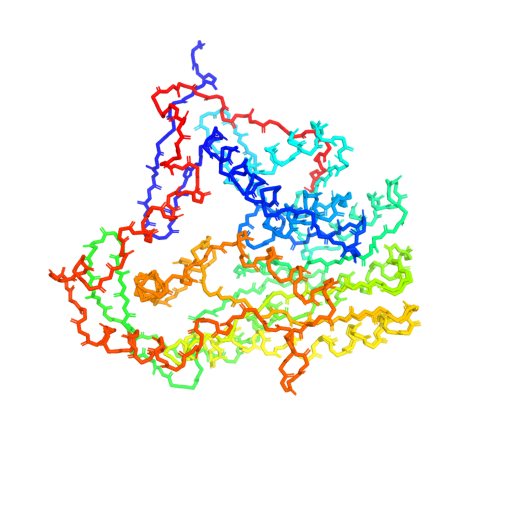015 O O . TYR A 1 373 ? 44.985 -25.991 11.945 1.00 10.74 366 TYR A O 1
ATOM 3024 N N . LYS A 1 374 ? 45.848 -28.029 12.404 1.00 12.02 367 LYS A N 1
ATOM 3025 C CA . LYS A 1 374 ? 45.638 -27.894 13.849 1.00 13.81 367 LYS A CA 1
ATOM 3026 C C . LYS A 1 374 ? 46.355 -26.671 14.400 1.00 11.74 367 LYS A C 1
ATOM 3027 O O . LYS A 1 374 ? 45.791 -25.930 15.217 1.00 11.81 367 LYS A O 1
ATOM 3033 N N . SER A 1 375 ? 47.588 -26.445 13.944 1.00 12.18 368 SER A N 1
ATOM 3034 C CA A SER A 1 375 ? 48.386 -25.312 14.393 0.62 15.10 368 SER A CA 1
ATOM 3035 C CA B SER A 1 375 ? 48.362 -25.314 14.433 0.38 14.83 368 SER A CA 1
ATOM 3036 C C . SER A 1 375 ? 47.737 -23.993 14.001 1.00 15.38 368 SER A C 1
ATOM 3037 O O . SER A 1 375 ? 47.615 -23.088 14.807 1.00 10.77 368 SER A O 1
ATOM 3042 N N . GLU A 1 376 ? 47.315 -23.890 12.739 1.00 12.82 369 GLU A N 1
ATOM 3043 C CA . GLU A 1 376 ? 46.661 -22.670 12.295 1.00 8.72 369 GLU A CA 1
ATOM 3044 C C . GLU A 1 376 ? 45.310 -22.442 13.000 1.00 8.45 369 GLU A C 1
ATOM 3045 O O . GLU A 1 376 ? 44.955 -21.311 13.289 1.00 10.23 369 GLU A O 1
ATOM 3051 N N . PHE A 1 377 ? 44.596 -23.520 13.310 1.00 8.84 370 PHE A N 1
ATOM 3052 C CA . PHE A 1 377 ? 43.323 -23.396 14.004 1.00 9.29 370 PHE A CA 1
ATOM 3053 C C . PHE A 1 377 ? 43.544 -22.820 15.407 1.00 10.26 370 PHE A C 1
ATOM 3054 O O . PHE A 1 377 ? 42.882 -21.870 15.817 1.00 9.81 370 PHE A O 1
ATOM 3062 N N . LEU A 1 378 ? 44.491 -23.394 16.131 1.00 11.10 371 LEU A N 1
ATOM 3063 C CA . LEU A 1 378 ? 44.835 -22.860 17.452 1.00 12.61 371 LEU A CA 1
ATOM 3064 C C . LEU A 1 378 ? 45.341 -21.429 17.405 1.00 13.97 371 LEU A C 1
ATOM 3065 O O . LEU A 1 378 ? 45.050 -20.650 18.304 1.00 12.24 371 LEU A O 1
ATOM 3070 N N . ASN A 1 379 ? 46.093 -21.073 16.361 1.00 9.43 372 ASN A N 1
ATOM 3071 C CA . ASN A 1 379 ? 46.600 -19.708 16.211 1.00 10.68 372 ASN A CA 1
ATOM 3072 C C . ASN A 1 379 ? 45.490 -18.667 16.136 1.00 8.96 372 ASN A C 1
ATOM 3073 O O . ASN A 1 379 ? 45.665 -17.545 16.606 1.00 12.81 372 ASN A O 1
ATOM 3078 N N . LEU A 1 380 ? 44.350 -19.040 15.540 1.00 8.14 373 LEU A N 1
ATOM 3079 C CA . LEU A 1 380 ? 43.210 -18.128 15.419 1.00 11.52 373 LEU A CA 1
ATOM 3080 C C . LEU A 1 380 ? 42.843 -17.575 16.783 1.00 13.66 373 LEU A C 1
ATOM 3081 O O . LEU A 1 380 ? 42.484 -16.405 16.913 1.00 11.43 373 LEU A O 1
ATOM 3086 N N . PHE A 1 381 ? 42.950 -18.429 17.794 1.00 10.38 374 PHE A N 1
ATOM 3087 C CA . PHE A 1 381 ? 42.501 -18.086 19.136 1.00 11.34 374 PHE A CA 1
ATOM 3088 C C . PHE A 1 381 ? 43.644 -17.595 20.020 1.00 9.54 374 PHE A C 1
ATOM 3089 O O . PHE A 1 381 ? 43.457 -17.373 21.219 1.00 10.54 374 PHE A O 1
ATOM 3097 N N . GLY A 1 382 ? 44.825 -17.428 19.431 1.00 10.48 375 GLY A N 1
ATOM 3098 C CA . GLY A 1 382 ? 45.961 -16.911 20.180 1.00 9.51 375 GLY A CA 1
ATOM 3099 C C . GLY A 1 382 ? 46.788 -17.974 20.883 1.00 10.14 375 GLY A C 1
ATOM 3100 O O . GLY A 1 382 ? 47.580 -17.644 21.765 1.00 15.12 375 GLY A O 1
ATOM 3101 N N . PHE A 1 383 ? 46.602 -19.242 20.519 1.00 9.59 376 PHE A N 1
ATOM 3102 C CA . PHE A 1 383 ? 47.366 -20.324 21.143 1.00 11.50 376 PHE A CA 1
ATOM 3103 C C . PHE A 1 383 ? 48.492 -20.828 20.240 1.00 16.60 376 PHE A C 1
ATOM 3104 O O . PHE A 1 383 ? 48.382 -20.785 19.015 1.00 14.38 376 PHE A O 1
ATOM 3112 N N . GLY A 1 384 ? 49.582 -21.281 20.854 1.00 16.47 377 GLY A N 1
ATOM 3113 C CA . GLY A 1 384 ? 50.734 -21.789 20.118 1.00 20.27 377 GLY A CA 1
ATOM 3114 C C . GLY A 1 384 ? 51.588 -20.733 19.420 1.00 18.73 377 GLY A C 1
ATOM 3115 O O . GLY A 1 384 ? 52.277 -21.038 18.449 1.00 24.59 377 GLY A O 1
ATOM 3116 N N . ILE A 1 385 ? 51.563 -19.497 19.907 1.00 21.34 378 ILE A N 1
ATOM 3117 C CA . ILE A 1 385 ? 52.275 -18.389 19.253 1.00 22.69 378 ILE A CA 1
ATOM 3118 C C . ILE A 1 385 ? 53.676 -18.210 19.858 1.00 31.68 378 ILE A C 1
ATOM 3119 O O . ILE A 1 385 ? 53.854 -18.301 21.079 1.00 26.05 378 ILE A O 1
ATOM 3124 N N . ASP A 1 386 ? 54.662 -17.955 18.999 1.00 27.17 379 ASP A N 1
ATOM 3125 C CA . ASP A 1 386 ? 56.049 -17.760 19.430 1.00 29.79 379 ASP A CA 1
ATOM 3126 C C . ASP A 1 386 ? 56.203 -16.590 20.383 1.00 28.45 379 ASP A C 1
ATOM 3127 O O . ASP A 1 386 ? 55.662 -15.505 20.144 1.00 28.58 379 ASP A O 1
ATOM 3132 N N . GLY A 1 387 ? 56.960 -16.811 21.455 1.00 30.06 380 GLY A N 1
ATOM 3133 C CA . GLY A 1 387 ? 57.299 -15.751 22.383 1.00 31.44 380 GLY A CA 1
ATOM 3134 C C . GLY A 1 387 ? 56.258 -15.492 23.452 1.00 29.19 380 GLY A C 1
ATOM 3135 O O . GLY A 1 387 ? 56.458 -14.660 24.340 1.00 31.98 380 GLY A O 1
ATOM 3136 N N . VAL A 1 388 ? 55.134 -1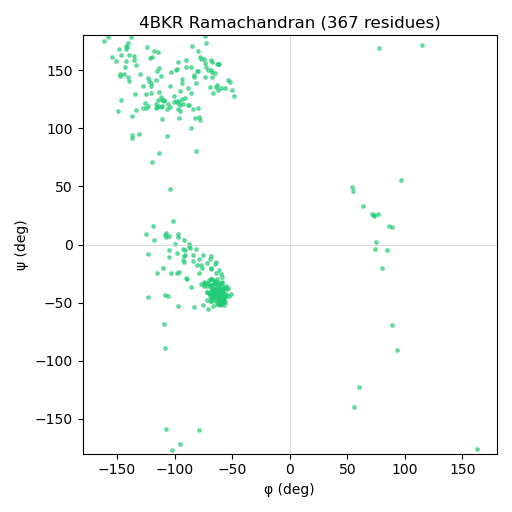6.194 23.362 1.00 26.38 381 VAL A N 1
ATOM 3137 C CA . VAL A 1 388 ? 54.082 -16.037 24.348 1.00 19.84 381 VAL A CA 1
ATOM 3138 C C . VAL A 1 388 ? 54.294 -17.045 25.468 1.00 20.91 381 VAL A C 1
ATOM 3139 O O . VAL A 1 388 ? 54.428 -18.250 25.218 1.00 21.02 381 VAL A O 1
ATOM 3143 N N . ASP A 1 389 ? 54.344 -16.545 26.699 1.00 21.77 382 ASP A N 1
ATOM 3144 C CA . ASP A 1 389 ? 54.428 -17.410 27.865 1.00 23.57 382 ASP A CA 1
ATOM 3145 C C . ASP A 1 389 ? 53.025 -17.824 28.285 1.00 21.29 382 ASP A C 1
ATOM 3146 O O . ASP A 1 389 ? 52.316 -17.072 28.953 1.00 23.03 382 ASP A O 1
ATOM 3151 N N . TYR A 1 390 ? 52.627 -19.034 27.910 1.00 19.44 383 TYR A N 1
ATOM 3152 C CA . TYR A 1 390 ? 51.285 -19.505 28.241 1.00 18.28 383 TYR A CA 1
ATOM 3153 C C . TYR A 1 390 ? 51.141 -19.909 29.716 1.00 19.94 383 TYR A C 1
ATOM 3154 O O . TYR A 1 390 ? 50.038 -20.139 30.201 1.00 21.33 383 TYR A O 1
ATOM 3163 N N . ASP A 1 391 ? 52.253 -19.954 30.440 1.00 18.34 384 ASP A N 1
ATOM 3164 C CA . ASP A 1 391 ? 52.191 -20.243 31.876 1.00 18.38 384 ASP A CA 1
ATOM 3165 C C . ASP A 1 391 ? 51.814 -19.026 32.725 1.00 24.15 384 ASP A C 1
ATOM 3166 O O . ASP A 1 391 ? 51.410 -19.172 33.883 1.00 22.90 384 ASP A O 1
ATOM 3171 N N . ALA A 1 392 ? 51.944 -17.833 32.152 1.00 19.59 385 ALA A N 1
ATOM 3172 C CA . ALA A 1 392 ? 51.731 -16.598 32.905 1.00 21.54 385 ALA A CA 1
ATOM 3173 C C . ALA A 1 392 ? 50.250 -16.254 33.031 1.00 23.02 385 ALA A C 1
ATOM 3174 O O . ALA A 1 392 ? 49.491 -16.405 32.073 1.00 19.13 385 ALA A O 1
ATOM 3176 N N . ASP A 1 393 ? 49.844 -15.796 34.212 1.00 21.49 386 ASP A N 1
ATOM 3177 C CA . ASP A 1 393 ? 48.491 -15.274 34.427 1.00 22.38 386 ASP A CA 1
ATOM 3178 C C . ASP A 1 393 ? 48.268 -14.021 33.602 1.00 20.09 386 ASP A C 1
ATOM 3179 O O . ASP A 1 393 ? 49.197 -13.251 33.357 1.00 23.45 386 ASP A O 1
ATOM 3184 N N . VAL A 1 394 ? 47.030 -13.820 33.169 1.00 16.26 387 VAL A N 1
ATOM 3185 C CA . VAL A 1 394 ? 46.703 -12.664 32.355 1.00 14.58 387 VAL A CA 1
ATOM 3186 C C . VAL A 1 394 ? 45.302 -12.151 32.697 1.00 14.41 387 VAL A C 1
ATOM 3187 O O . VAL A 1 394 ? 44.421 -12.925 33.075 1.00 14.59 387 VAL A O 1
ATOM 3191 N N . ASN A 1 395 ? 45.109 -10.837 32.599 1.00 16.81 388 ASN A N 1
ATOM 3192 C CA . ASN A 1 395 ? 43.795 -10.258 32.840 1.00 17.93 388 ASN A CA 1
ATOM 3193 C C . ASN A 1 395 ? 42.985 -10.355 31.551 1.00 14.56 388 ASN A C 1
ATOM 3194 O O . ASN A 1 395 ? 43.370 -9.775 30.536 1.00 13.31 388 ASN A O 1
ATOM 3199 N N . PRO A 1 396 ? 41.875 -11.111 31.576 1.00 13.34 389 PRO A N 1
ATOM 3200 C CA . PRO A 1 396 ? 41.067 -11.273 30.356 1.00 12.62 389 PRO A CA 1
ATOM 3201 C C . PRO A 1 396 ? 40.290 -10.011 29.989 1.00 15.07 389 PRO A C 1
ATOM 3202 O O . PRO A 1 396 ? 39.813 -9.904 28.855 1.00 13.56 389 PRO A O 1
ATOM 3206 N N . ASP A 1 397 ? 40.168 -9.078 30.929 1.00 12.99 390 ASP A N 1
ATOM 3207 C CA . ASP A 1 397 ? 39.429 -7.837 30.694 1.00 12.96 390 ASP A CA 1
ATOM 3208 C C . ASP A 1 397 ? 40.309 -6.826 29.953 1.00 13.41 390 ASP A C 1
ATOM 3209 O O . ASP A 1 397 ? 40.892 -5.917 30.549 1.00 15.90 390 ASP A O 1
ATOM 3214 N N . VAL A 1 398 ? 40.413 -6.999 28.641 1.00 11.89 391 VAL A N 1
ATOM 3215 C CA . VAL A 1 398 ? 41.237 -6.102 27.831 1.00 14.34 391 VAL A CA 1
ATOM 3216 C C . VAL A 1 398 ? 40.330 -5.076 27.176 1.00 12.01 391 VAL A C 1
ATOM 3217 O O . VAL A 1 398 ? 39.379 -5.432 26.497 1.00 16.91 391 VAL A O 1
ATOM 3221 N N . LYS A 1 399 ? 40.624 -3.800 27.414 1.00 12.21 392 LYS A N 1
ATOM 3222 C CA . LYS A 1 399 ? 39.769 -2.709 26.979 1.00 13.16 392 LYS A CA 1
ATOM 3223 C C . LYS A 1 399 ? 40.268 -2.133 25.660 1.00 16.94 392 LYS A C 1
ATOM 3224 O O . LYS A 1 399 ? 41.449 -2.256 25.324 1.00 20.61 392 LYS A O 1
ATOM 3230 N N . ILE A 1 400 ? 39.368 -1.491 24.923 1.00 12.18 393 ILE A N 1
ATOM 3231 C CA . ILE A 1 400 ? 39.730 -0.887 23.633 1.00 12.84 393 ILE A CA 1
ATOM 3232 C C . ILE A 1 400 ? 39.309 0.577 23.595 1.00 11.67 393 ILE A C 1
ATOM 3233 O O . ILE A 1 400 ? 38.114 0.888 23.699 1.00 12.54 393 ILE A O 1
ATOM 3238 N N . PRO A 1 401 ? 40.284 1.490 23.456 1.00 11.83 394 PRO A N 1
ATOM 3239 C CA . PRO A 1 401 ? 39.930 2.895 23.209 1.00 13.37 394 PRO A CA 1
ATOM 3240 C C . PRO A 1 401 ? 39.284 3.105 21.842 1.00 12.57 394 PRO A C 1
ATOM 3241 O O . PRO A 1 401 ? 39.582 2.386 20.878 1.00 11.74 394 PRO A O 1
ATOM 3245 N N . ASN A 1 402 ? 38.389 4.085 21.775 1.00 12.94 395 ASN A N 1
ATOM 3246 C CA . ASN A 1 402 ? 37.644 4.376 20.550 1.00 17.49 395 ASN A CA 1
ATOM 3247 C C . ASN A 1 402 ? 36.906 3.162 20.003 1.00 19.64 395 ASN A C 1
ATOM 3248 O O . ASN A 1 402 ? 36.940 2.865 18.808 1.00 12.15 395 ASN A O 1
ATOM 3253 N N . LEU A 1 403 ? 36.241 2.471 20.916 1.00 14.01 396 LEU A N 1
ATOM 3254 C CA . LEU A 1 403 ? 35.354 1.377 20.577 1.00 12.17 396 LEU A CA 1
ATOM 3255 C C . LEU A 1 403 ? 33.937 1.839 20.900 1.00 15.40 396 LEU A C 1
ATOM 3256 O O . LEU A 1 403 ? 33.612 2.131 22.066 1.00 15.45 396 LEU A O 1
ATOM 3261 N N . ILE A 1 404 ? 33.097 1.904 19.873 1.00 13.05 397 ILE A N 1
ATOM 3262 C CA . ILE A 1 404 ? 31.717 2.325 20.018 1.00 14.60 397 ILE A CA 1
ATOM 3263 C C . ILE A 1 404 ? 30.852 1.082 20.125 1.00 17.58 397 ILE A C 1
ATOM 3264 O O . ILE A 1 404 ? 30.788 0.276 19.199 1.00 19.54 397 ILE A O 1
ATOM 3269 N N . GLN A 1 405 ? 30.199 0.914 21.270 1.00 20.46 398 GLN A N 1
ATOM 3270 C CA . GLN A 1 405 ? 29.428 -0.295 21.518 1.00 18.41 398 GLN A CA 1
ATOM 3271 C C . GLN A 1 405 ? 27.990 -0.050 21.096 1.00 23.33 398 GLN A C 1
ATOM 3272 O O . GLN A 1 405 ? 27.343 0.868 21.603 1.00 25.62 398 GLN A O 1
ATOM 3278 N N . GLY A 1 406 ? 27.505 -0.855 20.158 1.00 22.33 399 GLY A N 1
ATOM 3279 C CA . GLY A 1 406 ? 26.139 -0.754 19.680 1.00 26.23 399 GLY A CA 1
ATOM 3280 C C . GLY A 1 406 ? 25.164 -1.484 20.586 1.00 36.18 399 GLY A C 1
ATOM 3281 O O . GLY A 1 406 ? 25.569 -2.298 21.421 1.00 35.71 399 GLY A O 1
#

B-factor: mean 24.42, std 11.15, range [7.38, 77.88]

Solvent-accessible surface area: 17010 Å² total; per-residue (Å²): 139,161,142,110,85,49,79,2,111,58,151,62,193,25,87,78,12,76,10,1,2,11,63,0,0,51,25,21,0,99,142,23,11,57,61,0,58,113,92,13,121,10,78,134,10,16,106,65,0,0,0,0,13,1,4,47,14,32,1,5,0,0,1,0,0,0,1,20,5,8,41,0,43,0,0,0,0,5,154,35,120,53,6,97,82,45,134,12,1,40,11,0,14,2,5,1,13,3,0,7,96,20,0,76,128,123,70,33,56,15,21,0,0,5,8,48,6,10,26,61,101,2,8,92,48,0,11,68,5,0,126,144,55,19,39,57,0,30,0,2,0,16,24,34,66,31,74,140,3,60,28,31,140,101,42,93,80,34,85,30,13,57,55,3,73,60,122,44,28,92,19,61,14,12,36,35,73,144,66,41,28,108,83,71,94,39,107,40,13,80,121,79,51,22,78,20,0,42,19,4,26,4,0,57,3,0,50,50,0,2,69,26,0,56,128,29,41,2,4,5,116,37,3,34,3,2,1,17,7,22,22,5,1,165,35,0,47,81,3,19,36,70,0,0,7,0,22,0,20,75,28,4,13,126,43,6,85,57,6,48,129,41,2,55,95,47,53,62,6,36,0,44,1,0,0,3,11,10,8,7,17,84,42,17,1,35,22,43,8,7,14,0,0,0,0,0,3,2,61,0,4,98,113,90,71,31,48,50,18,20,11,47,0,0,8,30,2,0,104,59,13,18,22,22,150,98,64,77,79,23,165,78,15,24,6,26,11,2,82,87,0,40,38,107,90,1,47,82,53,0,70,99,28,17,92,106,11,64,81,134,34,3,97,116,35,6,20,0,95,7,7,73,55,46,10,56,40,36,7,0,6,61,21,137,90,20,90,48,112,48,80,26,57,0,65,45,153,18,90,90,31,65,108,44

Nearest PDB structures (foldseek):
  4bkq-assembly1_A  TM=9.988E-01  e=1.160E-80  Yersinia pestis A1122
  5jai-assembly1_A  TM=9.975E-01  e=8.165E-81  Yersinia pestis
  3zu2-assembly1_A  TM=9.967E-01  e=7.117E-80  Yersinia pestis CO92
  5jam-assembly1_A  TM=9.954E-01  e=2.579E-79  Yersinia pestis
  5jaq-assembly1_A  TM=9.954E-01  e=3.884E-79  Yersinia pestis

Secondary structure (DSSP, 8-state):
--TT-B-----EETTEE----HHHHHHHHHHHHHHHHHH---TT--SEEEEES-SSHHHHHHHHIIIIIT--EEEEEE-----BTTB---HHHHHHHHHHHHHHHTT--EEEEES-TTSHHHHHHHHHHHHHHTSSEEEEEE----SEEE-TTT--EEE-----SSS-EEEEEEETTTTEEEEEEEPPPPHHHHHHHHHHHSSHHHHHHHHHHHHTT-EEEEEEEEEEE----GGGTTTTTTSHHHHHHHHHHHHHHHHHHHHHTTTS-EEEEEE------HHHHTSTTHHHHHHHHHHHHHHHT----HHHHHHHIIIIIIS-SS--B-TTS-EE--HHHH-HHHHHHHHHHHTT--TTTHHHHS-HHHHHHHHHHHTT-S-TT--TTS-B-S----TTEEE-